Protein 9EH6 (pdb70)

Structure (mmCIF, N/CA/C/O backbone):
data_9EH6
#
_entry.id   9EH6
#
_cell.length_a   56.189
_cell.length_b   46.817
_cell.length_c   76.468
_cell.angle_alpha   90.000
_cell.angle_beta   101.969
_cell.angle_gamma   90.000
#
_symmetry.space_group_name_H-M   'P 1 21 1'
#
loop_
_entity.id
_entity.type
_entity.pdbx_description
1 polymer 'Alpha/beta hydrolase fold-5 domain-containing protein'
2 water water
#
loop_
_atom_site.group_PDB
_atom_site.id
_atom_site.type_symbol
_atom_site.label_atom_id
_atom_site.label_alt_id
_atom_site.label_comp_id
_atom_site.label_asym_id
_atom_site.label_entity_id
_atom_site.label_seq_id
_atom_site.pdbx_PDB_ins_code
_atom_site.Cartn_x
_atom_site.Cartn_y
_atom_site.Cartn_z
_atom_site.occupancy
_atom_site.B_iso_or_equiv
_atom_site.auth_seq_id
_atom_site.auth_comp_id
_atom_site.auth_asym_id
_atom_site.auth_atom_id
_atom_site.pdbx_PDB_model_num
ATOM 1 N N . MET A 1 2 ? 17.037 15.079 15.960 1.000 33.858 2 MET A N 1
ATOM 2 C CA . MET A 1 2 ? 16.090 14.101 16.558 1.000 33.836 2 MET A CA 1
ATOM 3 C C . MET A 1 2 ? 14.661 14.477 16.132 1.000 33.351 2 MET A C 1
ATOM 4 O O . MET A 1 2 ? 14.360 15.654 15.927 1.000 33.285 2 MET A O 1
ATOM 7 N N . LEU A 1 3 ? 13.791 13.464 15.953 1.000 29.694 3 LEU A N 1
ATOM 8 C CA . LEU A 1 3 ? 12.351 13.634 15.775 1.000 27.527 3 LEU A CA 1
ATOM 9 C C . LEU A 1 3 ? 11.741 14.132 17.087 1.000 26.057 3 LEU A C 1
ATOM 10 O O . LEU A 1 3 ? 11.924 13.502 18.132 1.000 22.821 3 LEU A O 1
ATOM 15 N N . GLN A 1 4 ? 10.988 15.241 16.998 1.000 24.894 4 GLN A N 1
ATOM 16 C CA . GLN A 1 4 ? 10.659 16.084 18.138 1.000 23.129 4 GLN A CA 1
ATOM 17 C C . GLN A 1 4 ? 9.385 15.588 18.810 1.000 22.955 4 GLN A C 1
ATOM 18 O O . GLN A 1 4 ? 8.521 15.035 18.129 1.000 25.708 4 GLN A O 1
ATOM 24 N N . PRO A 1 5 ? 9.204 15.811 20.139 1.000 20.226 5 PRO A N 1
ATOM 25 C CA . PRO A 1 5 ? 7.977 15.406 20.823 1.000 20.509 5 PRO A CA 1
ATOM 26 C C . PRO A 1 5 ? 6.800 16.301 20.431 1.000 22.914 5 PRO A C 1
ATOM 27 O O . PRO A 1 5 ? 6.960 17.518 20.305 1.000 23.405 5 PRO A O 1
ATOM 31 N N . MET A 1 6 ? 5.627 15.676 20.239 1.000 22.957 6 MET A N 1
ATOM 32 C CA . MET A 1 6 ? 4.378 16.374 19.973 1.000 24.888 6 MET A CA 1
ATOM 33 C C . MET A 1 6 ? 3.967 17.096 21.254 1.000 29.568 6 MET A C 1
ATOM 34 O O . MET A 1 6 ? 4.458 16.768 22.338 1.000 28.871 6 MET A O 1
ATOM 39 N N . ALA A 1 7 ? 3.056 18.069 21.109 1.000 32.537 7 ALA A N 1
ATOM 40 C CA . ALA A 1 7 ? 2.687 18.996 22.168 1.000 35.226 7 ALA A CA 1
ATOM 41 C C . ALA A 1 7 ? 2.086 18.284 23.382 1.000 36.844 7 ALA A C 1
ATOM 42 O O . ALA A 1 7 ? 2.333 18.718 24.506 1.000 39.053 7 ALA A O 1
ATOM 44 N N . GLN A 1 8 ? 1.299 17.213 23.159 1.000 38.389 8 GLN A N 1
ATOM 45 C CA . GLN A 1 8 ? 0.690 16.431 24.234 1.000 39.021 8 GLN A CA 1
ATOM 46 C C . GLN A 1 8 ? 1.755 15.841 25.148 1.000 40.417 8 GLN A C 1
ATOM 47 O O . GLN A 1 8 ? 1.562 15.741 26.360 1.000 45.723 8 GLN A O 1
ATOM 53 N N . ALA A 1 9 ? 2.850 15.382 24.537 1.000 34.581 9 ALA A N 1
ATOM 54 C CA . ALA A 1 9 ? 3.891 14.697 25.274 1.000 32.596 9 ALA A CA 1
ATOM 55 C C . ALA A 1 9 ? 4.486 15.619 26.335 1.000 30.213 9 ALA A C 1
ATOM 56 O O . ALA A 1 9 ? 5.087 15.151 27.294 1.000 29.627 9 ALA A O 1
ATOM 58 N N . LEU A 1 10 ? 4.319 16.933 26.162 1.000 29.631 10 LEU A N 1
ATOM 59 C CA . LEU A 1 10 ? 4.914 17.861 27.104 1.000 28.456 10 LEU A CA 1
ATOM 60 C C . LEU A 1 10 ? 4.052 17.950 28.368 1.000 28.914 10 LEU A C 1
ATOM 61 O O . LEU A 1 10 ? 4.564 18.132 29.475 1.000 29.827 10 LEU A O 1
ATOM 66 N N . ALA A 1 11 ? 2.748 17.711 28.214 1.000 28.675 11 ALA A N 1
ATOM 67 C CA . ALA A 1 11 ? 1.837 17.702 29.347 1.000 29.217 11 ALA A CA 1
ATOM 68 C C . ALA A 1 11 ? 2.237 16.630 30.363 1.000 28.446 11 ALA A C 1
ATOM 69 O O . ALA A 1 11 ? 2.003 16.799 31.557 1.000 26.943 11 ALA A O 1
ATOM 71 N N . SER A 1 12 ? 2.872 15.547 29.881 1.000 27.990 12 SER A N 1
ATOM 72 C CA . SER A 1 12 ? 3.145 14.342 30.658 1.000 25.542 12 SER A CA 1
ATOM 73 C C . SER A 1 12 ? 4.385 14.468 31.551 1.000 23.289 12 SER A C 1
ATOM 74 O O . SER A 1 12 ? 4.581 13.654 32.447 1.000 23.695 12 SER A O 1
ATOM 77 N N . LEU A 1 13 ? 5.219 15.480 31.299 1.000 22.999 13 LEU A N 1
ATOM 78 C CA . LEU A 1 13 ? 6.436 15.730 32.057 1.000 23.478 13 LEU A CA 1
ATOM 79 C C . LEU A 1 13 ? 6.154 16.550 33.321 1.000 26.497 13 LEU A C 1
ATOM 80 O O . LEU A 1 13 ? 7.038 16.738 34.148 1.000 25.612 13 LEU A O 1
ATOM 85 N N . GLN A 1 14 ? 4.930 17.061 33.463 1.000 32.421 14 GLN A N 1
ATOM 86 C CA . GLN A 1 14 ? 4.586 17.907 34.595 1.000 38.302 14 GLN A CA 1
ATOM 87 C C . GLN A 1 14 ? 4.135 16.994 35.732 1.000 35.940 14 GLN A C 1
ATOM 88 O O . GLN A 1 14 ? 3.164 16.257 35.594 1.000 39.230 14 GLN A O 1
ATOM 94 N N . GLY A 1 15 ? 4.881 17.008 36.838 1.000 38.139 15 GLY A N 1
ATOM 95 C CA . GLY A 1 15 ? 4.609 16.116 37.953 1.000 41.503 15 GLY A CA 1
ATOM 96 C C . GLY A 1 15 ? 3.322 16.502 38.678 1.000 45.440 15 GLY A C 1
ATOM 97 O O . GLY A 1 15 ? 2.954 17.672 38.692 1.000 42.171 15 GLY A O 1
ATOM 98 N N . ASP A 1 16 ? 2.633 15.504 39.244 1.000 47.334 16 ASP A N 1
ATOM 99 C CA . ASP A 1 16 ? 1.516 15.741 40.148 1.000 49.386 16 ASP A CA 1
ATOM 100 C C . ASP A 1 16 ? 1.784 15.008 41.459 1.000 51.170 16 ASP A C 1
ATOM 101 O O . ASP A 1 16 ? 2.946 14.869 41.851 1.000 56.024 16 ASP A O 1
ATOM 106 N N . ASP A 1 17 ? 0.713 14.553 42.123 1.000 51.735 17 ASP A N 1
ATOM 107 C CA . ASP A 1 17 ? 0.811 13.921 43.435 1.000 55.092 17 ASP A CA 1
ATOM 108 C C . ASP A 1 17 ? 0.485 12.426 43.365 1.000 48.092 17 ASP A C 1
ATOM 109 O O . ASP A 1 17 ? 0.368 11.780 44.402 1.000 45.478 17 ASP A O 1
ATOM 114 N N . ARG A 1 18 ? 0.350 11.900 42.137 1.000 43.601 18 ARG A N 1
ATOM 115 C CA . ARG A 1 18 ? 0.369 10.469 41.869 1.000 40.684 18 ARG A CA 1
ATOM 116 C C . ARG A 1 18 ? 1.747 10.043 41.361 1.000 34.436 18 ARG A C 1
ATOM 117 O O . ARG A 1 18 ? 2.280 9.018 41.787 1.000 33.879 18 ARG A O 1
ATOM 125 N N . VAL A 1 19 ? 2.313 10.858 40.461 1.000 29.663 19 VAL A N 1
ATOM 126 C CA . VAL A 1 19 ? 3.594 10.604 39.815 1.000 25.796 19 VAL A CA 1
ATOM 127 C C . VAL A 1 19 ? 4.453 11.873 39.874 1.000 25.423 19 VAL A C 1
ATOM 128 O O . VAL A 1 19 ? 4.096 12.908 39.305 1.000 25.439 19 VAL A O 1
ATOM 132 N N . GLY A 1 20 ? 5.602 11.782 40.555 1.000 23.386 20 GLY A N 1
ATOM 133 C CA . GLY A 1 20 ? 6.621 12.811 40.459 1.000 23.662 20 GLY A CA 1
ATOM 134 C C . GLY A 1 20 ? 7.507 12.581 39.232 1.000 23.184 20 GLY A C 1
ATOM 135 O O . GLY A 1 20 ? 7.861 11.444 38.916 1.000 21.914 20 GLY A O 1
ATOM 136 N N . VAL A 1 21 ? 7.868 13.665 38.538 1.000 21.488 21 VAL A N 1
ATOM 137 C CA . VAL A 1 21 ? 8.703 13.530 37.358 1.000 21.621 21 VAL A CA 1
ATOM 138 C C . VAL A 1 21 ? 9.956 14.371 37.564 1.000 21.936 21 VAL A C 1
ATOM 139 O O . VAL A 1 21 ? 9.837 15.557 37.852 1.000 23.220 21 VAL A O 1
ATOM 143 N N . ILE A 1 22 ? 11.128 13.756 37.353 1.000 21.085 22 ILE A N 1
ATOM 144 C CA . ILE A 1 22 ? 12.421 14.427 37.392 1.000 21.203 22 ILE A CA 1
ATOM 145 C C . ILE A 1 22 ? 13.079 14.321 36.013 1.000 21.719 22 ILE A C 1
ATOM 146 O O . ILE A 1 22 ? 13.228 13.236 35.460 1.000 22.847 22 ILE A O 1
ATOM 151 N N . GLU A 1 23 ? 13.450 15.474 35.447 1.000 22.234 23 GLU A N 1
ATOM 152 C CA . GLU A 1 23 ? 14.187 15.524 34.201 1.000 21.060 23 GLU A CA 1
ATOM 153 C C . GLU A 1 23 ? 15.603 15.934 34.548 1.000 19.604 23 GLU A C 1
ATOM 154 O O . GLU A 1 23 ? 15.823 17.074 34.925 1.000 19.326 23 GLU A O 1
ATOM 160 N N . GLY A 1 24 ? 16.527 14.967 34.517 1.000 17.913 24 GLY A N 1
ATOM 161 C CA . GLY A 1 24 ? 17.930 15.238 34.741 1.000 14.921 24 GLY A CA 1
ATOM 162 C C . GLY A 1 24 ? 18.728 14.537 33.658 1.000 14.643 24 GLY A C 1
ATOM 163 O O . GLY A 1 24 ? 18.492 14.763 32.476 1.000 15.906 24 GLY A O 1
ATOM 164 N N . ARG A 1 25 ? 19.647 13.658 34.064 1.000 13.611 25 ARG A N 1
ATOM 165 C CA . ARG A 1 25 ? 20.343 12.806 33.116 1.000 12.783 25 ARG A CA 1
ATOM 166 C C . ARG A 1 25 ? 19.370 11.738 32.586 1.000 12.926 25 ARG A C 1
ATOM 167 O O . ARG A 1 25 ? 19.590 11.144 31.533 1.000 12.624 25 ARG A O 1
ATOM 175 N N . TRP A 1 26 ? 18.268 11.497 33.309 1.000 12.684 26 TRP A N 1
ATOM 176 C CA . TRP A 1 26 ? 17.219 10.608 32.828 1.000 11.771 26 TRP A CA 1
ATOM 177 C C . TRP A 1 26 ? 15.899 11.331 32.979 1.000 11.927 26 TRP A C 1
ATOM 178 O O . TRP A 1 26 ? 15.826 12.352 33.669 1.000 13.553 26 TRP A O 1
ATOM 189 N N . ILE A 1 27 ? 14.852 10.740 32.419 1.000 11.714 27 ILE A N 1
ATOM 190 C CA . ILE A 1 27 ? 13.517 11.188 32.774 1.000 12.221 27 ILE A CA 1
ATOM 191 C C . ILE A 1 27 ? 12.903 10.137 33.691 1.000 12.295 27 ILE A C 1
ATOM 192 O O . ILE A 1 27 ? 12.631 9.017 33.260 1.000 11.956 27 ILE A O 1
ATOM 197 N N . VAL A 1 28 ? 12.680 10.527 34.951 1.000 12.514 28 VAL A N 1
ATOM 198 C CA . VAL A 1 28 ? 12.263 9.604 35.994 1.000 13.114 28 VAL A CA 1
ATOM 199 C C . VAL A 1 28 ? 10.801 9.880 36.304 1.000 14.636 28 VAL A C 1
ATOM 200 O O . VAL A 1 28 ? 10.464 11.028 36.589 1.000 16.390 28 VAL A O 1
ATOM 204 N N . PHE A 1 29 ? 9.978 8.822 36.283 1.000 14.048 29 PHE A N 1
ATOM 205 C CA . PHE A 1 29 ? 8.575 8.856 36.656 1.000 15.102 29 PHE A CA 1
ATOM 206 C C . PHE A 1 29 ? 8.366 7.991 37.898 1.000 18.059 29 PHE A C 1
ATOM 207 O O . PHE A 1 29 ? 8.284 6.763 37.809 1.000 17.755 29 PHE A O 1
ATOM 215 N N . GLN A 1 30 ? 8.254 8.671 39.053 1.000 20.564 30 GLN A N 1
ATOM 216 C CA . GLN A 1 30 ? 8.236 8.038 40.357 1.000 22.292 30 GLN A CA 1
ATOM 217 C C . GLN A 1 30 ? 6.787 7.975 40.819 1.000 23.013 30 GLN A C 1
ATOM 218 O O . GLN A 1 30 ? 6.172 9.016 41.035 1.000 23.926 30 GLN A O 1
ATOM 224 N N . PRO A 1 31 ? 6.190 6.768 40.956 1.000 24.443 31 PRO A N 1
ATOM 225 C CA . PRO A 1 31 ? 4.875 6.645 41.586 1.000 27.684 31 PRO A CA 1
ATOM 226 C C . PRO A 1 31 ? 5.021 7.073 43.047 1.000 31.518 31 PRO A C 1
ATOM 227 O O . PRO A 1 31 ? 6.010 6.722 43.695 1.000 27.916 31 PRO A O 1
ATOM 231 N N . LEU A 1 32 ? 4.066 7.894 43.522 1.000 36.759 32 LEU A N 1
ATOM 232 C CA . LEU A 1 32 ? 4.069 8.419 44.883 1.000 40.894 32 LEU A CA 1
ATOM 233 C C . LEU A 1 32 ? 2.916 7.801 45.684 1.000 44.891 32 LEU A C 1
ATOM 234 O O . LEU A 1 32 ? 2.928 7.852 46.912 1.000 39.093 32 LEU A O 1
ATOM 239 N N . ALA A 1 33 ? 1.922 7.234 44.975 1.000 51.231 33 ALA A N 1
ATOM 240 C CA . ALA A 1 33 ? 0.797 6.519 45.567 1.000 50.307 33 ALA A CA 1
ATOM 241 C C . ALA A 1 33 ? 1.323 5.341 46.394 1.000 49.368 33 ALA A C 1
ATOM 242 O O . ALA A 1 33 ? 1.946 5.558 47.427 1.000 52.718 33 ALA A O 1
ATOM 244 N N . ALA A 1 34 ? 1.095 4.097 45.951 1.000 45.055 34 ALA A N 1
ATOM 245 C CA . ALA A 1 34 ? 1.748 2.961 46.593 1.000 40.223 34 ALA A CA 1
ATOM 246 C C . ALA A 1 34 ? 2.729 2.316 45.612 1.000 37.542 34 ALA A C 1
ATOM 247 O O . ALA A 1 34 ? 2.316 1.618 44.683 1.000 38.382 34 ALA A O 1
ATOM 249 N N . PRO A 1 35 ? 4.051 2.566 45.747 1.000 30.933 35 PRO A N 1
ATOM 250 C CA . PRO A 1 35 ? 5.014 2.136 44.731 1.000 27.376 35 PRO A CA 1
ATOM 251 C C . PRO A 1 35 ? 5.306 0.638 44.790 1.000 25.622 35 PRO A C 1
ATOM 252 O O . PRO A 1 35 ? 5.516 0.088 45.872 1.000 24.235 35 PRO A O 1
ATOM 256 N N . ARG A 1 36 ? 5.325 -0.014 43.613 1.000 22.701 36 ARG A N 1
ATOM 257 C CA . ARG A 1 36 ? 5.639 -1.433 43.521 1.000 19.489 36 ARG A CA 1
ATOM 258 C C . ARG A 1 36 ? 7.141 -1.621 43.630 1.000 17.471 36 ARG A C 1
ATOM 259 O O . ARG A 1 36 ? 7.866 -0.645 43.580 1.000 16.625 36 ARG A O 1
ATOM 267 N N . SER A 1 37 ? 7.583 -2.868 43.818 1.000 16.230 37 SER A N 1
ATOM 268 C CA . SER A 1 37 ? 8.974 -3.162 44.095 1.000 16.571 37 SER A CA 1
ATOM 269 C C . SER A 1 37 ? 9.744 -3.398 42.798 1.000 15.891 37 SER A C 1
ATOM 270 O O . SER A 1 37 ? 10.920 -3.769 42.835 1.000 15.533 37 SER A O 1
ATOM 273 N N . THR A 1 38 ? 9.049 -3.224 41.662 1.000 16.287 38 THR A N 1
ATOM 274 C CA . THR A 1 38 ? 9.597 -3.477 40.332 1.000 15.428 38 THR A CA 1
ATOM 275 C C . THR A 1 38 ? 9.772 -2.143 39.616 1.000 14.729 38 THR A C 1
ATOM 276 O O . THR A 1 38 ? 8.869 -1.305 39.654 1.000 15.179 38 THR A O 1
ATOM 280 N N . GLY A 1 39 ? 10.938 -1.965 38.977 1.000 13.094 39 GLY A N 1
ATOM 281 C CA . GLY A 1 39 ? 11.200 -0.785 38.169 1.000 11.993 39 GLY A CA 1
ATOM 282 C C . GLY A 1 39 ? 11.354 -1.135 36.692 1.000 11.240 39 GLY A C 1
ATOM 283 O O . GLY A 1 39 ? 11.750 -2.257 36.367 1.000 11.871 39 GLY A O 1
ATOM 284 N N . PHE A 1 40 ? 11.053 -0.164 35.813 1.000 10.228 40 PHE A N 1
ATOM 285 C CA . PHE A 1 40 ? 11.185 -0.335 34.369 1.000 9.484 40 PHE A CA 1
ATOM 286 C C . PHE A 1 40 ? 12.241 0.626 33.804 1.000 9.219 40 PHE A C 1
ATOM 287 O O . PHE A 1 40 ? 12.114 1.849 33.930 1.000 8.788 40 PHE A O 1
ATOM 295 N N . ILE A 1 41 ? 13.276 0.084 33.148 1.000 8.903 41 ILE A N 1
ATOM 296 C CA . ILE A 1 41 ? 14.237 0.962 32.487 1.000 9.110 41 ILE A CA 1
ATOM 297 C C . ILE A 1 41 ? 13.961 0.975 30.984 1.000 9.281 41 ILE A C 1
ATOM 298 O O . ILE A 1 41 ? 13.895 -0.075 30.365 1.000 8.870 41 ILE A O 1
ATOM 303 N N . PHE A 1 42 ? 13.774 2.167 30.400 1.000 10.008 42 PHE A N 1
ATOM 304 C CA . PHE A 1 42 ? 13.317 2.255 29.021 1.000 10.566 42 PHE A CA 1
ATOM 305 C C . PHE A 1 42 ? 14.359 2.922 28.122 1.000 11.483 42 PHE A C 1
ATOM 306 O O . PHE A 1 42 ? 14.798 4.028 28.424 1.000 12.181 42 PHE A O 1
ATOM 314 N N . TYR A 1 43 ? 14.676 2.279 26.985 1.000 11.578 43 TYR A N 1
ATOM 315 C CA . TYR A 1 43 ? 15.572 2.835 25.977 1.000 11.806 43 TYR A CA 1
ATOM 316 C C . TYR A 1 43 ? 14.748 3.398 24.810 1.000 11.589 43 TYR A C 1
ATOM 317 O O . TYR A 1 43 ? 13.974 2.674 24.173 1.000 10.742 43 TYR A O 1
ATOM 326 N N . PRO A 1 44 ? 14.922 4.696 24.464 1.000 11.044 44 PRO A N 1
ATOM 327 C CA . PRO A 1 44 ? 14.200 5.308 23.343 1.000 11.633 44 PRO A CA 1
ATOM 328 C C . PRO A 1 44 ? 14.612 4.771 21.970 1.000 12.167 44 PRO A C 1
ATOM 329 O O . PRO A 1 44 ? 15.685 4.188 21.826 1.000 12.223 44 PRO A O 1
ATOM 333 N N . GLY A 1 45 ? 13.743 4.945 20.966 1.000 12.391 45 GLY A N 1
ATOM 334 C CA . GLY A 1 45 ? 14.103 4.603 19.599 1.000 14.058 45 GLY A CA 1
ATOM 335 C C . GLY A 1 45 ? 15.189 5.533 19.045 1.000 16.839 45 GLY A C 1
ATOM 336 O O . GLY A 1 45 ? 15.376 6.649 19.541 1.000 14.994 45 GLY A O 1
ATOM 337 N N . GLY A 1 46 ? 15.887 5.064 17.989 1.000 18.314 46 GLY A N 1
ATOM 338 C CA . GLY A 1 46 ? 16.959 5.831 17.374 1.000 18.102 46 GLY A CA 1
ATOM 339 C C . GLY A 1 46 ? 16.406 7.141 16.823 1.000 19.829 46 GLY A C 1
ATOM 340 O O . GLY A 1 46 ? 15.348 7.143 16.195 1.000 19.565 46 GLY A O 1
ATOM 341 N N . ARG A 1 47 ? 17.088 8.242 17.158 1.000 20.005 47 ARG A N 1
ATOM 342 C CA . ARG A 1 47 ? 16.804 9.588 16.683 1.000 22.381 47 ARG A CA 1
ATOM 343 C C . ARG A 1 47 ? 15.494 10.162 17.225 1.000 22.902 47 ARG A C 1
ATOM 344 O O . ARG A 1 47 ? 15.035 11.174 16.704 1.000 22.769 47 ARG A O 1
ATOM 352 N N . VAL A 1 48 ? 14.901 9.544 18.256 1.000 20.698 48 VAL A N 1
ATOM 353 C CA . VAL A 1 48 ? 13.662 10.066 18.814 1.000 20.040 48 VAL A CA 1
ATOM 354 C C . VAL A 1 48 ? 13.961 10.839 20.099 1.000 19.204 48 VAL A C 1
ATOM 355 O O . VAL A 1 48 ? 14.643 10.335 20.976 1.000 19.284 48 VAL A O 1
ATOM 359 N N . ASP A 1 49 ? 13.423 12.058 20.219 1.000 18.755 49 ASP A N 1
ATOM 360 C CA . ASP A 1 49 ? 13.556 12.799 21.463 1.000 18.169 49 ASP A CA 1
ATOM 361 C C . ASP A 1 49 ? 12.965 11.935 22.570 1.000 16.891 49 ASP A C 1
ATOM 362 O O . ASP A 1 49 ? 11.827 11.482 22.438 1.000 16.904 49 ASP A O 1
ATOM 367 N N . PRO A 1 50 ? 13.733 11.654 23.657 1.000 15.814 50 PRO A N 1
ATOM 368 C CA . PRO A 1 50 ? 13.271 10.771 24.731 1.000 13.641 50 PRO A CA 1
ATOM 369 C C . PRO A 1 50 ? 11.967 11.209 25.384 1.000 13.392 50 PRO A C 1
ATOM 370 O O . PRO A 1 50 ? 11.210 10.390 25.887 1.000 14.019 50 PRO A O 1
ATOM 374 N N . ARG A 1 51 ? 11.656 12.500 25.303 1.000 13.615 51 ARG A N 1
ATOM 375 C CA . ARG A 1 51 ? 10.462 13.014 25.953 1.000 13.390 51 ARG A CA 1
ATOM 376 C C . ARG A 1 51 ? 9.227 12.539 25.189 1.000 12.820 51 ARG A C 1
ATOM 377 O O . ARG A 1 51 ? 8.109 12.714 25.660 1.000 11.705 51 ARG A O 1
ATOM 385 N N . ALA A 1 52 ? 9.436 11.944 24.000 1.000 12.955 52 ALA A N 1
ATOM 386 C CA . ALA A 1 52 ? 8.331 11.554 23.130 1.000 11.601 52 ALA A CA 1
ATOM 387 C C . ALA A 1 52 ? 7.602 10.351 23.713 1.000 10.943 52 ALA A C 1
ATOM 388 O O . ALA A 1 52 ? 6.461 10.077 23.352 1.000 10.063 52 ALA A O 1
ATOM 390 N N . TYR A 1 53 ? 8.276 9.669 24.650 1.000 11.104 53 TYR A N 1
ATOM 391 C CA . TYR A 1 53 ? 7.728 8.499 25.320 1.000 10.867 53 TYR A CA 1
ATOM 392 C C . TYR A 1 53 ? 7.074 8.883 26.652 1.000 10.855 53 TYR A C 1
ATOM 393 O O . TYR A 1 53 ? 6.554 8.017 27.353 1.000 11.055 53 TYR A O 1
ATOM 402 N N . ALA A 1 54 ? 7.037 10.180 26.988 1.000 10.982 54 ALA A N 1
ATOM 403 C CA . ALA A 1 54 ? 6.601 10.571 28.327 1.000 12.108 54 ALA A CA 1
ATOM 404 C C . ALA A 1 54 ? 5.145 10.175 28.608 1.000 11.995 54 ALA A C 1
ATOM 405 O O . ALA A 1 54 ? 4.849 9.767 29.723 1.000 11.933 54 ALA A O 1
ATOM 407 N N . PRO A 1 55 ? 4.193 10.228 27.638 1.000 12.306 55 PRO A N 1
ATOM 408 C CA . PRO A 1 55 ? 2.839 9.724 27.867 1.000 12.170 55 PRO A CA 1
ATOM 409 C C . PRO A 1 55 ? 2.778 8.248 28.275 1.000 12.852 55 PRO A C 1
ATOM 410 O O . PRO A 1 55 ? 2.082 7.888 29.222 1.000 12.575 55 PRO A O 1
ATOM 414 N N . GLN A 1 56 ? 3.529 7.385 27.589 1.000 12.673 56 GLN A N 1
ATOM 415 C CA . GLN A 1 56 ? 3.461 5.982 27.957 1.000 13.428 56 GLN A CA 1
ATOM 416 C C . GLN A 1 56 ? 4.085 5.764 29.332 1.000 11.879 56 GLN A C 1
ATOM 417 O O . GLN A 1 56 ? 3.560 5.007 30.135 1.000 10.243 56 GLN A O 1
ATOM 423 N N . ALA A 1 57 ? 5.207 6.445 29.594 1.000 12.130 57 ALA A N 1
ATOM 424 C CA . ALA A 1 57 ? 5.923 6.227 30.835 1.000 12.763 57 ALA A CA 1
ATOM 425 C C . ALA A 1 57 ? 5.051 6.670 32.011 1.000 13.931 57 ALA A C 1
ATOM 426 O O . ALA A 1 57 ? 4.973 5.976 33.033 1.000 13.630 57 ALA A O 1
ATOM 428 N N . ARG A 1 58 ? 4.399 7.834 31.853 1.000 14.238 58 ARG A N 1
ATOM 429 C CA . ARG A 1 58 ? 3.506 8.355 32.868 1.000 14.828 58 ARG A CA 1
ATOM 430 C C . ARG A 1 58 ? 2.332 7.405 33.095 1.000 14.253 58 ARG A C 1
ATOM 431 O O . ARG A 1 58 ? 2.001 7.156 34.249 1.000 13.886 58 ARG A O 1
ATOM 439 N N . ALA A 1 59 ? 1.690 6.889 32.029 1.000 13.695 59 ALA A N 1
ATOM 440 C CA . ALA A 1 59 ? 0.582 5.957 32.238 1.000 14.695 59 ALA A CA 1
ATOM 441 C C . ALA A 1 59 ? 1.027 4.705 33.003 1.000 15.099 59 ALA A C 1
ATOM 442 O O . ALA A 1 59 ? 0.239 4.147 33.754 1.000 14.787 59 ALA A O 1
ATOM 444 N N . ILE A 1 60 ? 2.288 4.269 32.830 1.000 15.387 60 ILE A N 1
ATOM 445 C CA . ILE A 1 60 ? 2.770 3.064 33.512 1.000 15.557 60 ILE A CA 1
ATOM 446 C C . ILE A 1 60 ? 3.047 3.367 34.987 1.000 15.054 60 ILE A C 1
ATOM 447 O O . ILE A 1 60 ? 2.756 2.546 35.852 1.000 15.224 60 ILE A O 1
ATOM 452 N N . ALA A 1 61 ? 3.639 4.536 35.263 1.000 15.340 61 ALA A N 1
ATOM 453 C CA . ALA A 1 61 ? 3.935 4.976 36.619 1.000 15.990 61 ALA A CA 1
ATOM 454 C C . ALA A 1 61 ? 2.633 5.207 37.402 1.000 18.712 61 ALA A C 1
ATOM 455 O O . ALA A 1 61 ? 2.602 5.058 38.635 1.000 18.764 61 ALA A O 1
ATOM 457 N N . GLU A 1 62 ? 1.548 5.517 36.673 1.000 18.702 62 GLU A N 1
ATOM 458 C CA . GLU A 1 62 ? 0.248 5.728 37.282 1.000 22.005 62 GLU A CA 1
ATOM 459 C C . GLU A 1 62 ? -0.338 4.423 37.816 1.000 21.550 62 GLU A C 1
ATOM 460 O O . GLU A 1 62 ? -1.129 4.468 38.743 1.000 20.553 62 GLU A O 1
ATOM 466 N N . GLN A 1 63 ? 0.092 3.279 37.263 1.000 20.816 63 GLN A N 1
ATOM 467 C CA . GLN A 1 63 ? -0.329 1.962 37.722 1.000 20.899 63 GLN A CA 1
ATOM 468 C C . GLN A 1 63 ? 0.631 1.408 38.778 1.000 19.857 63 GLN A C 1
ATOM 469 O O . GLN A 1 63 ? 0.531 0.235 39.133 1.000 21.274 63 GLN A O 1
ATOM 475 N N . GLY A 1 64 ? 1.604 2.210 39.230 1.000 17.171 64 GLY A N 1
ATOM 476 C CA . GLY A 1 64 ? 2.380 1.787 40.386 1.000 16.777 64 GLY A CA 1
ATOM 477 C C . GLY A 1 64 ? 3.882 1.591 40.159 1.000 15.824 64 GLY A C 1
ATOM 478 O O . GLY A 1 64 ? 4.634 1.508 41.123 1.000 18.583 64 GLY A O 1
ATOM 479 N N . PHE A 1 65 ? 4.345 1.563 38.909 1.000 13.842 65 PHE A N 1
ATOM 480 C CA . PHE A 1 65 ? 5.711 1.131 38.630 1.000 12.636 65 PHE A CA 1
ATOM 481 C C . PHE A 1 65 ? 6.612 2.315 38.263 1.000 11.662 65 PHE A C 1
ATOM 482 O O . PHE A 1 65 ? 6.258 3.132 37.417 1.000 11.286 65 PHE A O 1
ATOM 490 N N . LEU A 1 66 ? 7.807 2.373 38.854 1.000 10.989 66 LEU A N 1
ATOM 491 C CA . LEU A 1 66 ? 8.794 3.367 38.446 1.000 11.457 66 LEU A CA 1
ATOM 492 C C . LEU A 1 66 ? 9.159 3.155 36.972 1.000 10.996 66 LEU A C 1
ATOM 493 O O . LEU A 1 66 ? 9.370 2.019 36.550 1.000 10.738 66 LEU A O 1
ATOM 498 N N . VAL A 1 67 ? 9.236 4.250 36.198 1.000 10.126 67 VAL A N 1
ATOM 499 C CA . VAL A 1 67 ? 9.788 4.201 34.854 1.000 9.815 67 VAL A CA 1
ATOM 500 C C . VAL A 1 67 ? 10.941 5.206 34.793 1.000 10.766 67 VAL A C 1
ATOM 501 O O . VAL A 1 67 ? 10.818 6.349 35.222 1.000 10.876 67 VAL A O 1
ATOM 505 N N . VAL A 1 68 ? 12.072 4.784 34.226 1.000 11.279 68 VAL A N 1
ATOM 506 C CA . VAL A 1 68 ? 13.152 5.710 33.941 1.000 11.799 68 VAL A CA 1
ATOM 507 C C . VAL A 1 68 ? 13.499 5.647 32.449 1.000 12.379 68 VAL A C 1
ATOM 508 O O . VAL A 1 68 ? 13.992 4.623 31.970 1.000 11.932 68 VAL A O 1
ATOM 512 N N . ILE A 1 69 ? 13.266 6.753 31.717 1.000 13.306 69 ILE A N 1
ATOM 513 C CA . ILE A 1 69 ? 13.735 6.839 30.337 1.000 13.835 69 ILE A CA 1
ATOM 514 C C . ILE A 1 69 ? 15.193 7.314 30.382 1.000 14.945 69 ILE A C 1
ATOM 515 O O . ILE A 1 69 ? 15.487 8.355 30.965 1.000 14.132 69 ILE A O 1
ATOM 520 N N . THR A 1 70 ? 16.105 6.504 29.828 1.000 14.776 70 THR A N 1
ATOM 521 C CA . THR A 1 70 ? 17.519 6.818 29.831 1.000 18.381 70 THR A CA 1
ATOM 522 C C . THR A 1 70 ? 17.961 7.090 28.388 1.000 18.264 70 THR A C 1
ATOM 523 O O . THR A 1 70 ? 18.021 6.163 27.582 1.000 16.492 70 THR A O 1
ATOM 527 N N . PRO A 1 71 ? 18.272 8.355 28.016 1.000 20.394 71 PRO A N 1
ATOM 528 C CA . PRO A 1 71 ? 18.606 8.708 26.628 1.000 23.540 71 PRO A CA 1
ATOM 529 C C . PRO A 1 71 ? 19.907 8.038 26.184 1.000 26.280 71 PRO A C 1
ATOM 530 O O . PRO A 1 71 ? 20.746 7.701 27.019 1.000 26.540 71 PRO A O 1
ATOM 534 N N . MET A 1 72 ? 20.038 7.786 24.879 1.000 31.034 72 MET A N 1
ATOM 535 C CA . MET A 1 72 ? 21.320 7.391 24.323 1.000 39.831 72 MET A CA 1
ATOM 536 C C . MET A 1 72 ? 22.124 8.676 24.115 1.000 42.543 72 MET A C 1
ATOM 537 O O . MET A 1 72 ? 21.531 9.752 24.062 1.000 40.466 72 MET A O 1
ATOM 542 N N . PRO A 1 73 ? 23.480 8.648 24.104 1.000 49.641 73 PRO A N 1
ATOM 543 C CA . PRO A 1 73 ? 24.255 9.893 24.055 1.000 50.254 73 PRO A CA 1
ATOM 544 C C . PRO A 1 73 ? 24.039 10.566 22.703 1.000 51.185 73 PRO A C 1
ATOM 545 O O . PRO A 1 73 ? 23.769 9.866 21.730 1.000 46.062 73 PRO A O 1
ATOM 549 N N . LEU A 1 74 ? 24.147 11.911 22.671 1.000 58.333 74 LEU A N 1
ATOM 550 C CA . LEU A 1 74 ? 23.726 12.772 21.564 1.000 58.482 74 LEU A CA 1
ATOM 551 C C . LEU A 1 74 ? 24.235 12.283 20.205 1.000 57.948 74 LEU A C 1
ATOM 552 O O . LEU A 1 74 ? 23.631 12.579 19.169 1.000 45.046 74 LEU A O 1
ATOM 557 N N . ASN A 1 75 ? 25.346 11.532 20.221 1.000 67.742 75 ASN A N 1
ATOM 558 C CA . ASN A 1 75 ? 25.996 11.096 18.994 1.000 71.254 75 ASN A CA 1
ATOM 559 C C . ASN A 1 75 ? 25.657 9.639 18.680 1.000 65.322 75 ASN A C 1
ATOM 560 O O . ASN A 1 75 ? 26.012 8.735 19.441 1.000 57.893 75 ASN A O 1
ATOM 565 N N . LEU A 1 76 ? 25.018 9.447 17.515 1.000 62.471 76 LEU A N 1
ATOM 566 C CA . LEU A 1 76 ? 24.640 8.152 16.960 1.000 68.815 76 LEU A CA 1
ATOM 567 C C . LEU A 1 76 ? 25.821 7.173 16.876 1.000 68.645 76 LEU A C 1
ATOM 568 O O . LEU A 1 76 ? 25.609 5.967 16.742 1.000 58.268 76 LEU A O 1
ATOM 573 N N . ALA A 1 77 ? 27.061 7.682 16.961 1.000 73.983 77 ALA A N 1
ATOM 574 C CA . ALA A 1 77 ? 28.246 6.861 16.742 1.000 76.968 77 ALA A CA 1
ATOM 575 C C . ALA A 1 77 ? 28.757 6.219 18.036 1.000 78.756 77 ALA A C 1
ATOM 576 O O . ALA A 1 77 ? 29.571 5.299 17.974 1.000 83.226 77 ALA A O 1
ATOM 578 N N . VAL A 1 78 ? 28.288 6.699 19.199 1.000 76.148 78 VAL A N 1
ATOM 579 C CA . VAL A 1 78 ? 28.598 6.058 20.472 1.000 77.430 78 VAL A CA 1
ATOM 580 C C . VAL A 1 78 ? 27.435 5.126 20.821 1.000 78.198 78 VAL A C 1
ATOM 581 O O . VAL A 1 78 ? 26.297 5.413 20.461 1.000 71.081 78 VAL A O 1
ATOM 585 N N . PHE A 1 79 ? 27.715 4.018 21.528 1.000 87.298 79 PHE A N 1
ATOM 586 C CA . PHE A 1 79 ? 26.727 2.960 21.733 1.000 88.472 79 PHE A CA 1
ATOM 587 C C . PHE A 1 79 ? 26.033 3.104 23.094 1.000 74.939 79 PHE A C 1
ATOM 588 O O . PHE A 1 79 ? 24.967 3.714 23.217 1.000 66.084 79 PHE A O 1
ATOM 596 N N . ASP A 1 80 ? 26.654 2.477 24.100 1.000 62.307 80 ASP A N 1
ATOM 597 C CA . ASP A 1 80 ? 26.241 2.429 25.494 1.000 51.036 80 ASP A CA 1
ATOM 598 C C . ASP A 1 80 ? 24.851 1.810 25.675 1.000 44.039 80 ASP A C 1
ATOM 599 O O . ASP A 1 80 ? 23.890 2.505 26.009 1.000 44.491 80 ASP A O 1
ATOM 604 N N . ALA A 1 81 ? 24.777 0.478 25.528 1.000 34.325 81 ALA A N 1
ATOM 605 C CA . ALA A 1 81 ? 23.627 -0.294 25.974 1.000 30.229 81 ALA A CA 1
ATOM 606 C C . ALA A 1 81 ? 23.748 -0.603 27.467 1.000 28.458 81 ALA A C 1
ATOM 607 O O . ALA A 1 81 ? 22.823 -1.174 28.042 1.000 25.106 81 ALA A O 1
ATOM 609 N N . ASP A 1 82 ? 24.879 -0.191 28.076 1.000 30.363 82 ASP A N 1
ATOM 610 C CA . ASP A 1 82 ? 25.254 -0.464 29.464 1.000 32.669 82 ASP A CA 1
ATOM 611 C C . ASP A 1 82 ? 24.642 0.562 30.420 1.000 30.877 82 ASP A C 1
ATOM 612 O O . ASP A 1 82 ? 24.697 0.412 31.642 1.000 31.013 82 ASP A O 1
ATOM 617 N N . ARG A 1 83 ? 24.012 1.566 29.810 1.000 29.333 83 ARG A N 1
ATOM 618 C CA . ARG A 1 83 ? 23.283 2.677 30.397 1.000 30.941 83 ARG A CA 1
ATOM 619 C C . ARG A 1 83 ? 22.456 2.259 31.617 1.000 26.231 83 ARG A C 1
ATOM 620 O O . ARG A 1 83 ? 22.391 3.007 32.590 1.000 25.988 83 ARG A O 1
ATOM 628 N N . ALA A 1 84 ? 21.812 1.084 31.561 1.000 21.611 84 ALA A N 1
ATOM 629 C CA . ALA A 1 84 ? 20.880 0.649 32.598 1.000 20.375 84 ALA A CA 1
ATOM 630 C C . ALA A 1 84 ? 21.576 0.475 33.950 1.000 18.831 84 ALA A C 1
ATOM 631 O O . ALA A 1 84 ? 20.940 0.616 34.984 1.000 17.854 84 ALA A O 1
ATOM 633 N N . SER A 1 85 ? 22.866 0.124 33.928 1.000 20.406 85 SER A N 1
ATOM 634 C CA . SER A 1 85 ? 23.683 -0.080 35.117 1.000 21.510 85 SER A CA 1
ATOM 635 C C . SER A 1 85 ? 23.584 1.123 36.045 1.000 20.447 85 SER A C 1
ATOM 636 O O . SER A 1 85 ? 23.334 0.977 37.236 1.000 19.671 85 SER A O 1
ATOM 639 N N . GLU A 1 86 ? 23.812 2.305 35.477 1.000 20.307 86 GLU A N 1
ATOM 640 C CA . GLU A 1 86 ? 23.840 3.532 36.253 1.000 23.250 86 GLU A CA 1
ATOM 641 C C . GLU A 1 86 ? 22.453 3.821 36.827 1.000 18.842 86 GLU A C 1
ATOM 642 O O . GLU A 1 86 ? 22.370 4.355 37.918 1.000 17.853 86 GLU A O 1
ATOM 648 N N . VAL A 1 87 ? 21.368 3.444 36.126 1.000 16.160 87 VAL A N 1
ATOM 649 C CA . VAL A 1 87 ? 20.041 3.684 36.687 1.000 14.629 87 VAL A CA 1
ATOM 650 C C . VAL A 1 87 ? 19.868 2.825 37.940 1.000 14.044 87 VAL A C 1
ATOM 651 O O . VAL A 1 87 ? 19.375 3.298 38.956 1.000 13.632 87 VAL A O 1
ATOM 655 N N . MET A 1 88 ? 20.282 1.561 37.851 1.000 13.823 88 MET A N 1
ATOM 656 C CA . MET A 1 88 ? 20.147 0.609 38.943 1.000 15.740 88 MET A CA 1
ATOM 657 C C . MET A 1 88 ? 20.891 1.082 40.193 1.000 15.863 88 MET A C 1
ATOM 658 O O . MET A 1 88 ? 20.358 0.965 41.283 1.000 17.137 88 MET A O 1
ATOM 663 N N . ALA A 1 89 ? 22.115 1.599 40.032 1.000 16.886 89 ALA A N 1
ATOM 664 C CA . ALA A 1 89 ? 22.891 2.211 41.111 1.000 18.086 89 ALA A CA 1
ATOM 665 C C . ALA A 1 89 ? 22.094 3.278 41.874 1.000 17.924 89 ALA A C 1
ATOM 666 O O . ALA A 1 89 ? 22.344 3.479 43.060 1.000 19.170 89 ALA A O 1
ATOM 668 N N . ALA A 1 90 ? 21.136 3.956 41.203 1.000 17.408 90 ALA A N 1
ATOM 669 C CA . ALA A 1 90 ? 20.505 5.167 41.728 1.000 16.623 90 ALA A CA 1
ATOM 670 C C . ALA A 1 90 ? 19.259 4.843 42.539 1.000 16.401 90 ALA A C 1
ATOM 671 O O . ALA A 1 90 ? 18.767 5.710 43.261 1.000 17.491 90 ALA A O 1
ATOM 673 N N . PHE A 1 91 ? 18.724 3.629 42.348 1.000 16.975 91 PHE A N 1
ATOM 674 C CA . PHE A 1 91 ? 17.512 3.165 43.009 1.000 17.517 91 PHE A CA 1
ATOM 675 C C . PHE A 1 91 ? 17.786 1.871 43.779 1.000 20.379 91 PHE A C 1
ATOM 676 O O . PHE A 1 91 ? 17.282 0.801 43.425 1.000 20.318 91 PHE A O 1
ATOM 684 N N . PRO A 1 92 ? 18.575 1.928 44.880 1.000 22.756 92 PRO A N 1
ATOM 685 C CA . PRO A 1 92 ? 18.909 0.725 45.652 1.000 23.576 92 PRO A CA 1
ATOM 686 C C . PRO A 1 92 ? 17.736 -0.063 46.241 1.000 24.362 92 PRO A C 1
ATOM 687 O O . PRO A 1 92 ? 17.888 -1.243 46.554 1.000 23.498 92 PRO A O 1
ATOM 691 N N . GLU A 1 93 ? 16.565 0.582 46.361 1.000 24.488 93 GLU A N 1
ATOM 692 C CA . GLU A 1 93 ? 15.421 0.007 47.055 1.000 24.314 93 GLU A CA 1
ATOM 693 C C . GLU A 1 93 ? 14.455 -0.728 46.109 1.000 22.956 93 GLU A C 1
ATOM 694 O O . GLU A 1 93 ? 13.480 -1.316 46.568 1.000 22.641 93 GLU A O 1
ATOM 700 N N . ILE A 1 94 ? 14.679 -0.660 44.790 1.000 20.158 94 ILE A N 1
ATOM 701 C CA . ILE A 1 94 ? 13.915 -1.435 43.819 1.000 18.514 94 ILE A CA 1
ATOM 702 C C . ILE A 1 94 ? 14.435 -2.871 43.860 1.000 18.861 94 ILE A C 1
ATOM 703 O O . ILE A 1 94 ? 15.651 -3.105 43.854 1.000 17.095 94 ILE A O 1
ATOM 708 N N . GLU A 1 95 ? 13.498 -3.820 43.894 1.000 18.488 95 GLU A N 1
ATOM 709 C CA . GLU A 1 95 ? 13.862 -5.199 44.149 1.000 20.321 95 GLU A CA 1
ATOM 710 C C . GLU A 1 95 ? 13.974 -5.972 42.840 1.000 19.250 95 GLU A C 1
ATOM 711 O O . GLU A 1 95 ? 14.730 -6.938 42.774 1.000 21.018 95 GLU A O 1
ATOM 717 N N . HIS A 1 96 ? 13.174 -5.588 41.839 1.000 16.114 96 HIS A N 1
ATOM 718 C CA . HIS A 1 96 ? 13.159 -6.271 40.549 1.000 16.844 96 HIS A CA 1
ATOM 719 C C . HIS A 1 96 ? 13.254 -5.254 39.413 1.000 15.563 96 HIS A C 1
ATOM 720 O O . HIS A 1 96 ? 12.596 -4.205 39.454 1.000 16.609 96 HIS A O 1
ATOM 727 N N . TRP A 1 97 ? 14.085 -5.581 38.415 1.000 13.513 97 TRP A N 1
ATOM 728 C CA . TRP A 1 97 ? 14.279 -4.728 37.255 1.000 12.552 97 TRP A CA 1
ATOM 729 C C . TRP A 1 97 ? 13.764 -5.399 35.982 1.000 11.273 97 TRP A C 1
ATOM 730 O O . TRP A 1 97 ? 14.035 -6.571 35.722 1.000 11.542 97 TRP A O 1
ATOM 741 N N . VAL A 1 98 ? 13.064 -4.603 35.176 1.000 9.955 98 VAL A N 1
ATOM 742 C CA . VAL A 1 98 ? 12.727 -4.957 33.811 1.000 9.527 98 VAL A CA 1
ATOM 743 C C . VAL A 1 98 ? 13.296 -3.890 32.883 1.000 9.473 98 VAL A C 1
ATOM 744 O O . VAL A 1 98 ? 13.213 -2.693 33.176 1.000 9.389 98 VAL A O 1
ATOM 748 N N . ILE A 1 99 ? 13.925 -4.334 31.784 1.000 9.450 99 ILE A N 1
ATOM 749 C CA . ILE A 1 99 ? 14.432 -3.405 30.783 1.000 8.918 99 ILE A CA 1
ATOM 750 C C . ILE A 1 99 ? 13.554 -3.561 29.538 1.000 9.083 99 ILE A C 1
ATOM 751 O O . ILE A 1 99 ? 12.962 -4.611 29.298 1.000 8.872 99 ILE A O 1
ATOM 756 N N . GLY A 1 100 ? 13.439 -2.477 28.767 1.000 8.665 100 GLY A N 1
ATOM 757 C CA . GLY A 1 100 ? 12.735 -2.508 27.505 1.000 8.259 100 GLY A CA 1
ATOM 758 C C . GLY A 1 100 ? 13.158 -1.326 26.649 1.000 8.287 100 GLY A C 1
ATOM 759 O O . GLY A 1 100 ? 13.999 -0.531 27.061 1.000 8.494 100 GLY A O 1
ATOM 760 N N . GLY A 1 101 ? 12.585 -1.234 25.446 1.000 8.294 101 GLY A N 1
ATOM 761 C CA . GLY A 1 101 ? 12.818 -0.081 24.594 1.000 7.988 101 GLY A CA 1
ATOM 762 C C . GLY A 1 101 ? 11.983 -0.151 23.322 1.000 7.914 101 GLY A C 1
ATOM 763 O O . GLY A 1 101 ? 11.369 -1.169 23.025 1.000 7.380 101 GLY A O 1
ATOM 764 N N . HIS A 1 102 ? 12.006 0.946 22.565 1.000 8.586 102 HIS A N 1
ATOM 765 C CA . HIS A 1 102 ? 11.357 1.019 21.264 1.000 8.840 102 HIS A CA 1
ATOM 766 C C . HIS A 1 102 ? 12.408 0.866 20.167 1.000 9.077 102 HIS A C 1
ATOM 767 O O . HIS A 1 102 ? 13.429 1.554 20.170 1.000 8.978 102 HIS A O 1
ATOM 774 N N . SER A 1 103 ? 12.167 -0.082 19.263 1.000 9.388 103 SER A N 1
ATOM 775 C CA . SER A 1 103 ? 12.939 -0.173 18.039 1.000 10.270 103 SER A CA 1
ATOM 776 C C . SER A 1 103 ? 14.399 -0.440 18.403 1.000 10.895 103 SER A C 1
ATOM 777 O O . SER A 1 103 ? 14.663 -1.373 19.152 1.000 11.013 103 SER A O 1
ATOM 780 N N . LEU A 1 104 ? 15.338 0.405 17.942 1.000 11.690 104 LEU A N 1
ATOM 781 C CA . LEU A 1 104 ? 16.752 0.278 18.305 1.000 11.475 104 LEU A CA 1
ATOM 782 C C . LEU A 1 104 ? 16.930 0.203 19.819 1.000 11.223 104 LEU A C 1
ATOM 783 O O . LEU A 1 104 ? 17.823 -0.482 20.303 1.000 11.501 104 LEU A O 1
ATOM 788 N N . GLY A 1 105 ? 16.115 0.959 20.562 1.000 10.946 105 GLY A N 1
ATOM 789 C CA . GLY A 1 105 ? 16.124 0.888 22.017 1.000 10.469 105 GLY A CA 1
ATOM 790 C C . GLY A 1 105 ? 15.839 -0.522 22.545 1.000 10.377 105 GLY A C 1
ATOM 791 O O . GLY A 1 105 ? 16.488 -0.971 23.480 1.000 9.958 105 GLY A O 1
ATOM 792 N N . GLY A 1 106 ? 14.859 -1.215 21.938 1.000 11.184 106 GLY A N 1
ATOM 793 C CA . GLY A 1 106 ? 14.550 -2.599 22.253 1.000 11.512 106 GLY A CA 1
ATOM 794 C C . GLY A 1 106 ? 15.742 -3.528 21.992 1.000 11.137 106 GLY A C 1
ATOM 795 O O . GLY A 1 106 ? 16.021 -4.418 22.787 1.000 11.411 106 GLY A O 1
ATOM 796 N N . ALA A 1 107 ? 16.447 -3.316 20.880 1.000 10.440 107 ALA A N 1
ATOM 797 C CA . ALA A 1 107 ? 17.586 -4.162 20.560 1.000 10.702 107 ALA A CA 1
ATOM 798 C C . ALA A 1 107 ? 18.680 -3.930 21.598 1.000 10.940 107 ALA A C 1
ATOM 799 O O . ALA A 1 107 ? 19.303 -4.862 22.097 1.000 10.475 107 ALA A O 1
ATOM 801 N N . MET A 1 108 ? 18.904 -2.666 21.933 1.000 12.196 108 MET A N 1
ATOM 802 C CA . MET A 1 108 ? 19.946 -2.358 22.903 1.000 14.664 108 MET A CA 1
ATOM 803 C C . MET A 1 108 ? 19.590 -2.958 24.267 1.000 13.200 108 MET A C 1
ATOM 804 O O . MET A 1 108 ? 20.476 -3.352 25.026 1.000 13.131 108 MET A O 1
ATOM 809 N N . ALA A 1 109 ? 18.292 -3.021 24.571 1.000 11.600 109 ALA A N 1
ATOM 810 C CA . ALA A 1 109 ? 17.845 -3.559 25.849 1.000 11.933 109 ALA A CA 1
ATOM 811 C C . ALA A 1 109 ? 18.160 -5.050 25.915 1.000 11.526 109 ALA A C 1
ATOM 812 O O . ALA A 1 109 ? 18.465 -5.561 26.992 1.000 10.456 109 ALA A O 1
ATOM 814 N N . ALA A 1 110 ? 18.030 -5.728 24.763 1.000 11.903 110 ALA A N 1
ATOM 815 C CA . ALA A 1 110 ? 18.290 -7.160 24.651 1.000 12.826 110 ALA A CA 1
ATOM 816 C C . ALA A 1 110 ? 19.789 -7.406 24.833 1.000 14.160 110 ALA A C 1
ATOM 817 O O . ALA A 1 110 ? 20.207 -8.341 25.530 1.000 13.867 110 ALA A O 1
ATOM 819 N N . ASN A 1 111 ? 20.588 -6.523 24.216 1.000 14.344 111 ASN A N 1
ATOM 820 C CA . ASN A 1 111 ? 22.034 -6.531 24.395 1.000 14.855 111 ASN A CA 1
ATOM 821 C C . ASN A 1 111 ? 22.400 -6.477 25.883 1.000 14.718 111 ASN A C 1
ATOM 822 O O . ASN A 1 111 ? 23.229 -7.251 26.364 1.000 13.254 111 ASN A O 1
ATOM 827 N N . PHE A 1 112 ? 21.764 -5.557 26.617 1.000 15.085 112 PHE A N 1
ATOM 828 C CA . PHE A 1 112 ? 22.053 -5.395 28.036 1.000 15.235 112 PHE A CA 1
ATOM 829 C C . PHE A 1 112 ? 21.713 -6.682 28.796 1.000 16.581 112 PHE A C 1
ATOM 830 O O . PHE A 1 112 ? 22.512 -7.122 29.639 1.000 18.387 112 PHE A O 1
ATOM 838 N N . ALA A 1 113 ? 20.529 -7.268 28.499 1.000 14.464 113 ALA A N 1
ATOM 839 C CA . ALA A 1 113 ? 20.057 -8.496 29.125 1.000 14.237 113 ALA A CA 1
ATOM 840 C C . ALA A 1 113 ? 20.944 -9.675 28.732 1.000 15.458 113 ALA A C 1
ATOM 841 O O . ALA A 1 113 ? 21.195 -10.565 29.552 1.000 17.253 113 ALA A O 1
ATOM 843 N N . HIS A 1 114 ? 21.406 -9.686 27.478 1.000 14.459 114 HIS A N 1
ATOM 844 C CA . HIS A 1 114 ? 22.305 -10.741 27.054 1.000 15.950 114 HIS A CA 1
ATOM 845 C C . HIS A 1 114 ? 23.598 -10.743 27.889 1.000 17.057 114 HIS A C 1
ATOM 846 O O . HIS A 1 114 ? 24.105 -11.809 28.217 1.000 15.866 114 HIS A O 1
ATOM 853 N N . ASN A 1 115 ? 24.132 -9.550 28.213 1.000 18.921 115 ASN A N 1
ATOM 854 C CA . ASN A 1 115 ? 25.503 -9.346 28.682 1.000 20.098 115 ASN A CA 1
ATOM 855 C C . ASN A 1 115 ? 25.580 -9.073 30.186 1.000 19.688 115 ASN A C 1
ATOM 856 O O . ASN A 1 115 ? 26.678 -8.876 30.704 1.000 21.386 115 ASN A O 1
ATOM 861 N N . HIS A 1 116 ? 24.424 -9.028 30.866 1.000 18.512 116 HIS A N 1
ATOM 862 C CA . HIS A 1 116 ? 24.325 -8.725 32.293 1.000 17.320 116 HIS A CA 1
ATOM 863 C C . HIS A 1 116 ? 23.340 -9.689 32.951 1.000 15.718 116 HIS A C 1
ATOM 864 O O . HIS A 1 116 ? 22.250 -9.297 33.382 1.000 16.468 116 HIS A O 1
ATOM 871 N N . ILE A 1 117 ? 23.755 -10.952 33.055 1.000 15.705 117 ILE A N 1
ATOM 872 C CA . ILE A 1 117 ? 22.866 -12.029 33.455 1.000 15.899 117 ILE A CA 1
ATOM 873 C C . ILE A 1 117 ? 22.522 -11.845 34.925 1.000 15.401 117 ILE A C 1
ATOM 874 O O . ILE A 1 117 ? 23.410 -11.697 35.762 1.000 15.323 117 ILE A O 1
ATOM 879 N N . GLY A 1 118 ? 21.218 -11.796 35.205 1.000 16.394 118 GLY A N 1
ATOM 880 C CA . GLY A 1 118 ? 20.696 -11.616 36.549 1.000 15.883 118 GLY A CA 1
ATOM 881 C C . GLY A 1 118 ? 20.514 -10.151 36.948 1.000 15.805 118 GLY A C 1
ATOM 882 O O . GLY A 1 118 ? 19.964 -9.888 38.011 1.000 16.537 118 GLY A O 1
ATOM 883 N N . ALA A 1 119 ? 20.959 -9.205 36.107 1.000 15.785 119 ALA A N 1
ATOM 884 C CA . ALA A 1 119 ? 20.724 -7.784 36.366 1.000 15.448 119 ALA A CA 1
ATOM 885 C C . ALA A 1 119 ? 19.267 -7.386 36.097 1.000 15.615 119 ALA A C 1
ATOM 886 O O . ALA A 1 119 ? 18.778 -6.434 36.709 1.000 15.515 119 ALA A O 1
ATOM 888 N N . VAL A 1 120 ? 18.573 -8.083 35.177 1.000 13.845 120 VAL A N 1
ATOM 889 C CA . VAL A 1 120 ? 17.141 -7.879 35.036 1.000 13.315 120 VAL A CA 1
ATOM 890 C C . VAL A 1 120 ? 16.428 -9.222 35.111 1.000 13.842 120 VAL A C 1
ATOM 891 O O . VAL A 1 120 ? 17.038 -10.260 34.896 1.000 13.997 120 VAL A O 1
ATOM 895 N N . GLU A 1 121 ? 15.120 -9.182 35.371 1.000 14.595 121 GLU A N 1
ATOM 896 C CA . GLU A 1 121 ? 14.299 -10.376 35.297 1.000 15.309 121 GLU A CA 1
ATOM 897 C C . GLU A 1 121 ? 13.314 -10.328 34.124 1.000 14.356 121 GLU A C 1
ATOM 898 O O . GLU A 1 121 ? 12.536 -11.271 33.928 1.000 14.013 121 GLU A O 1
ATOM 904 N N . GLY A 1 122 ? 13.323 -9.243 33.346 1.000 12.369 122 GLY A N 1
ATOM 905 C CA . GLY A 1 122 ? 12.379 -9.173 32.247 1.000 11.583 122 GLY A CA 1
ATOM 906 C C . GLY A 1 122 ? 12.845 -8.218 31.153 1.000 11.500 122 GLY A C 1
ATOM 907 O O . GLY A 1 122 ? 13.658 -7.335 31.416 1.000 11.489 122 GLY A O 1
ATOM 908 N N . VAL A 1 123 ? 12.313 -8.411 29.935 1.000 10.436 123 VAL A N 1
ATOM 909 C CA . VAL A 1 123 ? 12.583 -7.524 28.819 1.000 9.827 123 VAL A CA 1
ATOM 910 C C . VAL A 1 123 ? 11.273 -7.304 28.074 1.000 9.403 123 VAL A C 1
ATOM 911 O O . VAL A 1 123 ? 10.577 -8.274 27.779 1.000 8.776 123 VAL A O 1
ATOM 915 N N . VAL A 1 124 ? 10.983 -6.031 27.759 1.000 8.652 124 VAL A N 1
ATOM 916 C CA . VAL A 1 124 ? 9.784 -5.666 27.021 1.000 8.319 124 VAL A CA 1
ATOM 917 C C . VAL A 1 124 ? 10.202 -4.898 25.769 1.000 8.670 124 VAL A C 1
ATOM 918 O O . VAL A 1 124 ? 10.731 -3.772 25.863 1.000 8.406 124 VAL A O 1
ATOM 922 N N . PHE A 1 125 ? 9.881 -5.496 24.604 1.000 8.367 125 PHE A N 1
ATOM 923 C CA . PHE A 1 125 ? 10.109 -4.880 23.307 1.000 7.888 125 PHE A CA 1
ATOM 924 C C . PHE A 1 125 ? 8.856 -4.137 22.878 1.000 7.598 125 PHE A C 1
ATOM 925 O O . PHE A 1 125 ? 7.762 -4.676 22.988 1.000 7.927 125 PHE A O 1
ATOM 933 N N . TRP A 1 126 ? 9.029 -2.902 22.407 1.000 7.435 126 TRP A N 1
ATOM 934 C CA . TRP A 1 126 ? 8.018 -2.213 21.631 1.000 7.364 126 TRP A CA 1
ATOM 935 C C . TRP A 1 126 ? 8.552 -2.118 20.207 1.000 7.964 126 TRP A C 1
ATOM 936 O O . TRP A 1 126 ? 9.535 -1.423 19.961 1.000 8.065 126 TRP A O 1
ATOM 947 N N . ALA A 1 127 ? 7.914 -2.831 19.274 1.000 8.636 127 ALA A N 1
ATOM 948 C CA . ALA A 1 127 ? 8.361 -2.848 17.891 1.000 9.047 127 ALA A CA 1
ATOM 949 C C . ALA A 1 127 ? 9.861 -3.148 17.812 1.000 9.491 127 ALA A C 1
ATOM 950 O O . ALA A 1 127 ? 10.613 -2.428 17.154 1.000 9.459 127 ALA A O 1
ATOM 952 N N . ALA A 1 128 ? 10.307 -4.207 18.497 1.000 9.752 128 ALA A N 1
ATOM 953 C CA . ALA A 1 128 ? 11.736 -4.494 18.484 1.000 10.316 128 ALA A CA 1
ATOM 954 C C . ALA A 1 128 ? 11.995 -5.984 18.654 1.000 10.869 128 ALA A C 1
ATOM 955 O O . ALA A 1 128 ? 11.075 -6.766 18.846 1.000 10.961 128 ALA A O 1
ATOM 957 N N . TYR A 1 129 ? 13.267 -6.367 18.549 1.000 13.020 129 TYR A N 1
ATOM 958 C CA . TYR A 1 129 ? 13.718 -7.748 18.608 1.000 14.307 129 TYR A CA 1
ATOM 959 C C . TYR A 1 129 ? 15.229 -7.692 18.816 1.000 15.846 129 TYR A C 1
ATOM 960 O O . TYR A 1 129 ? 15.839 -6.653 18.581 1.000 17.941 129 TYR A O 1
ATOM 969 N N . PRO A 1 130 ? 15.870 -8.743 19.370 1.000 16.205 130 PRO A N 1
ATOM 970 C CA . PRO A 1 130 ? 17.317 -8.724 19.572 1.000 16.145 130 PRO A CA 1
ATOM 971 C C . PRO A 1 130 ? 18.019 -8.973 18.242 1.000 16.849 130 PRO A C 1
ATOM 972 O O . PRO A 1 130 ? 17.446 -9.572 17.327 1.000 17.978 130 PRO A O 1
ATOM 976 N N . ALA A 1 131 ? 19.259 -8.495 18.161 1.000 17.714 131 ALA A N 1
ATOM 977 C CA . ALA A 1 131 ? 20.213 -8.979 17.176 1.000 20.372 131 ALA A CA 1
ATOM 978 C C . ALA A 1 131 ? 20.497 -10.452 17.469 1.000 21.048 131 ALA A C 1
ATOM 979 O O . ALA A 1 131 ? 20.427 -10.899 18.617 1.000 20.556 131 ALA A O 1
ATOM 981 N N . GLN A 1 132 ? 20.819 -11.178 16.404 1.000 22.366 132 GLN A N 1
ATOM 982 C CA . GLN A 1 132 ? 21.331 -12.535 16.445 1.000 24.796 132 GLN A CA 1
ATOM 983 C C . GLN A 1 132 ? 22.342 -12.732 17.575 1.000 20.950 132 GLN A C 1
ATOM 984 O O . GLN A 1 132 ? 22.230 -13.663 18.370 1.000 20.396 132 GLN A O 1
ATOM 990 N N . SER A 1 133 ? 23.342 -11.854 17.633 1.000 20.546 133 SER A N 1
ATOM 991 C CA . SER A 1 133 ? 24.468 -12.016 18.539 1.000 20.186 133 SER A CA 1
ATOM 992 C C . SER A 1 133 ? 24.037 -11.727 19.972 1.000 21.061 133 SER A C 1
ATOM 993 O O . SER A 1 133 ? 24.851 -11.814 20.881 1.000 22.110 133 SER A O 1
ATOM 996 N N . ASP A 1 134 ? 22.765 -11.340 20.143 1.000 20.158 134 ASP A N 1
ATOM 997 C CA . ASP A 1 134 ? 22.219 -10.987 21.440 1.000 20.241 134 ASP A CA 1
ATOM 998 C C . ASP A 1 134 ? 21.074 -11.942 21.772 1.000 17.993 134 ASP A C 1
ATOM 999 O O . ASP A 1 134 ? 20.151 -11.576 22.497 1.000 18.417 134 ASP A O 1
ATOM 1004 N N . SER A 1 135 ? 21.148 -13.175 21.261 1.000 16.556 135 SER A N 1
ATOM 1005 C CA . SER A 1 135 ? 20.069 -14.134 21.446 1.000 17.233 135 SER A CA 1
ATOM 1006 C C . SER A 1 135 ? 19.678 -14.252 22.926 1.000 16.066 135 SER A C 1
ATOM 1007 O O . SER A 1 135 ? 20.556 -14.330 23.776 1.000 15.391 135 SER A O 1
ATOM 1010 N N . LEU A 1 136 ? 18.366 -14.266 23.227 1.000 14.892 136 LEU A N 1
ATOM 1011 C CA . LEU A 1 136 ? 17.880 -14.637 24.554 1.000 14.600 136 LEU A CA 1
ATOM 1012 C C . LEU A 1 136 ? 17.173 -16.005 24.488 1.000 16.149 136 LEU A C 1
ATOM 1013 O O . LEU A 1 136 ? 16.324 -16.315 25.333 1.000 15.463 136 LEU A O 1
ATOM 1018 N N . ALA A 1 137 ? 17.563 -16.851 23.515 1.000 18.565 137 ALA A N 1
ATOM 1019 C CA . ALA A 1 137 ? 16.890 -18.101 23.181 1.000 22.216 137 ALA A CA 1
ATOM 1020 C C . ALA A 1 137 ? 16.594 -18.994 24.390 1.000 24.944 137 ALA A C 1
ATOM 1021 O O . ALA A 1 137 ? 15.487 -19.500 24.536 1.000 31.593 137 ALA A O 1
ATOM 1023 N N . ASP A 1 138 ? 17.556 -19.264 25.254 1.000 26.511 138 ASP A N 1
ATOM 1024 C CA . ASP A 1 138 ? 17.152 -20.226 26.276 1.000 34.273 138 ASP A CA 1
ATOM 1025 C C . ASP A 1 138 ? 17.163 -19.591 27.663 1.000 32.851 138 ASP A C 1
ATOM 1026 O O . ASP A 1 138 ? 17.376 -20.276 28.665 1.000 33.586 138 ASP A O 1
ATOM 1031 N N . ARG A 1 139 ? 16.877 -18.286 27.691 1.000 28.862 139 ARG A N 1
ATOM 1032 C CA . ARG A 1 139 ? 16.933 -17.505 28.910 1.000 26.244 139 ARG A CA 1
ATOM 1033 C C . ARG A 1 139 ? 15.591 -17.623 29.616 1.000 25.503 139 ARG A C 1
ATOM 1034 O O . ARG A 1 139 ? 14.794 -16.692 29.624 1.000 25.029 139 ARG A O 1
ATOM 1042 N N . ASP A 1 140 ? 15.361 -18.794 30.218 1.000 24.943 140 ASP A N 1
ATOM 1043 C CA . ASP A 1 140 ? 14.085 -19.052 30.857 1.000 22.895 140 ASP A CA 1
ATOM 1044 C C . ASP A 1 140 ? 13.974 -18.309 32.192 1.000 20.213 140 ASP A C 1
ATOM 1045 O O . ASP A 1 140 ? 12.962 -18.445 32.879 1.000 19.759 140 ASP A O 1
ATOM 1050 N N . ASP A 1 141 ? 15.011 -17.529 32.557 1.000 17.374 141 ASP A N 1
ATOM 1051 C CA . ASP A 1 141 ? 14.953 -16.699 33.753 1.000 16.524 141 ASP A CA 1
ATOM 1052 C C . ASP A 1 141 ? 14.195 -15.402 33.463 1.000 16.693 141 ASP A C 1
ATOM 1053 O O . ASP A 1 141 ? 13.861 -14.664 34.401 1.000 17.898 141 ASP A O 1
ATOM 1058 N N . LEU A 1 142 ? 13.978 -15.105 32.172 1.000 14.778 142 LEU A N 1
ATOM 1059 C CA . LEU A 1 142 ? 13.431 -13.817 31.781 1.000 15.153 142 LEU A CA 1
ATOM 1060 C C . LEU A 1 142 ? 11.950 -13.958 31.451 1.000 14.395 142 LEU A C 1
ATOM 1061 O O . LEU A 1 142 ? 11.532 -14.915 30.804 1.000 15.997 142 LEU A O 1
ATOM 1066 N N . THR A 1 143 ? 11.160 -12.985 31.895 1.000 14.302 143 THR A N 1
ATOM 1067 C CA . THR A 1 143 ? 9.833 -12.750 31.355 1.000 13.540 143 THR A CA 1
ATOM 1068 C C . THR A 1 143 ? 9.972 -11.832 30.145 1.000 11.991 143 THR A C 1
ATOM 1069 O O . THR A 1 143 ? 10.415 -10.696 30.283 1.000 11.721 143 THR A O 1
ATOM 1073 N N . VAL A 1 144 ? 9.611 -12.327 28.960 1.000 10.507 144 VAL A N 1
ATOM 1074 C CA . VAL A 1 144 ? 9.773 -11.529 27.763 1.000 9.668 144 VAL A CA 1
ATOM 1075 C C . VAL A 1 144 ? 8.402 -11.270 27.148 1.000 9.783 144 VAL A C 1
ATOM 1076 O O . VAL A 1 144 ? 7.613 -12.196 26.981 1.000 9.428 144 VAL A O 1
ATOM 1080 N N . TYR A 1 145 ? 8.136 -9.985 26.873 1.000 9.665 145 TYR A N 1
ATOM 1081 C CA . TYR A 1 145 ? 6.953 -9.532 26.158 1.000 9.622 145 TYR A CA 1
ATOM 1082 C C . TYR A 1 145 ? 7.422 -8.817 24.898 1.000 9.877 145 TYR A C 1
ATOM 1083 O O . TYR A 1 145 ? 8.391 -8.056 24.950 1.000 10.153 145 TYR A O 1
ATOM 1092 N N . SER A 1 146 ? 6.755 -9.091 23.774 1.000 9.281 146 SER A N 1
ATOM 1093 C CA . SER A 1 146 ? 7.095 -8.413 22.542 1.000 9.492 146 SER A CA 1
ATOM 1094 C C . SER A 1 146 ? 5.822 -7.812 21.943 1.000 9.399 146 SER A C 1
ATOM 1095 O O . SER A 1 146 ? 4.900 -8.519 21.518 1.000 8.777 146 SER A O 1
ATOM 1098 N N . ILE A 1 147 ? 5.758 -6.480 21.979 1.000 9.243 147 ILE A N 1
ATOM 1099 C CA . ILE A 1 147 ? 4.532 -5.769 21.648 1.000 9.155 147 ILE A CA 1
ATOM 1100 C C . ILE A 1 147 ? 4.752 -5.109 20.300 1.000 9.374 147 ILE A C 1
ATOM 1101 O O . ILE A 1 147 ? 5.749 -4.389 20.137 1.000 10.162 147 ILE A O 1
ATOM 1106 N N . TYR A 1 148 ? 3.848 -5.364 19.345 1.000 9.003 148 TYR A N 1
ATOM 1107 C CA . TYR A 1 148 ? 4.180 -4.984 17.980 1.000 9.220 148 TYR A CA 1
ATOM 1108 C C . TYR A 1 148 ? 2.917 -4.521 17.266 1.000 9.879 148 TYR A C 1
ATOM 1109 O O . TYR A 1 148 ? 1.820 -4.989 17.572 1.000 10.028 148 TYR A O 1
ATOM 1118 N N . GLY A 1 149 ? 3.116 -3.643 16.280 1.000 9.700 149 GLY A N 1
ATOM 1119 C CA . GLY A 1 149 ? 2.026 -3.132 15.486 1.000 10.249 149 GLY A CA 1
ATOM 1120 C C . GLY A 1 149 ? 1.958 -3.874 14.159 1.000 10.907 149 GLY A C 1
ATOM 1121 O O . GLY A 1 149 ? 2.966 -4.023 13.489 1.000 10.998 149 GLY A O 1
ATOM 1122 N N . THR A 1 150 ? 0.752 -4.294 13.772 1.000 11.537 150 THR A N 1
ATOM 1123 C CA . THR A 1 150 ? 0.577 -5.192 12.638 1.000 12.499 150 THR A CA 1
ATOM 1124 C C . THR A 1 150 ? 0.814 -4.456 11.317 1.000 13.279 150 THR A C 1
ATOM 1125 O O . THR A 1 150 ? 1.042 -5.088 10.293 1.000 14.528 150 THR A O 1
ATOM 1129 N N . LEU A 1 151 ? 0.799 -3.122 11.347 1.000 13.680 151 LEU A N 1
ATOM 1130 C CA . LEU A 1 151 ? 1.043 -2.334 10.149 1.000 14.469 151 LEU A CA 1
ATOM 1131 C C . LEU A 1 151 ? 2.424 -1.667 10.191 1.000 14.777 151 LEU A C 1
ATOM 1132 O O . LEU A 1 151 ? 2.738 -0.841 9.336 1.000 14.542 151 LEU A O 1
ATOM 1137 N N . ASP A 1 152 ? 3.232 -2.010 11.198 1.000 14.744 152 ASP A N 1
ATOM 1138 C CA . ASP A 1 152 ? 4.558 -1.435 11.357 1.000 15.762 152 ASP A CA 1
ATOM 1139 C C . ASP A 1 152 ? 5.386 -1.657 10.083 1.000 16.836 152 ASP A C 1
ATOM 1140 O O . ASP A 1 152 ? 5.571 -2.788 9.647 1.000 17.184 152 ASP A O 1
ATOM 1145 N N . GLY A 1 153 ? 5.922 -0.570 9.507 1.000 17.963 153 GLY A N 1
ATOM 1146 C CA . GLY A 1 153 ? 6.620 -0.676 8.237 1.000 18.776 153 GLY A CA 1
ATOM 1147 C C . GLY A 1 153 ? 8.116 -0.950 8.394 1.000 21.314 153 GLY A C 1
ATOM 1148 O O . GLY A 1 153 ? 8.767 -1.316 7.417 1.000 20.027 153 GLY A O 1
ATOM 1149 N N . LEU A 1 154 ? 8.669 -0.763 9.606 1.000 22.078 154 LEU A N 1
ATOM 1150 C CA . LEU A 1 154 ? 10.110 -0.933 9.811 1.000 21.790 154 LEU A CA 1
ATOM 1151 C C . LEU A 1 154 ? 10.389 -2.298 10.424 1.000 21.451 154 LEU A C 1
ATOM 1152 O O . LEU A 1 154 ? 11.151 -3.079 9.877 1.000 22.117 154 LEU A O 1
ATOM 1157 N N . ALA A 1 155 ? 9.758 -2.580 11.565 1.000 19.950 155 ALA A N 1
ATOM 1158 C CA . ALA A 1 155 ? 9.837 -3.896 12.160 1.000 18.532 155 ALA A CA 1
ATOM 1159 C C . ALA A 1 155 ? 8.504 -4.590 11.891 1.000 19.723 155 ALA A C 1
ATOM 1160 O O . ALA A 1 155 ? 7.566 -4.420 12.676 1.000 20.325 155 ALA A O 1
ATOM 1162 N N . THR A 1 156 ? 8.408 -5.283 10.745 1.000 18.921 156 THR A N 1
ATOM 1163 C CA . THR A 1 156 ? 7.145 -5.832 10.251 1.000 22.363 156 THR A CA 1
ATOM 1164 C C . THR A 1 156 ? 6.742 -7.064 11.065 1.000 19.953 156 THR A C 1
ATOM 1165 O O . THR A 1 156 ? 7.581 -7.672 11.725 1.000 20.028 156 THR A O 1
ATOM 1169 N N . PRO A 1 157 ? 5.449 -7.470 11.067 1.000 19.412 157 PRO A N 1
ATOM 1170 C CA . PRO A 1 157 ? 5.029 -8.692 11.757 1.000 19.556 157 PRO A CA 1
ATOM 1171 C C . PRO A 1 157 ? 5.862 -9.922 11.403 1.000 20.779 157 PRO A C 1
ATOM 1172 O O . PRO A 1 157 ? 6.195 -10.701 12.301 1.000 19.329 157 PRO A O 1
ATOM 1176 N N . ASP A 1 158 ? 6.213 -10.073 10.106 1.000 21.250 158 ASP A N 1
ATOM 1177 C CA . ASP A 1 158 ? 6.998 -11.223 9.670 1.000 20.685 158 ASP A CA 1
ATOM 1178 C C . ASP A 1 158 ? 8.349 -11.223 10.388 1.000 19.982 158 ASP A C 1
ATOM 1179 O O . ASP A 1 158 ? 8.803 -12.246 10.890 1.000 19.129 158 ASP A O 1
ATOM 1184 N N . LYS A 1 159 ? 8.976 -10.054 10.473 1.000 19.412 159 LYS A N 1
ATOM 1185 C CA . LYS A 1 159 ? 10.262 -9.912 11.135 1.000 21.273 159 LYS A CA 1
ATOM 1186 C C . LYS A 1 159 ? 10.153 -10.200 12.642 1.000 19.079 159 LYS A C 1
ATOM 1187 O O . LYS A 1 159 ? 11.036 -10.830 13.222 1.000 17.328 159 LYS A O 1
ATOM 1193 N N . ILE A 1 160 ? 9.072 -9.738 13.291 1.000 17.374 160 ILE A N 1
ATOM 1194 C CA . ILE A 1 160 ? 8.899 -9.895 14.734 1.000 16.548 160 ILE A CA 1
ATOM 1195 C C . ILE A 1 160 ? 8.731 -11.377 15.077 1.000 16.157 160 ILE A C 1
ATOM 1196 O O . ILE A 1 160 ? 9.350 -11.886 16.016 1.000 14.773 160 ILE A O 1
ATOM 1201 N N . GLU A 1 161 ? 7.887 -12.056 14.287 1.000 15.634 161 GLU A N 1
ATOM 1202 C CA . GLU A 1 161 ? 7.622 -13.478 14.445 1.000 15.399 161 GLU A CA 1
ATOM 1203 C C . GLU A 1 161 ? 8.914 -14.283 14.290 1.000 15.506 161 GLU A C 1
ATOM 1204 O O . GLU A 1 161 ? 9.116 -15.265 15.009 1.000 15.918 161 GLU A O 1
ATOM 1210 N N . ALA A 1 162 ? 9.804 -13.854 13.383 1.000 15.549 162 ALA A N 1
ATOM 1211 C CA . ALA A 1 162 ? 11.062 -14.575 13.208 1.000 15.544 162 ALA A CA 1
ATOM 1212 C C . ALA A 1 162 ? 11.919 -14.462 14.467 1.000 15.463 162 ALA A C 1
ATOM 1213 O O . ALA A 1 162 ? 12.688 -15.368 14.766 1.000 17.556 162 ALA A O 1
ATOM 1215 N N . SER A 1 163 ? 11.713 -13.408 15.261 1.000 14.493 163 SER A N 1
ATOM 1216 C CA . SER A 1 163 ? 12.532 -13.242 16.459 1.000 13.659 163 SER A CA 1
ATOM 1217 C C . SER A 1 163 ? 12.147 -14.228 17.565 1.000 14.314 163 SER A C 1
ATOM 1218 O O . SER A 1 163 ? 12.818 -14.263 18.590 1.000 14.716 163 SER A O 1
ATOM 1221 N N . ARG A 1 164 ? 11.100 -15.051 17.359 1.000 13.975 164 ARG A N 1
ATOM 1222 C CA . ARG A 1 164 ? 10.823 -16.111 18.327 1.000 14.131 164 ARG A CA 1
ATOM 1223 C C . ARG A 1 164 ? 12.061 -16.966 18.582 1.000 14.931 164 ARG A C 1
ATOM 1224 O O . ARG A 1 164 ? 12.327 -17.317 19.718 1.000 16.390 164 ARG A O 1
ATOM 1232 N N . ALA A 1 165 ? 12.847 -17.252 17.546 1.000 15.904 165 ALA A N 1
ATOM 1233 C CA . ALA A 1 165 ? 14.030 -18.082 17.698 1.000 18.269 165 ALA A CA 1
ATOM 1234 C C . ALA A 1 165 ? 15.064 -17.455 18.637 1.000 18.886 165 ALA A C 1
ATOM 1235 O O . ALA A 1 165 ? 15.943 -18.178 19.107 1.000 19.319 165 ALA A O 1
ATOM 1237 N N . LEU A 1 166 ? 14.966 -16.130 18.900 1.000 17.782 166 LEU A N 1
ATOM 1238 C CA . LEU A 1 166 ? 15.957 -15.404 19.697 1.000 16.098 166 LEU A CA 1
ATOM 1239 C C . LEU A 1 166 ? 15.414 -15.071 21.079 1.000 14.737 166 LEU A C 1
ATOM 1240 O O . LEU A 1 166 ? 16.017 -14.283 21.810 1.000 15.340 166 LEU A O 1
ATOM 1245 N N . LEU A 1 167 ? 14.254 -15.643 21.409 1.000 13.518 167 LEU A N 1
ATOM 1246 C CA . LEU A 1 167 ? 13.576 -15.349 22.661 1.000 13.819 167 LEU A CA 1
ATOM 1247 C C . LEU A 1 167 ? 13.151 -16.638 23.371 1.000 13.698 167 LEU A C 1
ATOM 1248 O O . LEU A 1 167 ? 12.935 -17.656 22.727 1.000 13.575 167 LEU A O 1
ATOM 1253 N N . PRO A 1 168 ? 12.979 -16.614 24.715 1.000 14.539 168 PRO A N 1
ATOM 1254 C CA . PRO A 1 168 ? 12.493 -17.776 25.470 1.000 15.497 168 PRO A CA 1
ATOM 1255 C C . PRO A 1 168 ? 11.178 -18.292 24.903 1.000 17.272 168 PRO A C 1
ATOM 1256 O O . PRO A 1 168 ? 10.377 -17.514 24.370 1.000 17.216 168 PRO A O 1
ATOM 1260 N N . ALA A 1 169 ? 10.981 -19.606 25.062 1.000 18.038 169 ALA A N 1
ATOM 1261 C CA . ALA A 1 169 ? 9.797 -20.320 24.598 1.000 19.946 169 ALA A CA 1
ATOM 1262 C C . ALA A 1 169 ? 8.538 -19.673 25.165 1.000 18.940 169 ALA A C 1
ATOM 1263 O O . ALA A 1 169 ? 7.497 -19.687 24.500 1.000 17.911 169 ALA A O 1
ATOM 1265 N N . THR A 1 170 ? 8.642 -19.168 26.408 1.000 17.763 170 THR A N 1
ATOM 1266 C CA . THR A 1 170 ? 7.520 -18.585 27.142 1.000 16.770 170 THR A CA 1
ATOM 1267 C C . THR A 1 170 ? 7.272 -17.105 26.791 1.000 16.564 170 THR A C 1
ATOM 1268 O O . THR A 1 170 ? 6.409 -16.460 27.387 1.000 16.929 170 THR A O 1
ATOM 1272 N N . ALA A 1 171 ? 8.002 -16.535 25.823 1.000 15.639 171 ALA A N 1
ATOM 1273 C CA . ALA A 1 171 ? 7.771 -15.145 25.432 1.000 15.351 171 ALA A CA 1
ATOM 1274 C C . ALA A 1 171 ? 6.318 -14.887 25.003 1.000 15.186 171 ALA A C 1
ATOM 1275 O O . ALA A 1 171 ? 5.683 -15.712 24.361 1.000 14.355 171 ALA A O 1
ATOM 1277 N N . ARG A 1 172 ? 5.788 -13.711 25.368 1.000 15.162 172 ARG A N 1
ATOM 1278 C CA . ARG A 1 172 ? 4.431 -13.356 25.000 1.000 16.397 172 ARG A CA 1
ATOM 1279 C C . ARG A 1 172 ? 4.449 -12.295 23.902 1.000 15.109 172 ARG A C 1
ATOM 1280 O O . ARG A 1 172 ? 4.862 -11.153 24.109 1.000 15.017 172 ARG A O 1
ATOM 1288 N N . PHE A 1 173 ? 3.975 -12.679 22.721 1.000 13.227 173 PHE A N 1
ATOM 1289 C CA . PHE A 1 173 ? 3.863 -11.719 21.636 1.000 12.446 173 PHE A CA 1
ATOM 1290 C C . PHE A 1 173 ? 2.494 -11.064 21.710 1.000 11.591 173 PHE A C 1
ATOM 1291 O O . PHE A 1 173 ? 1.487 -11.767 21.788 1.000 12.100 173 PHE A O 1
ATOM 1299 N N . ILE A 1 174 ? 2.481 -9.733 21.781 1.000 11.723 174 ILE A N 1
ATOM 1300 C CA . ILE A 1 174 ? 1.234 -8.989 21.893 1.000 13.139 174 ILE A CA 1
ATOM 1301 C C . ILE A 1 174 ? 1.055 -8.181 20.612 1.000 13.073 174 ILE A C 1
ATOM 1302 O O . ILE A 1 174 ? 1.762 -7.212 20.390 1.000 13.931 174 ILE A O 1
ATOM 1307 N N . PRO A 1 175 ? 0.132 -8.605 19.720 1.000 14.027 175 PRO A N 1
ATOM 1308 C CA . PRO A 1 175 ? -0.161 -7.868 18.482 1.000 13.872 175 PRO A CA 1
ATOM 1309 C C . PRO A 1 175 ? -1.025 -6.647 18.774 1.000 13.928 175 PRO A C 1
ATOM 1310 O O . PRO A 1 175 ? -2.017 -6.753 19.497 1.000 14.331 175 PRO A O 1
ATOM 1314 N N . ILE A 1 176 ? -0.621 -5.480 18.247 1.000 13.225 176 ILE A N 1
ATOM 1315 C CA . ILE A 1 176 ? -1.488 -4.309 18.263 1.000 12.417 176 ILE A CA 1
ATOM 1316 C C . ILE A 1 176 ? -2.064 -4.129 16.853 1.000 12.299 176 ILE A C 1
ATOM 1317 O O . ILE A 1 176 ? -1.369 -3.618 15.972 1.000 11.346 176 ILE A O 1
ATOM 1322 N N . GLU A 1 177 ? -3.323 -4.576 16.661 1.000 11.704 177 GLU A N 1
ATOM 1323 C CA . GLU A 1 177 ? -3.919 -4.721 15.337 1.000 12.813 177 GLU A CA 1
ATOM 1324 C C . GLU A 1 177 ? -4.210 -3.344 14.748 1.000 11.936 177 GLU A C 1
ATOM 1325 O O . GLU A 1 177 ? -4.971 -2.587 15.332 1.000 11.494 177 GLU A O 1
ATOM 1331 N N . GLY A 1 178 ? -3.575 -3.025 13.607 1.000 11.297 178 GLY A N 1
ATOM 1332 C CA . GLY A 1 178 ? -3.648 -1.706 12.996 1.000 11.018 178 GLY A CA 1
ATOM 1333 C C . GLY A 1 178 ? -2.625 -0.704 13.562 1.000 12.150 178 GLY A C 1
ATOM 1334 O O . GLY A 1 178 ? -2.603 0.460 13.154 1.000 12.269 178 GLY A O 1
ATOM 1335 N N . GLY A 1 179 ? -1.791 -1.134 14.525 1.000 11.852 179 GLY A N 1
ATOM 1336 C CA . GLY A 1 179 ? -0.777 -0.242 15.063 1.000 11.945 179 GLY A CA 1
ATOM 1337 C C . GLY A 1 179 ? 0.424 -0.208 14.119 1.000 12.744 179 GLY A C 1
ATOM 1338 O O . GLY A 1 179 ? 0.633 -1.181 13.388 1.000 12.501 179 GLY A O 1
ATOM 1339 N N . ASN A 1 180 ? 1.188 0.901 14.160 1.000 11.752 180 ASN A N 1
ATOM 1340 C CA . ASN A 1 180 ? 2.417 1.056 13.396 1.000 11.603 180 ASN A CA 1
ATOM 1341 C C . ASN A 1 180 ? 3.600 1.338 14.325 1.000 11.496 180 ASN A C 1
ATOM 1342 O O . ASN A 1 180 ? 3.506 1.186 15.542 1.000 10.660 180 ASN A O 1
ATOM 1347 N N . HIS A 1 181 ? 4.729 1.721 13.716 1.000 10.767 181 HIS A N 1
ATOM 1348 C CA . HIS A 1 181 ? 5.991 1.881 14.410 1.000 11.182 181 HIS A CA 1
ATOM 1349 C C . HIS A 1 181 ? 5.980 3.154 15.247 1.000 11.328 181 HIS A C 1
ATOM 1350 O O . HIS A 1 181 ? 6.459 3.143 16.383 1.000 11.376 181 HIS A O 1
ATOM 1357 N N . ALA A 1 182 ? 5.445 4.229 14.655 1.000 11.240 182 ALA A N 1
ATOM 1358 C CA . ALA A 1 182 ? 5.550 5.583 15.182 1.000 12.013 182 ALA A CA 1
ATOM 1359 C C . ALA A 1 182 ? 4.719 5.782 16.450 1.000 12.488 182 ALA A C 1
ATOM 1360 O O . AL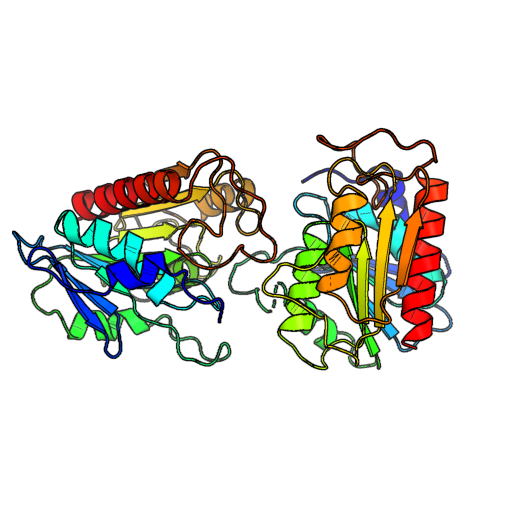A A 1 182 ? 5.067 6.620 17.278 1.000 12.443 182 ALA A O 1
ATOM 1362 N N . GLN A 1 183 ? 3.606 5.037 16.574 1.000 12.237 183 GLN A N 1
ATOM 1363 C CA . GLN A 1 183 ? 2.623 5.291 17.619 1.000 10.880 183 GLN A CA 1
ATOM 1364 C C . GLN A 1 183 ? 3.054 4.602 18.922 1.000 10.975 183 GLN A C 1
ATOM 1365 O O . GLN A 1 183 ? 2.273 4.572 19.875 1.000 10.706 183 GLN A O 1
ATOM 1371 N N . PHE A 1 184 ? 4.307 4.077 18.970 1.000 10.699 184 PHE A N 1
ATOM 1372 C CA . PHE A 1 184 ? 4.924 3.673 20.235 1.000 10.598 184 PHE A CA 1
ATOM 1373 C C . PHE A 1 184 ? 5.407 4.887 21.046 1.000 11.244 184 PHE A C 1
ATOM 1374 O O . PHE A 1 184 ? 5.837 4.749 22.190 1.000 10.389 184 PHE A O 1
ATOM 1382 N N . GLY A 1 185 ? 5.337 6.089 20.452 1.000 11.863 185 GLY A N 1
ATOM 1383 C CA . GLY A 1 185 ? 5.609 7.323 21.164 1.000 13.229 185 GLY A CA 1
ATOM 1384 C C . GLY A 1 185 ? 4.787 8.468 20.567 1.000 15.362 185 GLY A C 1
ATOM 1385 O O . GLY A 1 185 ? 3.915 8.213 19.733 1.000 15.019 185 GLY A O 1
ATOM 1386 N N . TRP A 1 186 ? 5.067 9.710 21.008 1.000 15.706 186 TRP A N 1
ATOM 1387 C CA . TRP A 1 186 ? 4.354 10.891 20.538 1.000 16.341 186 TRP A CA 1
ATOM 1388 C C . TRP A 1 186 ? 5.331 11.820 19.827 1.000 16.018 186 TRP A C 1
ATOM 1389 O O . TRP A 1 186 ? 5.716 12.842 20.376 1.000 15.470 186 TRP A O 1
ATOM 1400 N N . TYR A 1 187 ? 5.729 11.438 18.612 1.000 16.471 187 TYR A N 1
ATOM 1401 C CA . TYR A 1 187 ? 6.692 12.198 17.823 1.000 18.913 187 TYR A CA 1
ATOM 1402 C C . TYR A 1 187 ? 6.093 12.414 16.429 1.000 19.643 187 TYR A C 1
ATOM 1403 O O . TYR A 1 187 ? 4.876 12.386 16.257 1.000 21.500 187 TYR A O 1
ATOM 1412 N N . GLY A 1 188 ? 6.902 12.629 15.400 1.000 20.846 188 GLY A N 1
ATOM 1413 C CA . GLY A 1 188 ? 6.224 12.778 14.108 1.000 28.991 188 GLY A CA 1
ATOM 1414 C C . GLY A 1 188 ? 5.481 11.521 13.602 1.000 26.799 188 GLY A C 1
ATOM 1415 O O . GLY A 1 188 ? 5.231 10.559 14.329 1.000 24.197 188 GLY A O 1
ATOM 1416 N N . GLU A 1 189 ? 5.168 11.525 12.305 1.000 27.484 189 GLU A N 1
ATOM 1417 C CA . GLU A 1 189 ? 5.089 10.302 11.519 1.000 30.069 189 GLU A CA 1
ATOM 1418 C C . GLU A 1 189 ? 6.508 9.732 11.489 1.000 29.012 189 GLU A C 1
ATOM 1419 O O . GLU A 1 189 ? 7.462 10.454 11.769 1.000 29.723 189 GLU A O 1
ATOM 1425 N N . GLN A 1 190 ? 6.653 8.426 11.257 1.000 25.574 190 GLN A N 1
ATOM 1426 C CA . GLN A 1 190 ? 7.970 7.818 11.238 1.000 22.446 190 GLN A CA 1
ATOM 1427 C C . GLN A 1 190 ? 8.374 7.586 9.786 1.000 22.274 190 GLN A C 1
ATOM 1428 O O . GLN A 1 190 ? 7.647 6.911 9.049 1.000 21.087 190 GLN A O 1
ATOM 1434 N N . PRO A 1 191 ? 9.541 8.128 9.348 1.000 22.223 191 PRO A N 1
ATOM 1435 C CA . PRO A 1 191 ? 10.105 7.823 8.032 1.000 20.440 191 PRO A CA 1
ATOM 1436 C C . PRO A 1 191 ? 10.203 6.315 7.827 1.000 19.284 191 PRO A C 1
ATOM 1437 O O . PRO A 1 191 ? 10.763 5.622 8.677 1.000 20.571 191 PRO A O 1
ATOM 1441 N N . GLY A 1 192 ? 9.627 5.829 6.720 1.000 17.904 192 GLY A N 1
ATOM 1442 C CA . GLY A 1 192 ? 9.641 4.421 6.343 1.000 18.531 192 GLY A CA 1
ATOM 1443 C C . GLY A 1 192 ? 8.446 3.597 6.840 1.000 19.778 192 GLY A C 1
ATOM 1444 O O . GLY A 1 192 ? 8.335 2.417 6.503 1.000 19.822 192 GLY A O 1
ATOM 1445 N N . ASP A 1 193 ? 7.548 4.204 7.638 1.000 19.225 193 ASP A N 1
ATOM 1446 C CA . ASP A 1 193 ? 6.484 3.460 8.306 1.000 18.033 193 ASP A CA 1
ATOM 1447 C C . ASP A 1 193 ? 5.227 3.503 7.435 1.000 18.200 193 ASP A C 1
ATOM 1448 O O . ASP A 1 193 ? 5.207 4.191 6.411 1.000 17.197 193 ASP A O 1
ATOM 1453 N N . ASN A 1 194 ? 4.191 2.748 7.827 1.000 17.375 194 ASN A N 1
ATOM 1454 C CA . ASN A 1 194 ? 2.886 2.856 7.192 1.000 17.242 194 ASN A CA 1
ATOM 1455 C C . ASN A 1 194 ? 1.982 3.654 8.117 1.000 17.495 194 ASN A C 1
ATOM 1456 O O . ASN A 1 194 ? 2.284 3.781 9.292 1.000 19.024 194 ASN A O 1
ATOM 1461 N N . PRO A 1 195 ? 0.835 4.178 7.631 1.000 18.414 195 PRO A N 1
ATOM 1462 C CA . PRO A 1 195 ? -0.194 4.729 8.516 1.000 17.017 195 PRO A CA 1
ATOM 1463 C C . PRO A 1 195 ? -0.893 3.671 9.381 1.000 17.722 195 PRO A C 1
ATOM 1464 O O . PRO A 1 195 ? -1.138 2.561 8.937 1.000 17.856 195 PRO A O 1
ATOM 1468 N N . ALA A 1 196 ? -1.215 4.020 10.634 1.000 17.880 196 ALA A N 1
ATOM 1469 C CA . ALA A 1 196 ? -1.985 3.151 11.507 1.000 17.668 196 ALA A CA 1
ATOM 1470 C C . ALA A 1 196 ? -3.455 3.265 11.116 1.000 18.086 196 ALA A C 1
ATOM 1471 O O . ALA A 1 196 ? -3.831 4.206 10.435 1.000 18.169 196 ALA A O 1
ATOM 1473 N N . THR A 1 197 ? -4.262 2.300 11.562 1.000 16.824 197 THR A N 1
ATOM 1474 C CA . THR A 1 197 ? -5.700 2.358 11.390 1.000 17.899 197 THR A CA 1
ATOM 1475 C C . THR A 1 197 ? -6.357 2.483 12.762 1.000 19.772 197 THR A C 1
ATOM 1476 O O . THR A 1 197 ? -7.572 2.404 12.846 1.000 24.253 197 THR A O 1
ATOM 1480 N N . ILE A 1 198 ? -5.556 2.670 13.828 1.000 18.966 19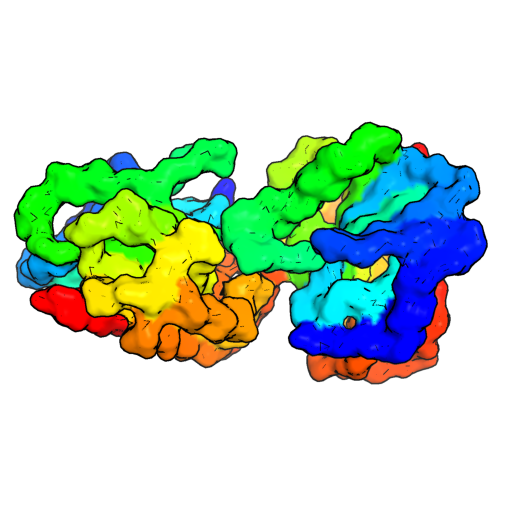8 ILE A N 1
ATOM 1481 C CA . ILE A 1 198 ? -6.051 2.961 15.169 1.000 18.090 198 ILE A CA 1
ATOM 1482 C C . ILE A 1 198 ? -5.400 4.258 15.640 1.000 18.318 198 ILE A C 1
ATOM 1483 O O . ILE A 1 198 ? -4.354 4.639 15.115 1.000 17.152 198 ILE A O 1
ATOM 1488 N N . SER A 1 199 ? -6.048 4.932 16.603 1.000 18.742 199 SER A N 1
ATOM 1489 C CA . SER A 1 199 ? -5.586 6.200 17.135 1.000 20.099 199 SER A CA 1
ATOM 1490 C C . SER A 1 199 ? -4.326 5.961 17.974 1.000 20.161 199 SER A C 1
ATOM 1491 O O . SER A 1 199 ? -4.071 4.839 18.410 1.000 20.266 199 SER A O 1
ATOM 1494 N N . ARG A 1 200 ? -3.553 7.025 18.221 1.000 18.971 200 ARG A N 1
ATOM 1495 C CA . ARG A 1 200 ? -2.400 6.938 19.111 1.000 19.716 200 ARG A CA 1
ATOM 1496 C C . ARG A 1 200 ? -2.871 6.540 20.518 1.000 20.727 200 ARG A C 1
ATOM 1497 O O . ARG A 1 200 ? -2.197 5.757 21.189 1.000 20.551 200 ARG A O 1
ATOM 1505 N N . ALA A 1 201 ? -4.063 7.022 20.938 1.000 19.968 201 ALA A N 1
ATOM 1506 C CA . ALA A 1 201 ? -4.635 6.700 22.244 1.000 19.394 201 ALA A CA 1
ATOM 1507 C C . ALA A 1 201 ? -4.853 5.198 22.406 1.000 18.828 201 ALA A C 1
ATOM 1508 O O . ALA A 1 201 ? -4.421 4.641 23.407 1.000 18.907 201 ALA A O 1
ATOM 1510 N N . GLN A 1 202 ? -5.489 4.535 21.428 1.000 18.857 202 GLN A N 1
ATOM 1511 C CA . GLN A 1 202 ? -5.761 3.111 21.573 1.000 18.732 202 GLN A CA 1
ATOM 1512 C C . GLN A 1 202 ? -4.473 2.293 21.553 1.000 15.538 202 GLN A C 1
ATOM 1513 O O . GLN A 1 202 ? -4.330 1.329 22.299 1.000 13.328 202 GLN A O 1
ATOM 1519 N N . GLN A 1 203 ? -3.559 2.650 20.645 1.000 14.187 203 GLN A N 1
ATOM 1520 C CA . GLN A 1 203 ? -2.237 2.035 20.624 1.000 12.790 203 GLN A CA 1
ATOM 1521 C C . GLN A 1 203 ? -1.512 2.250 21.957 1.000 12.179 203 GLN A C 1
ATOM 1522 O O . GLN A 1 203 ? -0.902 1.319 22.477 1.000 12.092 203 GLN A O 1
ATOM 1528 N N . GLN A 1 204 ? -1.577 3.464 22.515 1.000 12.892 204 GLN A N 1
ATOM 1529 C CA . GLN A 1 204 ? -0.869 3.736 23.764 1.000 15.090 204 GLN A CA 1
ATOM 1530 C C . GLN A 1 204 ? -1.445 2.881 24.904 1.000 16.100 204 GLN A C 1
ATOM 1531 O O . GLN A 1 204 ? -0.701 2.250 25.656 1.000 14.418 204 GLN A O 1
ATOM 1537 N N . GLN A 1 205 ? -2.787 2.869 25.011 1.000 17.875 205 GLN A N 1
ATOM 1538 C CA . GLN A 1 205 ? -3.543 2.077 25.974 1.000 18.695 205 GLN A CA 1
ATOM 1539 C C . GLN A 1 205 ? -3.130 0.605 25.904 1.000 16.079 205 GLN A C 1
ATOM 1540 O O . GLN A 1 205 ? -2.906 -0.030 26.934 1.000 14.802 205 GLN A O 1
ATOM 1546 N N . MET A 1 206 ? -3.051 0.067 24.691 1.000 13.395 206 MET A N 1
ATOM 1547 C CA . MET A 1 206 ? -2.683 -1.323 24.528 1.000 13.676 206 MET A CA 1
ATOM 1548 C C . MET A 1 206 ? -1.204 -1.542 24.869 1.000 13.127 206 MET A C 1
ATOM 1549 O O . MET A 1 206 ? -0.864 -2.596 25.374 1.000 12.594 206 MET A O 1
ATOM 1554 N N . THR A 1 207 ? -0.326 -0.561 24.600 1.000 12.445 207 THR A N 1
ATOM 1555 C CA . THR A 1 207 ? 1.088 -0.713 24.910 1.000 12.141 207 THR A CA 1
ATOM 1556 C C . THR A 1 207 ? 1.313 -0.629 26.418 1.000 12.902 207 THR A C 1
ATOM 1557 O O . THR A 1 207 ? 2.144 -1.370 26.950 1.000 11.768 207 THR A O 1
ATOM 1561 N N . VAL A 1 208 ? 0.571 0.277 27.092 1.000 12.575 208 VAL A N 1
ATOM 1562 C CA . VAL A 1 208 ? 0.664 0.439 28.537 1.000 12.287 208 VAL A CA 1
ATOM 1563 C C . VAL A 1 208 ? 0.179 -0.827 29.246 1.000 12.621 208 VAL A C 1
ATOM 1564 O O . VAL A 1 208 ? 0.868 -1.326 30.130 1.000 12.097 208 VAL A O 1
ATOM 1568 N N . ASP A 1 209 ? -0.977 -1.359 28.827 1.000 12.663 209 ASP A N 1
ATOM 1569 C CA . ASP A 1 209 ? -1.596 -2.485 29.509 1.000 13.446 209 ASP A CA 1
ATOM 1570 C C . ASP A 1 209 ? -0.679 -3.704 29.463 1.000 12.159 209 ASP A C 1
ATOM 1571 O O . ASP A 1 209 ? -0.485 -4.372 30.468 1.000 10.759 209 ASP A O 1
ATOM 1576 N N . ALA A 1 210 ? -0.148 -4.004 28.275 1.000 12.095 210 ALA A N 1
ATOM 1577 C CA . ALA A 1 210 ? 0.729 -5.152 28.098 1.000 12.227 210 ALA A CA 1
ATOM 1578 C C . ALA A 1 210 ? 2.017 -4.967 28.901 1.000 11.492 210 ALA A C 1
ATOM 1579 O O . ALA A 1 210 ? 2.470 -5.909 29.533 1.000 11.705 210 ALA A O 1
ATOM 1581 N N . THR A 1 211 ? 2.598 -3.757 28.898 1.000 11.538 211 THR A N 1
ATOM 1582 C CA . THR A 1 211 ? 3.837 -3.510 29.631 1.000 11.964 211 THR A CA 1
ATOM 1583 C C . THR A 1 211 ? 3.561 -3.658 31.132 1.000 12.449 211 THR A C 1
ATOM 1584 O O . THR A 1 211 ? 4.319 -4.298 31.859 1.000 12.405 211 THR A O 1
ATOM 1588 N N . VAL A 1 212 ? 2.443 -3.092 31.588 1.000 12.667 212 VAL A N 1
ATOM 1589 C CA . VAL A 1 212 ? 2.071 -3.204 32.989 1.000 14.246 212 VAL A CA 1
ATOM 1590 C C . VAL A 1 212 ? 1.927 -4.684 33.345 1.000 15.166 212 VAL A C 1
ATOM 1591 O O . VAL A 1 212 ? 2.456 -5.127 34.357 1.000 15.588 212 VAL A O 1
ATOM 1595 N N . GLU A 1 213 ? 1.234 -5.446 32.483 1.000 15.971 213 GLU A N 1
ATOM 1596 C CA . GLU A 1 213 ? 1.006 -6.858 32.738 1.000 16.782 213 GLU A CA 1
ATOM 1597 C C . GLU A 1 213 ? 2.350 -7.555 32.983 1.000 16.131 213 GLU A C 1
ATOM 1598 O O . GLU A 1 213 ? 2.476 -8.354 33.911 1.000 16.536 213 GLU A O 1
ATOM 1604 N N . ALA A 1 214 ? 3.357 -7.202 32.176 1.000 14.402 214 ALA A N 1
ATOM 1605 C CA . ALA A 1 214 ? 4.689 -7.776 32.273 1.000 14.203 214 ALA A CA 1
ATOM 1606 C C . ALA A 1 214 ? 5.399 -7.367 33.571 1.000 14.098 214 ALA A C 1
ATOM 1607 O O . ALA A 1 214 ? 6.089 -8.193 34.180 1.000 12.758 214 ALA A O 1
ATOM 1609 N N . LEU A 1 215 ? 5.281 -6.091 33.970 1.000 12.716 215 LEU A N 1
ATOM 1610 C CA . LEU A 1 215 ? 5.914 -5.686 35.219 1.000 13.250 215 LEU A CA 1
ATOM 1611 C C . LEU A 1 215 ? 5.269 -6.420 36.406 1.000 14.009 215 LEU A C 1
ATOM 1612 O O . LEU A 1 215 ? 5.965 -6.870 37.310 1.000 14.417 215 LEU A O 1
ATOM 1617 N N . ALA A 1 216 ? 3.942 -6.584 36.377 1.000 14.915 216 ALA A N 1
ATOM 1618 C CA . ALA A 1 216 ? 3.215 -7.260 37.442 1.000 16.961 216 ALA A CA 1
ATOM 1619 C C . ALA A 1 216 ? 3.659 -8.718 37.525 1.000 17.758 216 ALA A C 1
ATOM 1620 O O . ALA A 1 216 ? 3.804 -9.264 38.620 1.000 20.473 216 ALA A O 1
ATOM 1622 N N . VAL A 1 217 ? 3.881 -9.348 36.366 1.000 18.273 217 VAL A N 1
ATOM 1623 C CA . VAL A 1 217 ? 4.310 -10.742 36.380 1.000 18.256 217 VAL A CA 1
ATOM 1624 C C . VAL A 1 217 ? 5.602 -10.864 37.203 1.000 18.355 217 VAL A C 1
ATOM 1625 O O . VAL A 1 217 ? 5.630 -11.595 38.190 1.000 18.910 217 VAL A O 1
ATOM 1629 N N . VAL A 1 218 ? 6.651 -10.110 36.826 1.000 18.360 218 VAL A N 1
ATOM 1630 C CA . VAL A 1 218 ? 7.970 -10.129 37.457 1.000 16.097 218 VAL A CA 1
ATOM 1631 C C . VAL A 1 218 ? 7.840 -9.751 38.932 1.000 15.926 218 VAL A C 1
ATOM 1632 O O . VAL A 1 218 ? 8.530 -10.277 39.809 1.000 15.411 218 VAL A O 1
ATOM 1636 N N . ASP A 1 219 ? 6.947 -8.796 39.186 1.000 17.695 219 ASP A N 1
ATOM 1637 C CA . ASP A 1 219 ? 6.704 -8.305 40.525 1.000 19.805 219 ASP A CA 1
ATOM 1638 C C . ASP A 1 219 ? 6.071 -9.422 41.361 1.000 19.737 219 ASP A C 1
ATOM 1639 O O . ASP A 1 219 ? 6.301 -9.331 42.584 1.000 20.377 219 ASP A O 1
ATOM 1644 N N . MET B 1 2 ? 7.282 -11.633 1.654 1.000 37.313 2 MET B N 1
ATOM 1645 C CA . MET B 1 2 ? 7.464 -10.557 0.638 1.000 35.855 2 MET B CA 1
ATOM 1646 C C . MET B 1 2 ? 6.814 -11.009 -0.674 1.000 34.017 2 MET B C 1
ATOM 1647 O O . MET B 1 2 ? 6.673 -12.207 -0.911 1.000 35.269 2 MET B O 1
ATOM 1650 N N . LEU B 1 3 ? 6.374 -10.053 -1.503 1.000 32.972 3 LEU B N 1
ATOM 1651 C CA . LEU B 1 3 ? 5.864 -10.347 -2.838 1.000 31.052 3 LEU B CA 1
ATOM 1652 C C . LEU B 1 3 ? 6.994 -10.869 -3.731 1.000 30.995 3 LEU B C 1
ATOM 1653 O O . LEU B 1 3 ? 8.053 -10.247 -3.818 1.000 28.968 3 LEU B O 1
ATOM 1658 N N . GLN B 1 4 ? 6.707 -11.965 -4.456 1.000 30.944 4 GLN B N 1
ATOM 1659 C CA . GLN B 1 4 ? 7.687 -12.827 -5.111 1.000 31.082 4 GLN B CA 1
ATOM 1660 C C . GLN B 1 4 ? 8.062 -12.346 -6.518 1.000 27.405 4 GLN B C 1
ATOM 1661 O O . GLN B 1 4 ? 7.229 -11.898 -7.304 1.000 26.761 4 GLN B O 1
ATOM 1667 N N . PRO B 1 5 ? 9.342 -12.483 -6.915 1.000 26.987 5 PRO B N 1
ATOM 1668 C CA . PRO B 1 5 ? 9.764 -12.115 -8.275 1.000 26.826 5 PRO B CA 1
ATOM 1669 C C . PRO B 1 5 ? 9.110 -12.985 -9.358 1.000 26.530 5 PRO B C 1
ATOM 1670 O O . PRO B 1 5 ? 8.938 -14.185 -9.177 1.000 26.701 5 PRO B O 1
ATOM 1674 N N . MET B 1 6 ? 8.710 -12.358 -10.472 1.000 25.281 6 MET B N 1
ATOM 1675 C CA . MET B 1 6 ? 8.188 -13.042 -11.643 1.000 25.405 6 MET B CA 1
ATOM 1676 C C . MET B 1 6 ? 9.365 -13.630 -12.435 1.000 28.922 6 MET B C 1
ATOM 1677 O O . MET B 1 6 ? 10.491 -13.134 -12.339 1.000 26.278 6 MET B O 1
ATOM 1682 N N . ALA B 1 7 ? 9.084 -14.648 -13.268 1.000 30.457 7 ALA B N 1
ATOM 1683 C CA . ALA B 1 7 ? 10.085 -15.373 -14.038 1.000 32.262 7 ALA B CA 1
ATOM 1684 C C . ALA B 1 7 ? 11.070 -14.440 -14.741 1.000 31.352 7 ALA B C 1
ATOM 1685 O O . ALA B 1 7 ? 12.260 -14.729 -14.789 1.000 36.368 7 ALA B O 1
ATOM 1687 N N . GLN B 1 8 ? 10.585 -13.315 -15.271 1.000 29.104 8 GLN B N 1
ATOM 1688 C CA . GLN B 1 8 ? 11.420 -12.420 -16.060 1.000 27.856 8 GLN B CA 1
ATOM 1689 C C . GLN B 1 8 ? 12.436 -11.712 -15.157 1.000 28.017 8 GLN B C 1
ATOM 1690 O O . GLN B 1 8 ? 13.535 -11.360 -15.601 1.000 26.892 8 GLN B O 1
ATOM 1696 N N . ALA B 1 9 ? 12.059 -11.498 -13.885 1.000 23.965 9 ALA B N 1
ATOM 1697 C CA . ALA B 1 9 ? 12.993 -10.986 -12.895 1.000 22.400 9 ALA B CA 1
ATOM 1698 C C . ALA B 1 9 ? 14.174 -11.943 -12.81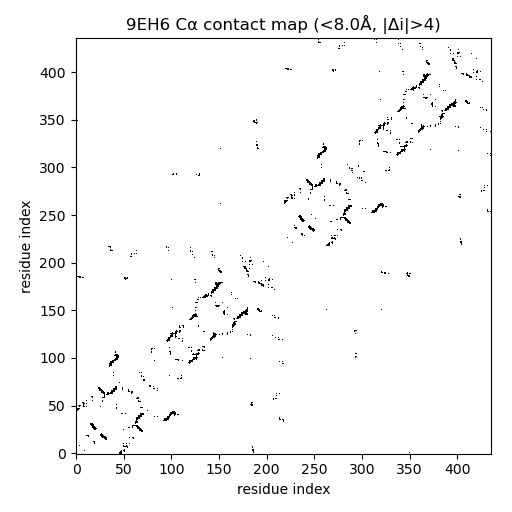1 1.000 20.511 9 ALA B C 1
ATOM 1699 O O . ALA B 1 9 ? 15.319 -11.524 -12.939 1.000 19.975 9 ALA B O 1
ATOM 1701 N N . LEU B 1 10 ? 13.863 -13.235 -12.648 1.000 21.751 10 LEU B N 1
ATOM 1702 C CA . LEU B 1 10 ? 14.870 -14.256 -12.411 1.000 22.303 10 LEU B CA 1
ATOM 1703 C C . LEU B 1 10 ? 15.869 -14.337 -13.566 1.000 22.841 10 LEU B C 1
ATOM 1704 O O . LEU B 1 10 ? 17.067 -14.434 -13.315 1.000 23.295 10 LEU B O 1
ATOM 1709 N N . ALA B 1 11 ? 15.399 -14.199 -14.814 1.000 23.852 11 ALA B N 1
ATOM 1710 C CA . ALA B 1 11 ? 16.298 -14.219 -15.965 1.000 23.651 11 ALA B CA 1
ATOM 1711 C C . ALA B 1 11 ? 17.250 -13.026 -15.946 1.000 24.034 11 ALA B C 1
ATOM 1712 O O . ALA B 1 11 ? 18.344 -13.106 -16.495 1.000 25.432 11 ALA B O 1
ATOM 1714 N N . SER B 1 12 ? 16.840 -11.918 -15.312 1.000 23.259 12 SER B N 1
ATOM 1715 C CA . SER B 1 12 ? 17.617 -10.688 -15.343 1.000 21.893 12 SER B CA 1
ATOM 1716 C C . SER B 1 12 ? 18.846 -10.784 -14.440 1.000 21.563 12 SER B C 1
ATOM 1717 O O . SER B 1 12 ? 19.794 -10.013 -14.587 1.000 22.780 12 SER B O 1
ATOM 1720 N N . LEU B 1 13 ? 18.822 -11.755 -13.531 1.000 20.515 13 LEU B N 1
ATOM 1721 C CA . LEU B 1 13 ? 19.867 -11.947 -12.541 1.000 23.694 13 LEU B CA 1
ATOM 1722 C C . LEU B 1 13 ? 21.078 -12.611 -13.193 1.000 25.444 13 LEU B C 1
ATOM 1723 O O . LEU B 1 13 ? 22.135 -12.744 -12.579 1.000 26.566 13 LEU B O 1
ATOM 1728 N N . GLN B 1 14 ? 20.913 -12.980 -14.463 1.000 28.063 14 GLN B N 1
ATOM 1729 C CA . GLN B 1 14 ? 21.960 -13.612 -15.242 1.000 33.183 14 GLN B CA 1
ATOM 1730 C C . GLN B 1 14 ? 22.744 -12.515 -15.953 1.000 36.134 14 GLN B C 1
ATOM 1731 O O . GLN B 1 14 ? 22.251 -11.404 -16.145 1.000 35.603 14 GLN B O 1
ATOM 1737 N N . GLY B 1 15 ? 23.984 -12.818 -16.326 1.000 44.477 15 GLY B N 1
ATOM 1738 C CA . GLY B 1 15 ? 24.817 -11.783 -16.915 1.000 66.649 15 GLY B CA 1
ATOM 1739 C C . GLY B 1 15 ? 24.747 -11.737 -18.444 1.000 85.945 15 GLY B C 1
ATOM 1740 O O . GLY B 1 15 ? 25.299 -12.614 -19.112 1.000 97.055 15 GLY B O 1
ATOM 1741 N N . ASP B 1 16 ? 24.087 -10.697 -18.992 1.000 84.424 16 ASP B N 1
ATOM 1742 C CA . ASP B 1 16 ? 24.183 -10.391 -20.417 1.000 70.749 16 ASP B CA 1
ATOM 1743 C C . ASP B 1 16 ? 25.588 -9.866 -20.712 1.000 62.223 16 ASP B C 1
ATOM 1744 O O . ASP B 1 16 ? 26.457 -9.896 -19.843 1.000 62.999 16 ASP B O 1
ATOM 1749 N N . ASP B 1 17 ? 25.824 -9.407 -21.944 1.000 59.515 17 ASP B N 1
ATOM 1750 C CA . ASP B 1 17 ? 27.197 -9.163 -22.363 1.000 58.105 17 ASP B CA 1
ATOM 1751 C C . ASP B 1 17 ? 27.699 -7.824 -21.822 1.000 50.992 17 ASP B C 1
ATOM 1752 O O . ASP B 1 17 ? 28.900 -7.670 -21.595 1.000 55.141 17 ASP B O 1
ATOM 1757 N N . ARG B 1 18 ? 26.770 -6.891 -21.565 1.000 42.118 18 ARG B N 1
ATOM 1758 C CA . ARG B 1 18 ? 27.145 -5.559 -21.111 1.000 37.242 18 ARG B CA 1
ATOM 1759 C C . ARG B 1 18 ? 27.094 -5.434 -19.585 1.000 30.374 18 ARG B C 1
ATOM 1760 O O . ARG B 1 18 ? 27.578 -4.437 -19.062 1.000 27.920 18 ARG B O 1
ATOM 1768 N N . VAL B 1 19 ? 26.488 -6.401 -18.873 1.000 26.808 19 VAL B N 1
ATOM 1769 C CA . VAL B 1 19 ? 26.230 -6.233 -17.444 1.000 23.562 19 VAL B CA 1
ATOM 1770 C C . VAL B 1 19 ? 26.561 -7.516 -16.678 1.000 22.693 19 VAL B C 1
ATOM 1771 O O . VAL B 1 19 ? 25.952 -8.547 -16.943 1.000 23.132 19 VAL B O 1
ATOM 1775 N N . GLY B 1 20 ? 27.435 -7.427 -15.658 1.000 21.975 20 GLY B N 1
ATOM 1776 C CA . GLY B 1 20 ? 27.652 -8.534 -14.724 1.000 20.350 20 GLY B CA 1
ATOM 1777 C C . GLY B 1 20 ? 26.856 -8.421 -13.415 1.000 19.837 20 GLY B C 1
ATOM 1778 O O . GLY B 1 20 ? 26.654 -7.342 -12.866 1.000 19.281 20 GLY B O 1
ATOM 1779 N N . VAL B 1 21 ? 26.397 -9.558 -12.897 1.000 18.429 21 VAL B N 1
ATOM 1780 C CA . VAL B 1 21 ? 25.510 -9.546 -11.755 1.000 18.339 21 VAL B CA 1
ATOM 1781 C C . VAL B 1 21 ? 26.133 -10.394 -10.647 1.000 21.577 21 VAL B C 1
ATOM 1782 O O . VAL B 1 21 ? 26.644 -11.483 -10.913 1.000 23.169 21 VAL B O 1
ATOM 1786 N N . ILE B 1 22 ? 26.100 -9.862 -9.416 1.000 20.376 22 ILE B N 1
ATOM 1787 C CA . ILE B 1 22 ? 26.525 -10.561 -8.213 1.000 23.023 22 ILE B CA 1
ATOM 1788 C C . ILE B 1 22 ? 25.387 -10.523 -7.185 1.000 24.5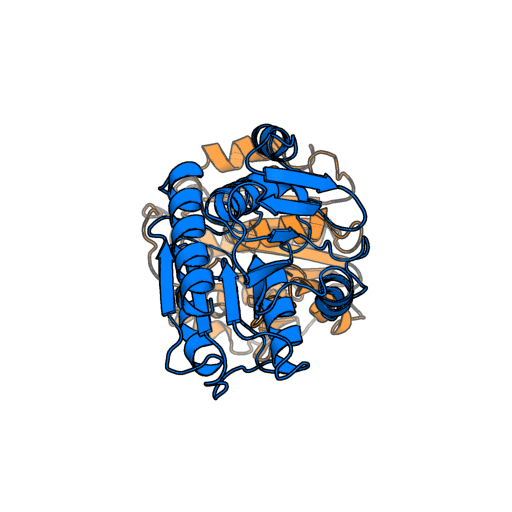40 22 ILE B C 1
ATOM 1789 O O . ILE B 1 22 ? 24.920 -9.451 -6.775 1.000 23.611 22 ILE B O 1
ATOM 1794 N N . GLU B 1 23 ? 24.946 -11.710 -6.762 1.000 23.058 23 GLU B N 1
ATOM 1795 C CA . GLU B 1 23 ? 23.957 -11.824 -5.704 1.000 22.281 23 GLU B CA 1
ATOM 1796 C C . GLU B 1 23 ? 24.679 -12.207 -4.418 1.000 20.746 23 GLU B C 1
ATOM 1797 O O . GLU B 1 23 ? 25.142 -13.336 -4.306 1.000 21.436 23 GLU B O 1
ATOM 1803 N N . GLY B 1 24 ? 24.749 -11.278 -3.456 1.000 18.983 24 GLY B N 1
ATOM 1804 C CA . GLY B 1 24 ? 25.375 -11.511 -2.162 1.000 16.467 24 GLY B CA 1
ATOM 1805 C C . GLY B 1 24 ? 24.583 -10.856 -1.034 1.000 15.555 24 GLY B C 1
ATOM 1806 O O . GLY B 1 24 ? 23.387 -11.037 -0.938 1.000 16.031 24 GLY B O 1
ATOM 1807 N N . ARG B 1 25 ? 25.236 -10.067 -0.186 1.000 15.092 25 ARG B N 1
ATOM 1808 C CA . ARG B 1 25 ? 24.460 -9.269 0.751 1.000 15.461 25 ARG B CA 1
ATOM 1809 C C . ARG B 1 25 ? 23.654 -8.239 -0.057 1.000 14.857 25 ARG B C 1
ATOM 1810 O O . ARG B 1 25 ? 22.590 -7.791 0.357 1.000 14.995 25 ARG B O 1
ATOM 1818 N N . TRP B 1 26 ? 24.174 -7.832 -1.222 1.000 13.333 26 TRP B N 1
ATOM 1819 C CA . TRP B 1 26 ? 23.400 -6.964 -2.098 1.000 12.137 26 TRP B CA 1
ATOM 1820 C C . TRP B 1 26 ? 23.244 -7.645 -3.452 1.000 12.249 26 TRP B C 1
ATOM 1821 O O . TRP B 1 26 ? 23.947 -8.619 -3.732 1.000 11.645 26 TRP B O 1
ATOM 1832 N N . ILE B 1 27 ? 22.378 -7.070 -4.301 1.000 11.644 27 ILE B N 1
ATOM 1833 C CA . ILE B 1 27 ? 22.373 -7.451 -5.698 1.000 11.741 27 ILE B CA 1
ATOM 1834 C C . ILE B 1 27 ? 23.036 -6.360 -6.541 1.000 11.762 27 ILE B C 1
ATOM 1835 O O . ILE B 1 27 ? 22.478 -5.265 -6.690 1.000 11.434 27 ILE B O 1
ATOM 1840 N N . VAL B 1 28 ? 24.186 -6.714 -7.151 1.000 11.546 28 VAL B N 1
ATOM 1841 C CA . VAL B 1 28 ? 25.079 -5.759 -7.804 1.000 12.342 28 VAL B CA 1
ATOM 1842 C C . VAL B 1 28 ? 25.020 -5.957 -9.319 1.000 13.508 28 VAL B C 1
ATOM 1843 O O . VAL B 1 28 ? 25.203 -7.073 -9.808 1.000 14.393 28 VAL B O 1
ATOM 1847 N N . PHE B 1 29 ? 24.836 -4.847 -10.046 1.000 13.858 29 PHE B N 1
ATOM 1848 C CA . PHE B 1 29 ? 24.753 -4.839 -11.501 1.000 13.712 29 PHE B CA 1
ATOM 1849 C C . PHE B 1 29 ? 25.847 -3.928 -12.013 1.000 14.812 29 PHE B C 1
ATOM 1850 O O . PHE B 1 29 ? 25.699 -2.715 -11.940 1.000 14.925 29 PHE B O 1
ATOM 1858 N N . GLN B 1 30 ? 26.900 -4.547 -12.565 1.000 17.991 30 GLN B N 1
ATOM 1859 C CA . GLN B 1 30 ? 28.148 -3.883 -12.914 1.000 20.482 30 GLN B CA 1
ATOM 1860 C C . GLN B 1 30 ? 28.219 -3.735 -14.430 1.000 20.795 30 GLN B C 1
ATOM 1861 O O . GLN B 1 30 ? 28.209 -4.729 -15.157 1.000 20.434 30 GLN B O 1
ATOM 1867 N N . PRO B 1 31 ? 28.265 -2.491 -14.958 1.000 22.401 31 PRO B N 1
ATOM 1868 C CA . PRO B 1 31 ? 28.419 -2.302 -16.394 1.000 24.157 31 PRO B CA 1
ATOM 1869 C C . PRO B 1 31 ? 29.815 -2.825 -16.730 1.000 26.203 31 PRO B C 1
ATOM 1870 O O . PRO B 1 31 ? 30.805 -2.454 -16.101 1.000 24.772 31 PRO B O 1
ATOM 1874 N N . LEU B 1 32 ? 29.866 -3.726 -17.707 1.000 26.494 32 LEU B N 1
ATOM 1875 C CA . LEU B 1 32 ? 31.097 -4.420 -18.028 1.000 31.700 32 LEU B CA 1
ATOM 1876 C C . LEU B 1 32 ? 31.964 -3.619 -19.004 1.000 33.921 32 LEU B C 1
ATOM 1877 O O . LEU B 1 32 ? 33.134 -3.945 -19.166 1.000 34.654 32 LEU B O 1
ATOM 1882 N N . ALA B 1 33 ? 31.410 -2.563 -19.621 1.000 37.344 33 ALA B N 1
ATOM 1883 C CA . ALA B 1 33 ? 32.031 -1.922 -20.773 1.000 40.871 33 ALA B CA 1
ATOM 1884 C C . ALA B 1 33 ? 32.672 -0.583 -20.399 1.000 47.244 33 ALA B C 1
ATOM 1885 O O . ALA B 1 33 ? 33.840 -0.542 -20.008 1.000 58.239 33 ALA B O 1
ATOM 1887 N N . ALA B 1 34 ? 31.934 0.522 -20.573 1.000 40.754 34 ALA B N 1
ATOM 1888 C CA . ALA B 1 34 ? 32.449 1.835 -20.210 1.000 34.786 34 ALA B CA 1
ATOM 1889 C C . ALA B 1 34 ? 31.756 2.286 -18.925 1.000 31.294 34 ALA B C 1
ATOM 1890 O O . ALA B 1 34 ? 30.725 2.959 -18.977 1.000 30.975 34 ALA B O 1
ATOM 1892 N N . PRO B 1 35 ? 32.264 1.870 -17.744 1.000 28.134 35 PRO B N 1
ATOM 1893 C CA . PRO B 1 35 ? 31.613 2.175 -16.468 1.000 28.197 35 PRO B CA 1
ATOM 1894 C C . PRO B 1 35 ? 31.687 3.661 -16.132 1.000 27.693 35 PRO B C 1
ATOM 1895 O O . PRO B 1 35 ? 32.777 4.237 -16.094 1.000 30.031 35 PRO B O 1
ATOM 1899 N N . ARG B 1 36 ? 30.515 4.274 -15.920 1.000 23.649 36 ARG B N 1
ATOM 1900 C CA . ARG B 1 36 ? 30.458 5.655 -15.465 1.000 20.867 36 ARG B CA 1
ATOM 1901 C C . ARG B 1 36 ? 30.870 5.734 -13.994 1.000 18.304 36 ARG B C 1
ATOM 1902 O O . ARG B 1 36 ? 31.022 4.709 -13.315 1.000 15.212 36 ARG B O 1
ATOM 1910 N N . SER B 1 37 ? 31.028 6.978 -13.525 1.000 16.414 37 SER B N 1
ATOM 1911 C CA . SER B 1 37 ? 31.610 7.282 -12.231 1.000 15.923 37 SER B CA 1
ATOM 1912 C C . SER B 1 37 ? 30.525 7.609 -11.194 1.000 14.555 37 SER B C 1
ATOM 1913 O O . SER B 1 37 ? 30.845 7.974 -10.060 1.000 13.674 37 SER B O 1
ATOM 1916 N N . THR B 1 38 ? 29.255 7.487 -11.612 1.000 13.370 38 THR B N 1
ATOM 1917 C CA . THR B 1 38 ? 28.074 7.674 -10.779 1.000 13.016 38 THR B CA 1
ATOM 1918 C C . THR B 1 38 ? 27.449 6.313 -10.487 1.000 12.210 38 THR B C 1
ATOM 1919 O O . THR B 1 38 ? 27.280 5.497 -11.384 1.000 13.317 38 THR B O 1
ATOM 1923 N N . GLY B 1 39 ? 27.184 6.027 -9.211 1.000 11.754 39 GLY B N 1
ATOM 1924 C CA . GLY B 1 39 ? 26.474 4.802 -8.863 1.000 10.573 39 GLY B CA 1
ATOM 1925 C C . GLY B 1 39 ? 25.081 5.112 -8.310 1.000 9.713 39 GLY B C 1
ATOM 1926 O O . GLY B 1 39 ? 24.844 6.212 -7.818 1.000 9.028 39 GLY B O 1
ATOM 1927 N N . PHE B 1 40 ? 24.180 4.119 -8.409 1.000 9.314 40 PHE B N 1
ATOM 1928 C CA . PHE B 1 40 ? 22.809 4.206 -7.939 1.000 8.781 40 PHE B CA 1
ATOM 1929 C C . PHE B 1 40 ? 22.581 3.159 -6.850 1.000 8.857 40 PHE B C 1
ATOM 1930 O O . PHE B 1 40 ? 22.643 1.963 -7.127 1.000 8.750 40 PHE B O 1
ATOM 1938 N N . ILE B 1 41 ? 22.283 3.615 -5.625 1.000 8.814 41 ILE B N 1
ATOM 1939 C CA . ILE B 1 41 ? 21.886 2.720 -4.543 1.000 8.663 41 ILE B CA 1
ATOM 1940 C C . ILE B 1 41 ? 20.355 2.665 -4.485 1.000 9.172 41 ILE B C 1
ATOM 1941 O O . ILE B 1 41 ? 19.696 3.683 -4.258 1.000 8.803 41 ILE B O 1
ATOM 1946 N N . PHE B 1 42 ? 19.792 1.451 -4.633 1.000 9.409 42 PHE B N 1
ATOM 1947 C CA . PHE B 1 42 ? 18.356 1.305 -4.780 1.000 9.495 42 PHE B CA 1
ATOM 1948 C C . PHE B 1 42 ? 17.766 0.510 -3.620 1.000 10.382 42 PHE B C 1
ATOM 1949 O O . PHE B 1 42 ? 18.192 -0.625 -3.404 1.000 10.542 42 PHE B O 1
ATOM 1957 N N . TYR B 1 43 ? 16.751 1.104 -2.949 1.000 10.027 43 TYR B N 1
ATOM 1958 C CA . TYR B 1 43 ? 16.027 0.501 -1.842 1.000 10.410 43 TYR B CA 1
ATOM 1959 C C . TYR B 1 43 ? 14.705 -0.096 -2.330 1.000 10.843 43 TYR B C 1
ATOM 1960 O O . TYR B 1 43 ? 13.864 0.606 -2.890 1.000 10.172 43 TYR B O 1
ATOM 1969 N N . PRO B 1 44 ? 14.461 -1.406 -2.129 1.000 11.459 44 PRO B N 1
ATOM 1970 C CA . PRO B 1 44 ? 13.194 -2.026 -2.546 1.000 12.480 44 PRO B CA 1
ATOM 1971 C C . PRO B 1 44 ? 11.971 -1.521 -1.790 1.000 13.948 44 PRO B C 1
ATOM 1972 O O . PRO B 1 44 ? 12.108 -1.023 -0.677 1.000 15.098 44 PRO B O 1
ATOM 1976 N N . GLY B 1 45 ? 10.782 -1.652 -2.407 1.000 14.213 45 GLY B N 1
ATOM 1977 C CA . GLY B 1 45 ? 9.533 -1.537 -1.674 1.000 16.323 45 GLY B CA 1
ATOM 1978 C C . GLY B 1 45 ? 9.505 -2.454 -0.444 1.000 19.084 45 GLY B C 1
ATOM 1979 O O . GLY B 1 45 ? 10.122 -3.525 -0.429 1.000 17.725 45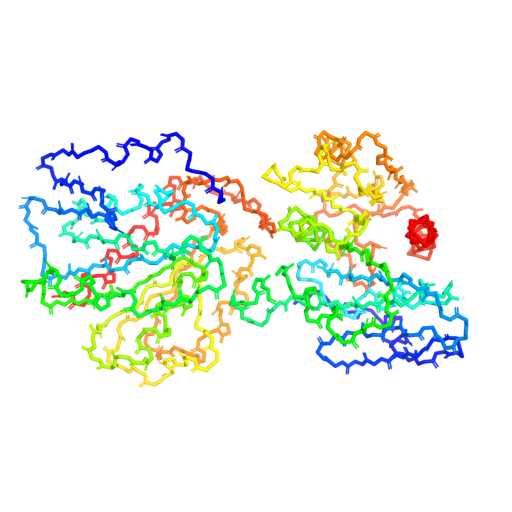 GLY B O 1
ATOM 1980 N N . GLY B 1 46 ? 8.807 -2.002 0.608 1.000 22.984 46 GLY B N 1
ATOM 1981 C CA . GLY B 1 46 ? 8.595 -2.816 1.797 1.000 25.819 46 GLY B CA 1
ATOM 1982 C C . GLY B 1 46 ? 7.797 -4.058 1.411 1.000 30.162 46 GLY B C 1
ATOM 1983 O O . GLY B 1 46 ? 6.767 -3.949 0.746 1.000 32.110 46 GLY B O 1
ATOM 1984 N N . ARG B 1 47 ? 8.315 -5.241 1.747 1.000 30.497 47 ARG B N 1
ATOM 1985 C CA . ARG B 1 47 ? 7.639 -6.470 1.351 1.000 35.982 47 ARG B CA 1
ATOM 1986 C C . ARG B 1 47 ? 7.586 -6.673 -0.177 1.000 32.059 47 ARG B C 1
ATOM 1987 O O . ARG B 1 47 ? 6.703 -7.357 -0.684 1.000 29.937 47 ARG B O 1
ATOM 1995 N N . VAL B 1 48 ? 8.523 -6.092 -0.934 1.000 27.721 48 VAL B N 1
ATOM 1996 C CA . VAL B 1 48 ? 8.827 -6.658 -2.244 1.000 23.401 48 VAL B CA 1
ATOM 1997 C C . VAL B 1 48 ? 10.195 -7.342 -2.193 1.000 20.675 48 VAL B C 1
ATOM 1998 O O . VAL B 1 48 ? 11.182 -6.761 -1.732 1.000 18.781 48 VAL B O 1
ATOM 2002 N N . ASP B 1 49 ? 10.227 -8.591 -2.677 1.000 20.738 49 ASP B N 1
ATOM 2003 C CA . ASP B 1 49 ? 11.464 -9.328 -2.840 1.000 17.873 49 ASP B CA 1
ATOM 2004 C C . ASP B 1 49 ? 12.411 -8.494 -3.704 1.000 17.016 49 ASP B C 1
ATOM 2005 O O . ASP B 1 49 ? 12.033 -8.044 -4.796 1.000 18.326 49 ASP B O 1
ATOM 2010 N N . PRO B 1 50 ? 13.647 -8.212 -3.218 1.000 15.463 50 PRO B N 1
ATOM 2011 C CA . PRO B 1 50 ? 14.605 -7.370 -3.953 1.000 13.535 50 PRO B CA 1
ATOM 2012 C C . PRO B 1 50 ? 14.826 -7.798 -5.396 1.000 12.477 50 PRO B C 1
ATOM 2013 O O . PRO B 1 50 ? 15.058 -6.969 -6.269 1.000 11.819 50 PRO B O 1
ATOM 2017 N N . ARG B 1 51 ? 14.695 -9.099 -5.656 1.000 12.829 51 ARG B N 1
ATOM 2018 C CA . ARG B 1 51 ? 14.922 -9.622 -6.997 1.000 12.484 51 ARG B CA 1
ATOM 2019 C C . ARG B 1 51 ? 13.851 -9.120 -7.977 1.000 12.149 51 ARG B C 1
ATOM 2020 O O . ARG B 1 51 ? 14.059 -9.165 -9.189 1.000 11.081 51 ARG B O 1
ATOM 2028 N N . ALA B 1 52 ? 12.733 -8.576 -7.469 1.000 11.830 52 ALA B N 1
ATOM 2029 C CA . ALA B 1 52 ? 11.660 -8.225 -8.383 1.000 11.552 52 ALA B CA 1
ATOM 2030 C C . ALA B 1 52 ? 12.068 -7.045 -9.266 1.000 11.853 52 ALA B C 1
ATOM 2031 O O . ALA B 1 52 ? 11.462 -6.821 -10.304 1.000 12.507 52 ALA B O 1
ATOM 2033 N N . TYR B 1 53 ? 13.123 -6.323 -8.864 1.000 11.479 53 TYR B N 1
ATOM 2034 C CA . TYR B 1 53 ? 13.557 -5.117 -9.553 1.000 11.189 53 TYR B CA 1
ATOM 2035 C C . TYR B 1 53 ? 14.798 -5.373 -10.409 1.000 11.239 53 TYR B C 1
ATOM 2036 O O . TYR B 1 53 ? 15.298 -4.449 -11.048 1.000 10.944 53 TYR B O 1
ATOM 2045 N N . ALA B 1 54 ? 15.276 -6.630 -10.465 1.000 11.749 54 ALA B N 1
ATOM 2046 C CA . ALA B 1 54 ? 16.407 -6.978 -11.328 1.000 11.317 54 ALA B CA 1
ATOM 2047 C C . ALA B 1 54 ? 16.260 -6.450 -12.763 1.000 11.252 54 ALA B C 1
ATOM 2048 O O . ALA B 1 54 ? 17.219 -5.877 -13.279 1.000 11.548 54 ALA B O 1
ATOM 2050 N N . PRO B 1 55 ? 15.109 -6.578 -13.483 1.000 11.682 55 PRO B N 1
ATOM 2051 C CA . PRO B 1 55 ? 15.019 -6.073 -14.855 1.000 11.910 55 PRO B CA 1
ATOM 2052 C C . PRO B 1 55 ? 15.260 -4.569 -14.975 1.000 12.757 55 PRO B C 1
ATOM 2053 O O . PRO B 1 55 ? 15.973 -4.132 -15.872 1.000 13.657 55 PRO B O 1
ATOM 2057 N N . GLN B 1 56 ? 14.699 -3.780 -14.050 1.000 12.806 56 GLN B N 1
ATOM 2058 C CA . GLN B 1 56 ? 14.975 -2.352 -14.041 1.000 12.025 56 GLN B CA 1
ATOM 2059 C C . GLN B 1 56 ? 16.461 -2.097 -13.788 1.000 11.964 56 GLN B C 1
ATOM 2060 O O . GLN B 1 56 ? 17.070 -1.261 -14.454 1.000 11.517 56 GLN B O 1
ATOM 2066 N N . ALA B 1 57 ? 17.050 -2.782 -12.800 1.000 11.904 57 ALA B N 1
ATOM 2067 C CA . ALA B 1 57 ? 18.444 -2.494 -12.470 1.000 12.901 57 ALA B CA 1
ATOM 2068 C C . ALA B 1 57 ? 19.391 -2.892 -13.616 1.000 13.499 57 ALA B C 1
ATOM 2069 O O . ALA B 1 57 ? 20.347 -2.170 -13.913 1.000 12.743 57 ALA B O 1
ATOM 2071 N N . ARG B 1 58 ? 19.133 -4.047 -14.242 1.000 14.560 58 ARG B N 1
ATOM 2072 C CA . ARG B 1 58 ? 19.917 -4.481 -15.388 1.000 15.484 58 ARG B CA 1
ATOM 2073 C C . ARG B 1 58 ? 19.839 -3.462 -16.523 1.000 15.280 58 ARG B C 1
ATOM 2074 O O . ARG B 1 58 ? 20.875 -3.118 -17.085 1.000 14.299 58 ARG B O 1
ATOM 2082 N N . ALA B 1 59 ? 18.631 -2.954 -16.828 1.000 14.702 59 ALA B N 1
ATOM 2083 C CA . ALA B 1 59 ? 18.459 -1.995 -17.913 1.000 13.905 59 ALA B CA 1
ATOM 2084 C C . ALA B 1 59 ? 19.195 -0.691 -17.589 1.000 14.300 59 ALA B C 1
ATOM 2085 O O . ALA B 1 59 ? 19.749 -0.047 -18.477 1.000 14.197 59 ALA B O 1
ATOM 2087 N N . ILE B 1 60 ? 19.255 -0.310 -16.307 1.000 14.516 60 ILE B N 1
ATOM 2088 C CA . ILE B 1 60 ? 19.953 0.920 -15.953 1.000 14.275 60 ILE B CA 1
ATOM 2089 C C . ILE B 1 60 ? 21.458 0.731 -16.155 1.000 14.876 60 ILE B C 1
ATOM 2090 O O . ILE B 1 60 ? 22.126 1.641 -16.633 1.000 14.820 60 ILE B O 1
ATOM 2095 N N . ALA B 1 61 ? 21.969 -0.459 -15.810 1.000 15.633 61 ALA B N 1
ATOM 2096 C CA . ALA B 1 61 ? 23.393 -0.781 -15.896 1.000 16.583 61 ALA B CA 1
ATOM 2097 C C . ALA B 1 61 ? 23.865 -0.892 -17.351 1.000 17.756 61 ALA B C 1
ATOM 2098 O O . ALA B 1 61 ? 25.000 -0.523 -17.657 1.000 17.297 61 ALA B O 1
ATOM 2100 N N . GLU B 1 62 ? 22.973 -1.319 -18.254 1.000 19.194 62 GLU B N 1
ATOM 2101 C CA . GLU B 1 62 ? 23.296 -1.419 -19.673 1.000 23.115 62 GLU B CA 1
ATOM 2102 C C . GLU B 1 62 ? 23.635 -0.058 -20.261 1.000 23.236 62 GLU B C 1
ATOM 2103 O O . GLU B 1 62 ? 24.198 0.012 -21.340 1.000 28.578 62 GLU B O 1
ATOM 2109 N N . GLN B 1 63 ? 23.298 1.011 -19.542 1.000 22.589 63 GLN B N 1
ATOM 2110 C CA . GLN B 1 63 ? 23.551 2.365 -19.988 1.000 19.022 63 GLN B CA 1
ATOM 2111 C C . GLN B 1 63 ? 24.798 2.890 -19.285 1.000 17.220 63 GLN B C 1
ATOM 2112 O O . GLN B 1 63 ? 25.131 4.052 -19.451 1.000 17.357 63 GLN B O 1
ATOM 2118 N N . GLY B 1 64 ? 25.441 2.065 -18.446 1.000 16.385 64 GLY B N 1
ATOM 2119 C CA . GLY B 1 64 ? 26.782 2.378 -17.962 1.000 16.759 64 GLY B CA 1
ATOM 2120 C C . GLY B 1 64 ? 26.858 2.733 -16.475 1.000 16.978 64 GLY B C 1
ATOM 2121 O O . GLY B 1 64 ? 27.912 3.157 -15.978 1.000 18.766 64 GLY B O 1
ATOM 2122 N N . PHE B 1 65 ? 25.740 2.556 -15.762 1.000 15.352 65 PHE B N 1
ATOM 2123 C CA . PHE B 1 65 ? 25.693 2.945 -14.361 1.000 14.423 65 PHE B CA 1
ATOM 2124 C C . PHE B 1 65 ? 25.593 1.703 -13.483 1.000 13.131 65 PHE B C 1
ATOM 2125 O O . PHE B 1 65 ? 24.701 0.865 -13.631 1.000 13.936 65 PHE B O 1
ATOM 2133 N N . LEU B 1 66 ? 26.515 1.622 -12.533 1.000 12.320 66 LEU B N 1
ATOM 2134 C CA . LEU B 1 66 ? 26.430 0.679 -11.432 1.000 11.519 66 LEU B CA 1
ATOM 2135 C C . LEU B 1 66 ? 25.107 0.903 -10.698 1.000 10.620 66 LEU B C 1
ATOM 2136 O O . LEU B 1 66 ? 24.720 2.041 -10.461 1.000 9.540 66 LEU B O 1
ATOM 2141 N N . VAL B 1 67 ? 24.404 -0.203 -10.408 1.000 9.891 67 VAL B N 1
ATOM 2142 C CA . VAL B 1 67 ? 23.197 -0.225 -9.604 1.000 9.150 67 VAL B CA 1
ATOM 2143 C C . VAL B 1 67 ? 23.398 -1.248 -8.492 1.000 8.734 67 VAL B C 1
ATOM 2144 O O . VAL B 1 67 ? 23.748 -2.390 -8.758 1.000 8.484 67 VAL B O 1
ATOM 2148 N N . VAL B 1 68 ? 23.225 -0.816 -7.245 1.000 8.610 68 VAL B N 1
ATOM 2149 C CA . VAL B 1 68 ? 23.254 -1.748 -6.128 1.000 8.566 68 VAL B CA 1
ATOM 2150 C C . VAL B 1 68 ? 21.869 -1.803 -5.493 1.000 9.002 68 VAL B C 1
ATOM 2151 O O . VAL B 1 68 ? 21.473 -0.835 -4.852 1.000 8.938 68 VAL B O 1
ATOM 2155 N N . ILE B 1 69 ? 21.152 -2.921 -5.690 1.000 9.338 69 ILE B N 1
ATOM 2156 C CA . ILE B 1 69 ? 19.900 -3.155 -4.980 1.000 9.847 69 ILE B CA 1
ATOM 2157 C C . ILE B 1 69 ? 20.276 -3.595 -3.573 1.000 11.140 69 ILE B C 1
ATOM 2158 O O . ILE B 1 69 ? 20.972 -4.595 -3.409 1.000 10.872 69 ILE B O 1
ATOM 2163 N N . THR B 1 70 ? 19.810 -2.833 -2.570 1.000 12.709 70 THR B N 1
ATOM 2164 C CA . THR B 1 70 ? 20.276 -3.025 -1.209 1.000 14.954 70 THR B CA 1
ATOM 2165 C C . THR B 1 70 ? 19.109 -3.394 -0.289 1.000 16.159 70 THR B C 1
ATOM 2166 O O . THR B 1 70 ? 18.253 -2.578 0.034 1.000 17.833 70 THR B O 1
ATOM 2170 N N . PRO B 1 71 ? 18.986 -4.689 0.070 1.000 16.844 71 PRO B N 1
ATOM 2171 C CA . PRO B 1 71 ? 17.867 -5.174 0.883 1.000 18.479 71 PRO B CA 1
ATOM 2172 C C . PRO B 1 71 ? 17.770 -4.501 2.243 1.000 21.141 71 PRO B C 1
ATOM 2173 O O . PRO B 1 71 ? 18.739 -3.906 2.711 1.000 18.912 71 PRO B O 1
ATOM 2177 N N . MET B 1 72 ? 16.570 -4.589 2.835 1.000 26.411 72 MET B N 1
ATOM 2178 C CA . MET B 1 72 ? 16.316 -4.048 4.154 1.000 34.538 72 MET B CA 1
ATOM 2179 C C . MET B 1 72 ? 17.237 -4.738 5.145 1.000 36.767 72 MET B C 1
ATOM 2180 O O . MET B 1 72 ? 17.532 -5.919 5.000 1.000 34.691 72 MET B O 1
ATOM 2185 N N . PRO B 1 73 ? 17.736 -4.000 6.158 1.000 45.098 73 PRO B N 1
ATOM 2186 C CA . PRO B 1 73 ? 18.569 -4.592 7.207 1.000 50.649 73 PRO B CA 1
ATOM 2187 C C . PRO B 1 73 ? 17.962 -5.842 7.855 1.000 46.516 73 PRO B C 1
ATOM 2188 O O . PRO B 1 73 ? 16.742 -5.978 7.984 1.000 40.400 73 PRO B O 1
ATOM 2192 N N . LEU B 1 74 ? 18.844 -6.754 8.266 1.000 48.049 74 LEU B N 1
ATOM 2193 C CA . LEU B 1 74 ? 18.462 -7.927 9.036 1.000 55.108 74 LEU B CA 1
ATOM 2194 C C . LEU B 1 74 ? 18.133 -7.502 10.470 1.000 57.726 74 LEU B C 1
ATOM 2195 O O . LEU B 1 74 ? 17.215 -8.050 11.079 1.000 55.091 74 LEU B O 1
ATOM 2200 N N . ASN B 1 75 ? 18.891 -6.514 10.981 1.000 59.372 75 ASN B N 1
ATOM 2201 C CA . ASN B 1 75 ? 18.852 -6.058 12.366 1.000 56.931 75 ASN B CA 1
ATOM 2202 C C . ASN B 1 75 ? 18.615 -4.549 12.435 1.000 55.056 75 ASN B C 1
ATOM 2203 O O . ASN B 1 75 ? 18.849 -3.834 11.461 1.000 56.122 75 ASN B O 1
ATOM 2208 N N . LEU B 1 76 ? 18.171 -4.077 13.609 1.000 51.243 76 LEU B N 1
ATOM 2209 C CA . LEU B 1 76 ? 17.756 -2.695 13.798 1.000 48.101 76 LEU B CA 1
ATOM 2210 C C . LEU B 1 76 ? 18.945 -1.766 14.041 1.000 48.386 76 LEU B C 1
ATOM 2211 O O . LEU B 1 76 ? 18.800 -0.563 13.847 1.000 50.949 76 LEU B O 1
ATOM 2216 N N . ALA B 1 77 ? 20.112 -2.314 14.423 1.000 49.693 77 ALA B N 1
ATOM 2217 C CA . ALA B 1 77 ? 21.340 -1.527 14.530 1.000 50.597 77 ALA B CA 1
ATOM 2218 C C . ALA B 1 77 ? 21.780 -1.028 13.147 1.000 57.464 77 ALA B C 1
ATOM 2219 O O . ALA B 1 77 ? 22.572 -0.090 13.027 1.000 50.212 77 ALA B O 1
ATOM 2221 N N . VAL B 1 78 ? 21.246 -1.666 12.099 1.000 62.939 78 VAL B N 1
ATOM 2222 C CA . VAL B 1 78 ? 21.542 -1.291 10.727 1.000 76.361 78 VAL B CA 1
ATOM 2223 C C . VAL B 1 78 ? 20.488 -0.279 10.266 1.000 90.715 78 VAL B C 1
ATOM 2224 O O . VAL B 1 78 ? 19.830 -0.445 9.236 1.000 92.796 78 VAL B O 1
ATOM 2228 N N . PHE B 1 79 ? 20.324 0.779 11.070 1.000 109.552 79 PHE B N 1
ATOM 2229 C CA . PHE B 1 79 ? 19.895 2.051 10.517 1.000 123.601 79 PHE B CA 1
ATOM 2230 C C . PHE B 1 79 ? 21.031 2.581 9.646 1.000 135.131 79 PHE B C 1
ATOM 2231 O O . PHE B 1 79 ? 20.760 3.275 8.673 1.000 138.877 79 PHE B O 1
ATOM 2239 N N . ASP B 1 80 ? 22.284 2.243 10.016 1.000 133.738 80 ASP B N 1
ATOM 2240 C CA . ASP B 1 80 ? 23.490 2.516 9.238 1.000 116.651 80 ASP B CA 1
ATOM 2241 C C . ASP B 1 80 ? 24.373 1.262 9.210 1.000 101.281 80 ASP B C 1
ATOM 2242 O O . ASP B 1 80 ? 24.344 0.595 8.147 1.000 87.831 80 ASP B O 1
ATOM 2247 N N . ALA B 1 81 ? 18.243 1.791 7.081 1.000 57.088 81 ALA B N 1
ATOM 2248 C CA . ALA B 1 81 ? 18.007 2.973 6.214 1.000 55.303 81 ALA B CA 1
ATOM 2249 C C . ALA B 1 81 ? 19.324 3.599 5.736 1.000 51.914 81 ALA B C 1
ATOM 2250 O O . ALA B 1 81 ? 19.318 4.344 4.753 1.000 38.584 81 ALA B O 1
ATOM 2252 N N . ASP B 1 82 ? 20.436 3.297 6.440 1.000 54.495 82 ASP B N 1
ATOM 2253 C CA . ASP B 1 82 ? 21.781 3.783 6.130 1.000 52.467 82 ASP B CA 1
ATOM 2254 C C . ASP B 1 82 ? 22.698 2.614 5.746 1.000 45.166 82 ASP B C 1
ATOM 2255 O O . ASP B 1 82 ? 23.931 2.717 5.794 1.000 45.077 82 ASP B O 1
ATOM 2260 N N . ARG B 1 83 ? 22.059 1.504 5.362 1.000 32.965 83 ARG B N 1
ATOM 2261 C CA . ARG B 1 83 ? 22.678 0.357 4.731 1.000 24.633 83 ARG B CA 1
ATOM 2262 C C . ARG B 1 83 ? 23.416 0.825 3.473 1.000 20.706 83 ARG B C 1
ATOM 2263 O O . ARG B 1 83 ? 24.181 0.085 2.872 1.000 20.600 83 ARG B O 1
ATOM 2271 N N . ALA B 1 84 ? 23.210 2.089 3.108 1.000 20.530 84 ALA B N 1
ATOM 2272 C CA . ALA B 1 84 ? 23.878 2.755 2.000 1.000 20.171 84 ALA B CA 1
ATOM 2273 C C . ALA B 1 84 ? 25.377 2.951 2.263 1.000 19.418 84 ALA B C 1
ATOM 2274 O O . ALA B 1 84 ? 26.170 2.948 1.324 1.000 18.277 84 ALA B O 1
ATOM 2276 N N . SER B 1 85 ? 25.777 3.127 3.532 1.000 20.897 85 SER B N 1
ATOM 2277 C CA . SER B 1 85 ? 27.158 3.509 3.817 1.000 22.317 85 SER B CA 1
ATOM 2278 C C . SER B 1 85 ? 28.120 2.347 3.559 1.000 22.219 85 SER B C 1
ATOM 2279 O O . SER B 1 85 ? 29.213 2.544 3.027 1.000 21.576 85 SER B O 1
ATOM 2282 N N . GLU B 1 86 ? 27.693 1.127 3.912 1.000 22.740 86 GLU B N 1
ATOM 2283 C CA . GLU B 1 86 ? 28.500 -0.050 3.634 1.000 22.290 86 GLU B CA 1
ATOM 2284 C C . GLU B 1 86 ? 28.650 -0.234 2.122 1.000 17.306 86 GLU B C 1
ATOM 2285 O O . GLU B 1 86 ? 29.680 -0.716 1.670 1.000 17.602 86 GLU B O 1
ATOM 2291 N N . VAL B 1 87 ? 27.646 0.169 1.334 1.000 15.305 87 VAL B N 1
ATOM 2292 C CA . VAL B 1 87 ? 27.690 -0.006 -0.113 1.000 13.405 87 VAL B CA 1
ATOM 2293 C C . VAL B 1 87 ? 28.766 0.937 -0.620 1.000 13.494 87 VAL B C 1
ATOM 2294 O O . VAL B 1 87 ? 29.544 0.581 -1.499 1.000 12.853 87 VAL B O 1
ATOM 2298 N N . MET B 1 88 ? 28.776 2.150 -0.058 1.000 12.997 88 MET B N 1
ATOM 2299 C CA . MET B 1 88 ? 29.744 3.151 -0.480 1.000 14.539 88 MET B CA 1
ATOM 2300 C C . MET B 1 88 ? 31.180 2.745 -0.129 1.000 14.392 88 MET B C 1
ATOM 2301 O O . MET B 1 88 ? 32.089 3.086 -0.872 1.000 14.874 88 MET B O 1
ATOM 2306 N N . ALA B 1 89 ? 31.397 2.025 0.984 1.000 14.705 89 ALA B N 1
ATOM 2307 C CA . ALA B 1 89 ? 32.714 1.485 1.340 1.000 14.857 89 ALA B CA 1
ATOM 2308 C C . ALA B 1 89 ? 33.232 0.474 0.315 1.000 14.307 89 ALA B C 1
ATOM 2309 O O . ALA B 1 89 ? 34.433 0.372 0.096 1.000 13.653 89 ALA B O 1
ATOM 2311 N N . ALA B 1 90 ? 32.321 -0.270 -0.332 1.000 14.969 90 ALA B N 1
ATOM 2312 C CA . ALA B 1 90 ? 32.675 -1.414 -1.166 1.000 13.455 90 ALA B CA 1
ATOM 2313 C C . ALA B 1 90 ? 33.008 -0.979 -2.586 1.000 14.163 90 ALA B C 1
ATOM 2314 O O . ALA B 1 90 ? 33.624 -1.740 -3.329 1.000 14.293 90 ALA B O 1
ATOM 2316 N N . PHE B 1 91 ? 32.590 0.231 -2.975 1.000 14.933 91 PHE B N 1
ATOM 2317 C CA . PHE B 1 91 ? 32.895 0.705 -4.321 1.000 16.266 91 PHE B CA 1
ATOM 2318 C C . PHE B 1 91 ? 33.584 2.063 -4.235 1.000 18.710 91 PHE B C 1
ATOM 2319 O O . PHE B 1 91 ? 32.995 3.080 -4.614 1.000 16.279 91 PHE B O 1
ATOM 2327 N N . PRO B 1 92 ? 34.839 2.116 -3.720 1.000 21.685 92 PRO B N 1
ATOM 2328 C CA . PRO B 1 92 ? 35.530 3.391 -3.487 1.000 21.671 92 PRO B CA 1
ATOM 2329 C C . PRO B 1 92 ? 35.814 4.158 -4.785 1.000 22.908 92 PRO B C 1
ATOM 2330 O O . PRO B 1 92 ? 35.970 5.380 -4.758 1.000 24.545 92 PRO B O 1
ATOM 2334 N N . GLU B 1 93 ? 35.808 3.460 -5.933 1.000 22.605 93 GLU B N 1
ATOM 2335 C CA . GLU B 1 93 ? 36.109 4.110 -7.202 1.000 24.492 93 GLU B CA 1
ATOM 2336 C C . GLU B 1 93 ? 34.954 4.997 -7.701 1.000 23.350 93 GLU B C 1
ATOM 2337 O O . GLU B 1 93 ? 35.158 5.836 -8.576 1.000 23.023 93 GLU B O 1
ATOM 2343 N N . ILE B 1 94 ? 33.742 4.837 -7.147 1.000 20.953 94 ILE B N 1
ATOM 2344 C CA . ILE B 1 94 ? 32.592 5.633 -7.567 1.000 17.994 94 ILE B CA 1
ATOM 2345 C C . ILE B 1 94 ? 32.759 7.060 -7.043 1.000 18.316 94 ILE B C 1
ATOM 2346 O O . ILE B 1 94 ? 33.049 7.272 -5.870 1.000 18.489 94 ILE B O 1
ATOM 2351 N N . GLU B 1 95 ? 32.538 8.032 -7.929 1.000 18.968 95 GLU B N 1
ATOM 2352 C CA . GLU B 1 95 ? 32.819 9.421 -7.618 1.000 22.106 95 GLU B CA 1
ATOM 2353 C C . GLU B 1 95 ? 31.565 10.160 -7.166 1.000 21.469 95 GLU B C 1
ATOM 2354 O O . GLU B 1 95 ? 31.694 11.177 -6.495 1.000 22.622 95 GLU B O 1
ATOM 2360 N N . HIS B 1 96 ? 30.376 9.674 -7.572 1.000 19.585 96 HIS B N 1
ATOM 2361 C CA . HIS B 1 96 ? 29.104 10.328 -7.284 1.000 16.389 96 HIS B CA 1
ATOM 2362 C C . HIS B 1 96 ? 28.055 9.260 -6.946 1.000 15.006 96 HIS B C 1
ATOM 2363 O O . HIS B 1 96 ? 27.902 8.273 -7.676 1.000 13.493 96 HIS B O 1
ATOM 2370 N N . TRP B 1 97 ? 27.333 9.469 -5.835 1.000 12.908 97 TRP B N 1
ATOM 2371 C CA . TRP B 1 97 ? 26.325 8.518 -5.409 1.000 12.517 97 TRP B CA 1
ATOM 2372 C C . TRP B 1 97 ? 24.946 9.139 -5.562 1.000 12.221 97 TRP B C 1
ATOM 2373 O O . TRP B 1 97 ? 24.743 10.286 -5.168 1.000 12.285 97 TRP B O 1
ATOM 2384 N N . VAL B 1 98 ? 24.037 8.382 -6.184 1.000 12.369 98 VAL B N 1
ATOM 2385 C CA . VAL B 1 98 ? 22.613 8.712 -6.157 1.000 12.751 98 VAL B CA 1
ATOM 2386 C C . VAL B 1 98 ? 21.902 7.609 -5.387 1.000 11.953 98 VAL B C 1
ATOM 2387 O O . VAL B 1 98 ? 22.222 6.446 -5.574 1.000 12.498 98 VAL B O 1
ATOM 2391 N N . ILE B 1 99 ? 20.934 7.980 -4.551 1.000 11.412 99 ILE B N 1
ATOM 2392 C CA . ILE B 1 99 ? 20.134 7.005 -3.834 1.000 10.689 99 ILE B CA 1
ATOM 2393 C C . ILE B 1 99 ? 18.694 7.136 -4.326 1.000 11.350 99 ILE B C 1
ATOM 2394 O O . ILE B 1 99 ? 18.314 8.144 -4.922 1.000 11.004 99 ILE B O 1
ATOM 2399 N N . GLY B 1 100 ? 17.902 6.078 -4.117 1.000 10.804 100 GLY B N 1
ATOM 2400 C CA . GLY B 1 100 ? 16.506 6.098 -4.498 1.000 9.020 100 GLY B CA 1
ATOM 2401 C C . GLY B 1 100 ? 15.857 4.776 -4.129 1.000 8.322 100 GLY B C 1
ATOM 2402 O O . GLY B 1 100 ? 16.520 3.869 -3.637 1.000 8.595 100 GLY B O 1
ATOM 2403 N N . GLY B 1 101 ? 14.556 4.685 -4.357 1.000 7.239 101 GLY B N 1
ATOM 2404 C CA . GLY B 1 101 ? 13.842 3.483 -3.992 1.000 6.911 101 GLY B CA 1
ATOM 2405 C C . GLY B 1 101 ? 12.402 3.570 -4.478 1.000 6.870 101 GLY B C 1
ATOM 2406 O O . GLY B 1 101 ? 11.933 4.621 -4.923 1.000 6.332 101 GLY B O 1
ATOM 2407 N N . HIS B 1 102 ? 11.732 2.430 -4.389 1.000 7.130 102 HIS B N 1
ATOM 2408 C CA . HIS B 1 102 ? 10.334 2.339 -4.737 1.000 7.713 102 HIS B CA 1
ATOM 2409 C C . HIS B 1 102 ? 9.520 2.341 -3.447 1.000 8.480 102 HIS B C 1
ATOM 2410 O O . HIS B 1 102 ? 9.867 1.641 -2.487 1.000 8.271 102 HIS B O 1
ATOM 2417 N N . SER B 1 103 ? 8.470 3.179 -3.433 1.000 9.135 103 SER B N 1
ATOM 2418 C CA . SER B 1 103 ? 7.465 3.156 -2.382 1.000 9.312 103 SER B CA 1
ATOM 2419 C C . SER B 1 103 ? 8.108 3.502 -1.028 1.000 9.755 103 SER B C 1
ATOM 2420 O O . SER B 1 103 ? 8.830 4.492 -0.936 1.000 9.368 103 SER B O 1
ATOM 2423 N N . LEU B 1 104 ? 7.863 2.693 0.017 1.000 10.545 104 LEU B N 1
ATOM 2424 C CA . LEU B 1 104 ? 8.525 2.826 1.321 1.000 11.801 104 LEU B CA 1
ATOM 2425 C C . LEU B 1 104 ? 10.055 2.894 1.218 1.000 11.279 104 LEU B C 1
ATOM 2426 O O . LEU B 1 104 ? 10.711 3.540 2.030 1.000 12.286 104 LEU B O 1
ATOM 2431 N N . GLY B 1 105 ? 10.638 2.197 0.238 1.000 10.963 105 GLY B N 1
ATOM 2432 C CA . GLY B 1 105 ? 12.071 2.244 -0.010 1.000 10.234 105 GLY B CA 1
ATOM 2433 C C . GLY B 1 105 ? 12.538 3.653 -0.379 1.000 9.599 105 GLY B C 1
ATOM 2434 O O . GLY B 1 105 ? 13.591 4.101 0.072 1.000 8.504 105 GLY B O 1
ATOM 2435 N N . GLY B 1 106 ? 11.740 4.339 -1.212 1.000 9.698 106 GLY B N 1
ATOM 2436 C CA . GLY B 1 106 ? 12.038 5.712 -1.572 1.000 9.419 106 GLY B CA 1
ATOM 2437 C C . GLY B 1 106 ? 12.002 6.647 -0.364 1.000 10.486 106 GLY B C 1
ATOM 2438 O O . GLY B 1 106 ? 12.806 7.573 -0.287 1.000 11.138 106 GLY B O 1
ATOM 2439 N N . ALA B 1 107 ? 11.059 6.421 0.559 1.000 10.618 107 ALA B N 1
ATOM 2440 C CA . ALA B 1 107 ? 10.960 7.215 1.773 1.000 11.641 107 ALA B CA 1
ATOM 2441 C C . ALA B 1 107 ? 12.252 7.074 2.564 1.000 13.146 107 ALA B C 1
ATOM 2442 O O . ALA B 1 107 ? 12.827 8.083 3.005 1.000 12.912 107 ALA B O 1
ATOM 2444 N N . MET B 1 108 ? 12.688 5.814 2.710 1.000 15.027 108 MET B N 1
ATOM 2445 C CA . MET B 1 108 ? 13.900 5.445 3.432 1.000 17.721 108 MET B CA 1
ATOM 2446 C C . MET B 1 108 ? 15.126 6.090 2.762 1.000 15.499 108 MET B C 1
ATOM 2447 O O . MET B 1 108 ? 16.058 6.554 3.430 1.000 14.463 108 MET B O 1
ATOM 2452 N N . ALA B 1 109 ? 15.124 6.134 1.420 1.000 12.506 109 ALA B N 1
ATOM 2453 C CA . ALA B 1 109 ? 16.233 6.739 0.697 1.000 11.068 109 ALA B CA 1
ATOM 2454 C C . ALA B 1 109 ? 16.281 8.250 0.967 1.000 10.462 109 ALA B C 1
ATOM 2455 O O . ALA B 1 109 ? 17.351 8.798 1.262 1.000 9.496 109 ALA B O 1
ATOM 2457 N N . ALA B 1 110 ? 15.103 8.897 0.902 1.000 9.844 110 ALA B N 1
ATOM 2458 C CA . ALA B 1 110 ? 14.963 10.303 1.242 1.0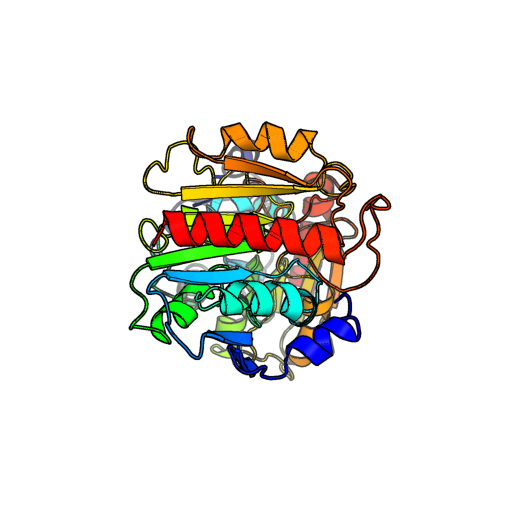00 10.365 110 ALA B CA 1
ATOM 2459 C C . ALA B 1 110 ? 15.501 10.544 2.652 1.000 10.736 110 ALA B C 1
ATOM 2460 O O . ALA B 1 110 ? 16.156 11.546 2.910 1.000 11.118 110 ALA B O 1
ATOM 2462 N N . ASN B 1 111 ? 15.261 9.580 3.536 1.000 11.465 111 ASN B N 1
ATOM 2463 C CA . ASN B 1 111 ? 15.613 9.710 4.936 1.000 13.626 111 ASN B CA 1
ATOM 2464 C C . ASN B 1 111 ? 17.132 9.731 5.084 1.000 13.776 111 ASN B C 1
ATOM 2465 O O . ASN B 1 111 ? 17.657 10.631 5.738 1.000 13.597 111 ASN B O 1
ATOM 2470 N N . PHE B 1 112 ? 17.804 8.747 4.461 1.000 14.267 112 PHE B N 1
ATOM 2471 C CA . PHE B 1 112 ? 19.263 8.696 4.410 1.000 15.399 112 PHE B CA 1
ATOM 2472 C C . PHE B 1 112 ? 19.826 10.029 3.900 1.000 16.048 112 PHE B C 1
ATOM 2473 O O . PHE B 1 112 ? 20.734 10.577 4.514 1.000 16.176 112 PHE B O 1
ATOM 2481 N N . ALA B 1 113 ? 19.266 10.542 2.788 1.000 15.044 113 ALA B N 1
ATOM 2482 C CA . ALA B 1 113 ? 19.737 11.758 2.132 1.000 14.256 113 ALA B CA 1
ATOM 2483 C C . ALA B 1 113 ? 19.605 12.972 3.045 1.000 15.205 113 ALA B C 1
ATOM 2484 O O . ALA B 1 113 ? 20.470 13.853 3.051 1.000 17.029 113 ALA B O 1
ATOM 2486 N N . HIS B 1 114 ? 18.482 13.028 3.764 1.000 14.690 114 HIS B N 1
ATOM 2487 C CA . HIS B 1 114 ? 18.231 14.070 4.734 1.000 14.260 114 HIS B CA 1
ATOM 2488 C C . HIS B 1 114 ? 19.278 14.022 5.846 1.000 14.351 114 HIS B C 1
ATOM 2489 O O . HIS B 1 114 ? 19.758 15.072 6.257 1.000 14.130 114 HIS B O 1
ATOM 2496 N N . ASN B 1 115 ? 19.603 12.822 6.349 1.000 14.669 115 ASN B N 1
ATOM 2497 C CA . ASN B 1 115 ? 20.350 12.739 7.601 1.000 15.737 115 ASN B CA 1
ATOM 2498 C C . ASN B 1 115 ? 21.862 12.686 7.362 1.000 16.013 115 ASN B C 1
ATOM 2499 O O . ASN B 1 115 ? 22.635 12.756 8.313 1.000 16.967 115 ASN B O 1
ATOM 2504 N N . HIS B 1 116 ? 22.293 12.544 6.105 1.000 15.865 116 HIS B N 1
ATOM 2505 C CA . HIS B 1 116 ? 23.719 12.429 5.803 1.000 16.621 116 HIS B CA 1
ATOM 2506 C C . HIS B 1 116 ? 24.103 13.426 4.722 1.000 14.748 116 HIS B C 1
ATOM 2507 O O . HIS B 1 116 ? 24.247 13.046 3.569 1.000 15.483 116 HIS B O 1
ATOM 2514 N N . ILE B 1 117 ? 24.300 14.690 5.111 1.000 14.015 117 ILE B N 1
ATOM 2515 C CA . ILE B 1 117 ? 24.463 15.743 4.123 1.000 13.805 117 ILE B CA 1
ATOM 2516 C C . ILE B 1 117 ? 25.768 15.509 3.373 1.000 12.961 117 ILE B C 1
ATOM 2517 O O . ILE B 1 117 ? 26.813 15.344 3.998 1.000 11.906 117 ILE B O 1
ATOM 2522 N N . GLY B 1 118 ? 25.670 15.457 2.039 1.000 13.006 118 GLY B N 1
ATOM 2523 C CA . GLY B 1 118 ? 26.833 15.347 1.173 1.000 13.104 118 GLY B CA 1
ATOM 2524 C C . GLY B 1 118 ? 27.214 13.907 0.831 1.000 12.671 118 GLY B C 1
ATOM 2525 O O . GLY B 1 118 ? 28.109 13.670 0.024 1.000 13.655 118 GLY B O 1
ATOM 2526 N N . ALA B 1 119 ? 26.528 12.920 1.398 1.000 12.830 119 ALA B N 1
ATOM 2527 C CA . ALA B 1 119 ? 26.923 11.546 1.088 1.000 12.425 119 ALA B CA 1
ATOM 2528 C C . ALA B 1 119 ? 26.292 11.070 -0.211 1.000 12.205 119 ALA B C 1
ATOM 2529 O O . ALA B 1 119 ? 26.731 10.046 -0.758 1.000 12.269 119 ALA B O 1
ATOM 2531 N N . VAL B 1 120 ? 25.215 11.755 -0.644 1.000 11.517 120 VAL B N 1
ATOM 2532 C CA . VAL B 1 120 ? 24.661 11.542 -1.976 1.000 12.036 120 VAL B CA 1
ATOM 2533 C C . VAL B 1 120 ? 24.522 12.884 -2.683 1.000 11.830 120 VAL B C 1
ATOM 2534 O O . VAL B 1 120 ? 24.439 13.914 -2.023 1.000 10.549 120 VAL B O 1
ATOM 2538 N N . GLU B 1 121 ? 24.512 12.851 -4.023 1.000 13.584 121 GLU B N 1
ATOM 2539 C CA . GLU B 1 121 ? 24.299 14.056 -4.819 1.000 15.211 121 GLU B CA 1
ATOM 2540 C C . GLU B 1 121 ? 22.889 14.101 -5.412 1.000 14.899 121 GLU B C 1
ATOM 2541 O O . GLU B 1 121 ? 22.463 15.141 -5.945 1.000 13.600 121 GLU B O 1
ATOM 2547 N N . GLY B 1 122 ? 22.164 12.974 -5.316 1.000 13.645 122 GLY B N 1
ATOM 2548 C CA . GLY B 1 122 ? 20.799 12.985 -5.820 1.000 12.017 122 GLY B CA 1
ATOM 2549 C C . GLY B 1 122 ? 19.928 11.915 -5.174 1.000 11.444 122 GLY B C 1
ATOM 2550 O O . GLY B 1 122 ? 20.457 11.011 -4.534 1.000 10.784 122 GLY B O 1
ATOM 2551 N N . VAL B 1 123 ? 18.601 12.060 -5.372 1.000 10.968 123 VAL B N 1
ATOM 2552 C CA . VAL B 1 123 ? 17.553 11.151 -4.932 1.000 11.207 123 VAL B CA 1
ATOM 2553 C C . VAL B 1 123 ? 16.585 10.932 -6.096 1.000 11.085 123 VAL B C 1
ATOM 2554 O O . VAL B 1 123 ? 16.127 11.892 -6.744 1.000 10.946 123 VAL B O 1
ATOM 2558 N N . VAL B 1 124 ? 16.289 9.647 -6.340 1.000 10.105 124 VAL B N 1
ATOM 2559 C CA . VAL B 1 124 ? 15.318 9.222 -7.333 1.000 9.632 124 VAL B CA 1
ATOM 2560 C C . VAL B 1 124 ? 14.201 8.440 -6.632 1.000 9.511 124 VAL B C 1
ATOM 2561 O O . VAL B 1 124 ? 14.430 7.364 -6.083 1.000 9.040 124 VAL B O 1
ATOM 2565 N N . PHE B 1 125 ? 12.973 8.937 -6.759 1.000 9.241 125 PHE B N 1
ATOM 2566 C CA . PHE B 1 125 ? 11.808 8.254 -6.226 1.000 9.658 125 PHE B CA 1
ATOM 2567 C C . PHE B 1 125 ? 11.037 7.544 -7.340 1.000 9.778 125 PHE B C 1
ATOM 2568 O O . PHE B 1 125 ? 10.797 8.121 -8.403 1.000 10.272 125 PHE B O 1
ATOM 2576 N N . TRP B 1 126 ? 10.661 6.283 -7.083 1.000 9.295 126 TRP B N 1
ATOM 2577 C CA . TRP B 1 126 ? 9.669 5.574 -7.880 1.000 9.082 126 TRP B CA 1
ATOM 2578 C C . TRP B 1 126 ? 8.416 5.402 -7.011 1.000 8.965 126 TRP B C 1
ATOM 2579 O O . TRP B 1 126 ? 8.449 4.662 -6.031 1.000 8.828 126 TRP B O 1
ATOM 2590 N N . ALA B 1 127 ? 7.320 6.091 -7.358 1.000 9.169 127 ALA B N 1
ATOM 2591 C CA . ALA B 1 127 ? 6.089 6.003 -6.566 1.000 10.229 127 ALA B CA 1
ATOM 2592 C C . ALA B 1 127 ? 6.364 6.210 -5.062 1.000 9.713 127 ALA B C 1
ATOM 2593 O O . ALA B 1 127 ? 5.976 5.374 -4.253 1.000 9.324 127 ALA B O 1
ATOM 2595 N N . ALA B 1 128 ? 7.058 7.304 -4.708 1.000 9.200 128 ALA B N 1
ATOM 2596 C CA . ALA B 1 128 ? 7.516 7.534 -3.349 1.000 9.604 128 ALA B CA 1
ATOM 2597 C C . ALA B 1 128 ? 7.675 9.024 -3.096 1.000 9.723 128 ALA B C 1
ATOM 2598 O O . ALA B 1 128 ? 7.707 9.810 -4.033 1.000 9.945 128 ALA B O 1
ATOM 2600 N N . TYR B 1 129 ? 7.820 9.392 -1.820 1.000 10.961 129 TYR B N 1
ATOM 2601 C CA . TYR B 1 129 ? 7.891 10.788 -1.395 1.000 12.449 129 TYR B CA 1
ATOM 2602 C C . TYR B 1 129 ? 8.534 10.814 -0.015 1.000 13.069 129 TYR B C 1
ATOM 2603 O O . TYR B 1 129 ? 8.442 9.826 0.715 1.000 14.009 129 TYR B O 1
ATOM 2612 N N . PRO B 1 130 ? 9.184 11.923 0.400 1.000 13.119 130 PRO B N 1
ATOM 2613 C CA . PRO B 1 130 ? 9.821 11.963 1.709 1.000 14.103 130 PRO B CA 1
ATOM 2614 C C . PRO B 1 130 ? 8.752 12.154 2.784 1.000 15.505 130 PRO B C 1
ATOM 2615 O O . PRO B 1 130 ? 7.672 12.677 2.524 1.000 13.920 130 PRO B O 1
ATOM 2619 N N . ALA B 1 131 ? 9.081 11.701 3.998 1.000 16.029 131 ALA B N 1
ATOM 2620 C CA . ALA B 1 131 ? 8.306 12.020 5.184 1.000 17.300 131 ALA B CA 1
ATOM 2621 C C . ALA B 1 131 ? 8.403 13.519 5.463 1.000 18.152 131 ALA B C 1
ATOM 2622 O O . ALA B 1 131 ? 9.361 14.190 5.045 1.000 15.956 131 ALA B O 1
ATOM 2624 N N . GLN B 1 132 ? 7.396 13.999 6.206 1.000 19.039 132 GLN B N 1
ATOM 2625 C CA . GLN B 1 132 ? 7.329 15.348 6.743 1.000 21.473 132 GLN B CA 1
ATOM 2626 C C . GLN B 1 132 ? 8.666 15.758 7.353 1.000 20.287 132 GLN B C 1
ATOM 2627 O O . GLN B 1 132 ? 9.212 16.809 7.022 1.000 22.114 132 GLN B O 1
ATOM 2633 N N . SER B 1 133 ? 9.205 14.904 8.224 1.000 16.657 133 SER B N 1
ATOM 2634 C CA . SER B 1 133 ? 10.421 15.250 8.937 1.000 15.886 133 SER B CA 1
ATOM 2635 C C . SER B 1 133 ? 11.656 15.217 8.036 1.000 15.434 133 SER B C 1
ATOM 2636 O O . SER B 1 133 ? 12.699 15.694 8.468 1.000 13.883 133 SER B O 1
ATOM 2639 N N . ASP B 1 134 ? 11.541 14.678 6.801 1.000 14.566 134 ASP B N 1
ATOM 2640 C CA . ASP B 1 134 ? 12.700 14.545 5.930 1.000 14.872 134 ASP B CA 1
ATOM 2641 C C . ASP B 1 134 ? 12.719 15.565 4.788 1.000 15.425 134 ASP B C 1
ATOM 2642 O O . ASP B 1 134 ? 13.282 15.281 3.731 1.000 15.969 134 ASP B O 1
ATOM 2647 N N . SER B 1 135 ? 12.139 16.754 4.985 1.000 14.634 135 SER B N 1
ATOM 2648 C CA . SER B 1 135 ? 12.030 17.712 3.889 1.000 14.832 135 SER B CA 1
ATOM 2649 C C . SER B 1 135 ? 13.390 17.960 3.227 1.000 14.512 135 SER B C 1
ATOM 2650 O O . SER B 1 135 ? 14.392 18.188 3.910 1.000 13.841 135 SER B O 1
ATOM 2653 N N . LEU B 1 136 ? 13.420 17.911 1.888 1.000 13.242 136 LEU B N 1
ATOM 2654 C CA . LEU B 1 136 ? 14.621 18.280 1.159 1.000 13.616 136 LEU B CA 1
ATOM 2655 C C . LEU B 1 136 ? 14.366 19.600 0.426 1.000 14.501 136 LEU B C 1
ATOM 2656 O O . LEU B 1 136 ? 15.087 19.936 -0.526 1.000 16.350 136 LEU B O 1
ATOM 2661 N N . ALA B 1 137 ? 13.323 20.324 0.854 1.000 14.495 137 ALA B N 1
ATOM 2662 C CA . ALA B 1 137 ? 12.856 21.529 0.171 1.000 16.584 137 ALA B CA 1
ATOM 2663 C C . ALA B 1 137 ? 13.988 22.553 -0.026 1.000 17.907 137 ALA B C 1
ATOM 2664 O O . ALA B 1 137 ? 14.043 23.222 -1.058 1.000 18.925 137 ALA B O 1
ATOM 2666 N N . ASP B 1 138 ? 14.937 22.639 0.913 1.000 18.838 138 ASP B N 1
ATOM 2667 C CA . ASP B 1 138 ? 16.005 23.611 0.734 1.000 22.563 138 ASP B CA 1
ATOM 2668 C C . ASP B 1 138 ? 17.341 22.918 0.447 1.000 22.358 138 ASP B C 1
ATOM 2669 O O . ASP B 1 138 ? 18.390 23.558 0.555 1.000 22.041 138 ASP B O 1
ATOM 2674 N N . ARG B 1 139 ? 17.312 21.631 0.055 1.000 18.515 139 ARG B N 1
ATOM 2675 C CA . ARG B 1 139 ? 18.569 20.924 -0.173 1.000 17.829 139 ARG B CA 1
ATOM 2676 C C . ARG B 1 139 ? 19.003 21.065 -1.635 1.000 18.052 139 ARG B C 1
ATOM 2677 O O . ARG B 1 139 ? 18.905 20.116 -2.417 1.000 18.351 139 ARG B O 1
ATOM 2685 N N . ASP B 1 140 ? 19.533 22.244 -1.993 1.000 18.527 140 ASP B N 1
ATOM 2686 C CA . ASP B 1 140 ? 19.689 22.626 -3.392 1.000 19.131 140 ASP B CA 1
ATOM 2687 C C . ASP B 1 140 ? 20.894 21.957 -4.044 1.000 17.260 140 ASP B C 1
ATOM 2688 O O . ASP B 1 140 ? 21.050 21.998 -5.268 1.000 14.992 140 ASP B O 1
ATOM 2693 N N . ASP B 1 141 ? 21.722 21.307 -3.217 1.000 16.880 141 ASP B N 1
ATOM 2694 C CA . ASP B 1 141 ? 22.836 20.520 -3.721 1.000 15.811 141 ASP B CA 1
ATOM 2695 C C . ASP B 1 141 ? 22.332 19.282 -4.451 1.000 15.438 141 ASP B C 1
ATOM 2696 O O . ASP B 1 141 ? 23.091 18.689 -5.205 1.000 18.619 141 ASP B O 1
ATOM 2701 N N . LEU B 1 142 ? 21.079 18.882 -4.213 1.000 13.347 142 LEU B N 1
ATOM 2702 C CA . LEU B 1 142 ? 20.623 17.568 -4.636 1.000 13.328 142 LEU B CA 1
ATOM 2703 C C . LEU B 1 142 ? 19.894 17.665 -5.977 1.000 13.330 142 LEU B C 1
ATOM 2704 O O . LEU B 1 142 ? 19.040 18.541 -6.173 1.000 13.422 142 LEU B O 1
ATOM 2709 N N . THR B 1 143 ? 20.205 16.714 -6.867 1.000 12.042 143 THR B N 1
ATOM 2710 C CA . THR B 1 143 ? 19.392 16.476 -8.047 1.000 12.005 143 THR B CA 1
ATOM 2711 C C . THR B 1 143 ? 18.291 15.488 -7.658 1.000 11.585 143 THR B C 1
ATOM 2712 O O . THR B 1 143 ? 18.588 14.402 -7.149 1.000 11.572 143 THR B 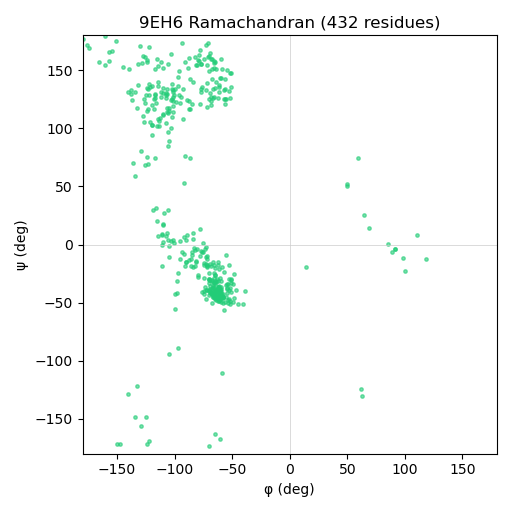O 1
ATOM 2716 N N . VAL B 1 144 ? 17.024 15.875 -7.868 1.000 10.092 144 VAL B N 1
ATOM 2717 C CA . VAL B 1 144 ? 15.926 15.062 -7.378 1.000 9.340 144 VAL B CA 1
ATOM 2718 C C . VAL B 1 144 ? 15.027 14.744 -8.552 1.000 9.907 144 VAL B C 1
ATOM 2719 O O . VAL B 1 144 ? 14.585 15.667 -9.238 1.000 10.242 144 VAL B O 1
ATOM 2723 N N . TYR B 1 145 ? 14.735 13.447 -8.722 1.000 9.649 145 TYR B N 1
ATOM 2724 C CA . TYR B 1 145 ? 13.743 13.035 -9.697 1.000 10.050 145 TYR B CA 1
ATOM 2725 C C . TYR B 1 145 ? 12.659 12.244 -8.981 1.000 9.475 145 TYR B C 1
ATOM 2726 O O . TYR B 1 145 ? 12.986 11.454 -8.122 1.000 9.255 145 TYR B O 1
ATOM 2735 N N . SER B 1 146 ? 11.391 12.493 -9.328 1.000 9.138 146 SER B N 1
ATOM 2736 C CA . SER B 1 146 ? 10.258 11.762 -8.776 1.000 9.204 146 SER B CA 1
ATOM 2737 C C . SER B 1 146 ? 9.419 11.208 -9.926 1.000 8.940 146 SER B C 1
ATOM 2738 O O . SER B 1 146 ? 8.728 11.950 -10.620 1.000 9.235 146 SER B O 1
ATOM 2741 N N . ILE B 1 147 ? 9.524 9.900 -10.144 1.000 8.059 147 ILE B N 1
ATOM 2742 C CA . ILE B 1 147 ? 8.899 9.238 -11.277 1.000 7.673 147 ILE B CA 1
ATOM 2743 C C . ILE B 1 147 ? 7.632 8.581 -10.752 1.000 7.658 147 ILE B C 1
ATOM 2744 O O . ILE B 1 147 ? 7.710 7.840 -9.780 1.000 7.977 147 ILE B O 1
ATOM 2749 N N . TYR B 1 148 ? 6.479 8.818 -11.383 1.000 7.537 148 TYR B N 1
ATOM 2750 C CA . TYR B 1 148 ? 5.256 8.314 -10.775 1.000 8.058 148 TYR B CA 1
ATOM 2751 C C . TYR B 1 148 ? 4.329 7.764 -11.854 1.000 7.997 148 TYR B C 1
ATOM 2752 O O . TYR B 1 148 ? 4.322 8.270 -12.970 1.000 7.780 148 TYR B O 1
ATOM 2761 N N . GLY B 1 149 ? 3.502 6.777 -11.485 1.000 8.298 149 GLY B N 1
ATOM 2762 C CA . GLY B 1 149 ? 2.491 6.229 -12.385 1.000 8.704 149 GLY B CA 1
ATOM 2763 C C . GLY B 1 149 ? 1.144 6.919 -12.165 1.000 9.231 149 GLY B C 1
ATOM 2764 O O . GLY B 1 149 ? 0.674 7.005 -11.038 1.000 9.402 149 GLY B O 1
ATOM 2765 N N . THR B 1 150 ? 0.536 7.442 -13.230 1.000 9.411 150 THR B N 1
ATOM 2766 C CA . THR B 1 150 ? -0.613 8.317 -13.045 1.000 9.898 150 THR B CA 1
ATOM 2767 C C . THR B 1 150 ? -1.832 7.525 -12.590 1.000 11.171 150 THR B C 1
ATOM 2768 O O . THR B 1 150 ? -2.816 8.148 -12.182 1.000 12.053 150 THR B O 1
ATOM 2772 N N . LEU B 1 151 ? -1.769 6.181 -12.671 1.000 10.969 151 LEU B N 1
ATOM 2773 C CA . LEU B 1 151 ? -2.877 5.322 -12.274 1.000 11.506 151 LEU B CA 1
ATOM 2774 C C . LEU B 1 151 ? -2.544 4.527 -10.999 1.000 12.155 151 LEU B C 1
ATOM 2775 O O . LEU B 1 151 ? -3.317 3.665 -10.561 1.000 12.283 151 LEU B O 1
ATOM 2780 N N . ASP B 1 152 ? -1.406 4.853 -10.372 1.000 11.390 152 ASP B N 1
ATOM 2781 C CA . ASP B 1 152 ? -0.992 4.235 -9.130 1.000 11.454 152 ASP B CA 1
ATOM 2782 C C . ASP B 1 152 ? -2.098 4.424 -8.095 1.000 12.215 152 ASP B C 1
ATOM 2783 O O . ASP B 1 152 ? -2.440 5.550 -7.750 1.000 12.617 152 ASP B O 1
ATOM 2788 N N . GLY B 1 153 ? -2.627 3.320 -7.567 1.000 12.438 153 GLY B N 1
ATOM 2789 C CA . GLY B 1 153 ? -3.716 3.428 -6.609 1.000 12.880 153 GLY B CA 1
ATOM 2790 C C . GLY B 1 153 ? -3.244 3.580 -5.168 1.000 14.021 153 GLY B C 1
ATOM 2791 O O . GLY B 1 153 ? -4.033 3.934 -4.305 1.000 13.932 153 GLY B O 1
ATOM 2792 N N . LEU B 1 154 ? -1.958 3.318 -4.909 1.000 15.826 154 LEU B N 1
ATOM 2793 C CA . LEU B 1 154 ? -1.410 3.318 -3.560 1.000 16.635 154 LEU B CA 1
ATOM 2794 C C . LEU B 1 154 ? -0.727 4.649 -3.252 1.000 17.634 154 LEU B C 1
ATOM 2795 O O . LEU B 1 154 ? -0.833 5.141 -2.135 1.000 18.239 154 LEU B O 1
ATOM 2800 N N . ALA B 1 155 ? 0.030 5.198 -4.215 1.000 17.684 155 ALA B N 1
ATOM 2801 C CA . ALA B 1 155 ? 0.540 6.560 -4.099 1.000 14.631 155 ALA B CA 1
ATOM 2802 C C . ALA B 1 155 ? -0.022 7.353 -5.267 1.000 13.230 155 ALA B C 1
ATOM 2803 O O . ALA B 1 155 ? 0.557 7.327 -6.347 1.000 12.426 155 ALA B O 1
ATOM 2805 N N . THR B 1 156 ? -1.154 8.030 -5.030 1.000 13.399 156 THR B N 1
ATOM 2806 C CA . THR B 1 156 ? -1.910 8.702 -6.069 1.000 15.444 156 THR B CA 1
ATOM 2807 C C . THR B 1 156 ? -1.158 9.944 -6.541 1.000 14.662 156 THR B C 1
ATOM 2808 O O . THR B 1 156 ? -0.330 10.487 -5.819 1.000 14.971 156 THR B O 1
ATOM 2812 N N . PRO B 1 157 ? -1.381 10.397 -7.792 1.000 15.050 157 PRO B N 1
ATOM 2813 C CA . PRO B 1 157 ? -0.684 11.570 -8.321 1.000 16.233 157 PRO B CA 1
ATOM 2814 C C . PRO B 1 157 ? -0.851 12.806 -7.434 1.000 17.716 157 PRO B C 1
ATOM 2815 O O . PRO B 1 157 ? 0.082 13.607 -7.328 1.000 17.171 157 PRO B O 1
ATOM 2819 N N . ASP B 1 158 ? -2.026 12.928 -6.792 1.000 18.323 158 ASP B N 1
ATOM 2820 C CA . ASP B 1 158 ? -2.299 13.995 -5.836 1.000 20.673 158 ASP B CA 1
ATOM 2821 C C . ASP B 1 158 ? -1.289 13.995 -4.687 1.000 19.106 158 ASP B C 1
ATOM 2822 O O . ASP B 1 158 ? -0.774 15.051 -4.339 1.000 19.311 158 ASP B O 1
ATOM 2827 N N . LYS B 1 159 ? -0.980 12.830 -4.114 1.000 19.030 159 LYS B N 1
ATOM 2828 C CA . LYS B 1 159 ? 0.003 12.772 -3.042 1.000 19.872 159 LYS B CA 1
ATOM 2829 C C . LYS B 1 159 ? 1.421 13.052 -3.546 1.000 18.139 159 LYS B C 1
ATOM 2830 O O . LYS B 1 159 ? 2.212 13.671 -2.837 1.000 17.872 159 LYS B O 1
ATOM 2836 N N . ILE B 1 160 ? 1.759 12.552 -4.744 1.000 16.157 160 ILE B N 1
ATOM 2837 C CA . ILE B 1 160 ? 3.083 12.762 -5.313 1.000 13.822 160 ILE B CA 1
ATOM 2838 C C . ILE B 1 160 ? 3.275 14.269 -5.500 1.000 14.009 160 ILE B C 1
ATOM 2839 O O . ILE B 1 160 ? 4.305 14.829 -5.099 1.000 12.523 160 ILE B O 1
ATOM 2844 N N . GLU B 1 161 ? 2.264 14.922 -6.111 1.000 14.111 161 GLU B N 1
ATOM 2845 C CA . GLU B 1 161 ? 2.350 16.338 -6.471 1.000 13.687 161 GLU B CA 1
ATOM 2846 C C . GLU B 1 161 ? 2.507 17.201 -5.218 1.000 13.525 161 GLU B C 1
ATOM 2847 O O . GLU B 1 161 ? 3.250 18.173 -5.216 1.000 14.147 161 GLU B O 1
ATOM 2853 N N . ALA B 1 162 ? 1.845 16.809 -4.130 1.000 13.260 162 ALA B N 1
ATOM 2854 C CA . ALA B 1 162 ? 1.895 17.592 -2.913 1.000 13.813 162 ALA B CA 1
ATOM 2855 C C . ALA B 1 162 ? 3.271 17.455 -2.266 1.000 13.557 162 ALA B C 1
ATOM 2856 O O . ALA B 1 162 ? 3.649 18.303 -1.462 1.000 13.190 162 ALA B O 1
ATOM 2858 N N . SER B 1 163 ? 4.026 16.408 -2.643 1.000 12.574 163 SER B N 1
ATOM 2859 C CA . SER B 1 163 ? 5.347 16.201 -2.067 1.000 12.474 163 SER B CA 1
ATOM 2860 C C . SER B 1 163 ? 6.374 17.185 -2.644 1.000 12.875 163 SER B C 1
ATOM 2861 O O . SER B 1 163 ? 7.501 17.237 -2.161 1.000 12.848 163 SER B O 1
ATOM 2864 N N . ARG B 1 164 ? 5.970 17.972 -3.659 1.000 11.150 164 ARG B N 1
ATOM 2865 C CA . ARG B 1 164 ? 6.754 19.079 -4.161 1.000 10.698 164 ARG B CA 1
ATOM 2866 C C . ARG B 1 164 ? 7.231 19.973 -3.019 1.000 11.036 164 ARG B C 1
ATOM 2867 O O . ARG B 1 164 ? 8.309 20.555 -3.075 1.000 10.747 164 ARG B O 1
ATOM 2875 N N . ALA B 1 165 ? 6.425 20.104 -1.972 1.000 11.244 165 ALA B N 1
ATOM 2876 C CA . ALA B 1 165 ? 6.781 21.069 -0.958 1.000 11.371 165 ALA B CA 1
ATOM 2877 C C . ALA B 1 165 ? 7.834 20.479 -0.017 1.000 12.099 165 ALA B C 1
ATOM 2878 O O . ALA B 1 165 ? 8.317 21.181 0.857 1.000 12.499 165 ALA B O 1
ATOM 2880 N N . LEU B 1 166 ? 8.198 19.197 -0.207 1.000 11.891 166 LEU B N 1
ATOM 2881 C CA . LEU B 1 166 ? 9.281 18.588 0.544 1.000 11.857 166 LEU B CA 1
ATOM 2882 C C . LEU B 1 166 ? 10.545 18.398 -0.311 1.000 11.675 166 LEU B C 1
ATOM 2883 O O . LEU B 1 166 ? 11.510 17.808 0.162 1.000 11.875 166 LEU B O 1
ATOM 2888 N N . LEU B 1 167 ? 10.541 18.871 -1.567 1.000 11.067 167 LEU B N 1
ATOM 2889 C CA . LEU B 1 167 ? 11.631 18.614 -2.501 1.000 10.816 167 LEU B CA 1
ATOM 2890 C C . LEU B 1 167 ? 12.188 19.934 -3.033 1.000 11.545 167 LEU B C 1
ATOM 2891 O O . LEU B 1 167 ? 11.529 20.960 -2.923 1.000 12.036 167 LEU B O 1
ATOM 2896 N N . PRO B 1 168 ? 13.436 19.995 -3.553 1.000 12.068 168 PRO B N 1
ATOM 2897 C CA . PRO B 1 168 ? 13.976 21.260 -4.070 1.000 12.606 168 PRO B CA 1
ATOM 2898 C C . PRO B 1 168 ? 13.118 21.827 -5.193 1.000 13.045 168 PRO B C 1
ATOM 2899 O O . PRO B 1 168 ? 12.485 21.062 -5.935 1.000 13.262 168 PRO B O 1
ATOM 2903 N N . ALA B 1 169 ? 13.122 23.159 -5.321 1.000 12.646 169 ALA B N 1
ATOM 2904 C CA . ALA B 1 169 ? 12.393 23.807 -6.408 1.000 13.175 169 ALA B CA 1
ATOM 2905 C C . ALA B 1 169 ? 12.779 23.229 -7.773 1.000 12.825 169 ALA B C 1
ATOM 2906 O O . ALA B 1 169 ? 11.956 23.223 -8.677 1.000 13.596 169 ALA B O 1
ATOM 2908 N N . THR B 1 170 ? 14.012 22.738 -7.947 1.000 13.374 170 THR B N 1
ATOM 2909 C CA . THR B 1 170 ? 14.444 22.233 -9.256 1.000 14.792 170 THR B CA 1
ATOM 2910 C C . THR B 1 170 ? 14.141 20.735 -9.478 1.000 14.616 170 THR B C 1
ATOM 2911 O O . THR B 1 170 ? 14.609 20.159 -10.472 1.000 15.389 170 THR B O 1
ATOM 2915 N N . ALA B 1 171 ? 13.379 20.087 -8.572 1.000 13.359 171 ALA B N 1
ATOM 2916 C CA . ALA B 1 171 ? 13.064 18.666 -8.692 1.000 12.826 171 ALA B CA 1
ATOM 2917 C C . ALA B 1 171 ? 12.329 18.400 -10.002 1.000 12.639 171 ALA B C 1
ATOM 2918 O O . ALA B 1 171 ? 11.506 19.197 -10.407 1.000 13.596 171 ALA B O 1
ATOM 2920 N N . ARG B 1 172 ? 12.611 17.258 -10.631 1.000 12.926 172 ARG B N 1
ATOM 2921 C CA . ARG B 1 172 ? 11.974 16.874 -11.878 1.000 14.946 172 ARG B CA 1
ATOM 2922 C C . ARG B 1 172 ? 10.937 15.781 -11.593 1.000 13.949 172 ARG B C 1
ATOM 2923 O O . ARG B 1 172 ? 11.311 14.694 -11.125 1.000 13.992 172 ARG B O 1
ATOM 2931 N N . PHE B 1 173 ? 9.653 16.070 -11.875 1.000 11.323 173 PHE B N 1
ATOM 2932 C CA . PHE B 1 173 ? 8.587 15.090 -11.719 1.000 10.368 173 PHE B CA 1
ATOM 2933 C C . PHE B 1 173 ? 8.323 14.435 -13.069 1.000 10.187 173 PHE B C 1
ATOM 2934 O O . PHE B 1 173 ? 8.200 15.137 -14.060 1.000 10.708 173 PHE B O 1
ATOM 2942 N N . ILE B 1 174 ? 8.320 13.098 -13.126 1.000 10.236 174 ILE B N 1
ATOM 2943 C CA . ILE B 1 174 ? 8.165 12.400 -14.398 1.000 10.827 174 ILE B CA 1
ATOM 2944 C C . ILE B 1 174 ? 6.906 11.539 -14.345 1.000 10.817 174 ILE B C 1
ATOM 2945 O O . ILE B 1 174 ? 6.891 10.489 -13.707 1.000 10.937 174 ILE B O 1
ATOM 2950 N N . PRO B 1 175 ? 5.809 11.993 -14.991 1.000 10.738 175 PRO B N 1
ATOM 2951 C CA . PRO B 1 175 ? 4.607 11.179 -15.125 1.000 11.215 175 PRO B CA 1
ATOM 2952 C C . PRO B 1 175 ? 4.802 9.993 -16.062 1.000 11.897 175 PRO B C 1
ATOM 2953 O O . PRO B 1 175 ? 5.277 10.164 -17.190 1.000 13.277 175 PRO B O 1
ATOM 2957 N N . ILE B 1 176 ? 4.417 8.797 -15.604 1.000 11.168 176 ILE B N 1
ATOM 2958 C CA . ILE B 1 176 ? 4.278 7.670 -16.517 1.000 10.178 176 ILE B CA 1
ATOM 2959 C C . ILE B 1 176 ? 2.784 7.458 -16.691 1.000 10.382 176 ILE B C 1
ATOM 2960 O O . ILE B 1 176 ? 2.113 6.884 -15.831 1.000 10.320 176 ILE B O 1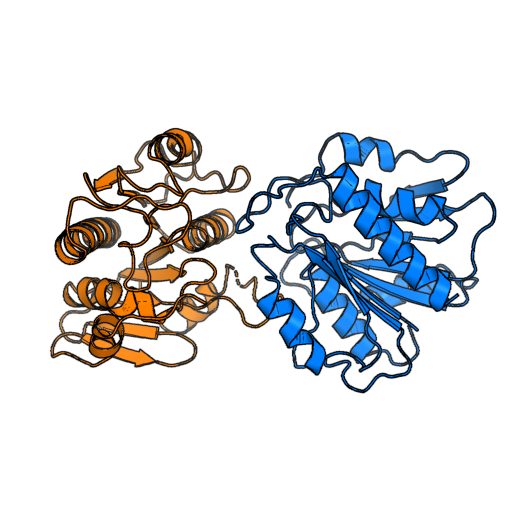
ATOM 2965 N N . GLU B 1 177 ? 2.260 8.034 -17.775 1.000 10.855 177 GLU B N 1
ATOM 2966 C CA . GLU B 1 177 ? 0.830 8.099 -18.005 1.000 11.035 177 GLU B CA 1
ATOM 2967 C C . GLU B 1 177 ? 0.356 6.680 -18.270 1.000 11.218 177 GLU B C 1
ATOM 2968 O O . GLU B 1 177 ? 0.823 6.040 -19.201 1.000 11.743 177 GLU B O 1
ATOM 2974 N N . GLY B 1 178 ? -0.559 6.187 -17.436 1.000 11.644 178 GLY B N 1
ATOM 2975 C CA . GLY B 1 178 ? -1.103 4.847 -17.588 1.000 10.584 178 GLY B CA 1
ATOM 2976 C C . GLY B 1 178 ? -0.418 3.835 -16.669 1.000 10.181 178 GLY B C 1
ATOM 2977 O O . GLY B 1 178 ? -0.881 2.711 -16.541 1.000 10.093 178 GLY B O 1
ATOM 2978 N N . GLY B 1 179 ? 0.697 4.232 -16.053 1.000 9.674 179 GLY B N 1
ATOM 2979 C CA . GLY B 1 179 ? 1.451 3.309 -15.220 1.000 9.620 179 GLY B CA 1
ATOM 2980 C C . GLY B 1 179 ? 0.836 3.222 -13.832 1.000 9.841 179 GLY B C 1
ATOM 2981 O O . GLY B 1 179 ? 0.079 4.118 -13.452 1.000 9.630 179 GLY B O 1
ATOM 2982 N N . ASN B 1 180 ? 1.163 2.148 -13.082 1.000 10.108 180 ASN B N 1
ATOM 2983 C CA . ASN B 1 180 ? 0.628 1.934 -11.737 1.000 9.774 180 ASN B CA 1
ATOM 2984 C C . ASN B 1 180 ? 1.766 1.766 -10.713 1.000 9.608 180 ASN B C 1
ATOM 2985 O O . ASN B 1 180 ? 2.936 1.974 -11.026 1.000 9.478 180 ASN B O 1
ATOM 2990 N N . HIS B 1 181 ? 1.417 1.399 -9.477 1.000 9.151 181 HIS B N 1
ATOM 2991 C CA . HIS B 1 181 ? 2.401 1.234 -8.426 1.000 10.313 181 HIS B CA 1
ATOM 2992 C C . HIS B 1 181 ? 3.223 -0.027 -8.662 1.000 11.278 181 HIS B C 1
ATOM 2993 O O . HIS B 1 181 ? 4.454 -0.019 -8.541 1.000 12.693 181 HIS B O 1
ATOM 3000 N N . ALA B 1 182 ? 2.522 -1.122 -8.975 1.000 11.184 182 ALA B N 1
ATOM 3001 C CA . ALA B 1 182 ? 3.151 -2.437 -8.988 1.000 11.479 182 ALA B CA 1
ATOM 3002 C C . ALA B 1 182 ? 4.157 -2.604 -10.133 1.000 11.776 182 ALA B C 1
ATOM 3003 O O . ALA B 1 182 ? 5.140 -3.334 -9.964 1.000 11.973 182 ALA B O 1
ATOM 3005 N N . GLN B 1 183 ? 3.943 -1.930 -11.281 1.000 11.142 183 GLN B N 1
ATOM 3006 C CA . GLN B 1 183 ? 4.810 -2.132 -12.450 1.000 11.175 183 GLN B CA 1
ATOM 3007 C C . GLN B 1 183 ? 6.155 -1.395 -12.340 1.000 11.744 183 GLN B C 1
ATOM 3008 O O . GLN B 1 183 ? 6.879 -1.242 -13.328 1.000 12.554 183 GLN B O 1
ATOM 3014 N N . PHE B 1 184 ? 6.495 -0.917 -11.134 1.000 11.669 184 PHE B N 1
ATOM 3015 C CA . PHE B 1 184 ? 7.831 -0.393 -10.868 1.000 10.662 184 PHE B CA 1
ATOM 3016 C C . PHE B 1 184 ? 8.793 -1.534 -10.560 1.000 10.956 184 PHE B C 1
ATOM 3017 O O . PHE B 1 184 ? 9.980 -1.287 -10.370 1.000 11.072 184 PHE B O 1
ATOM 3025 N N . GLY B 1 185 ? 8.253 -2.761 -10.490 1.000 11.962 185 GLY B N 1
ATOM 3026 C CA . GLY B 1 185 ? 8.994 -4.002 -10.349 1.000 12.265 185 GLY B CA 1
ATOM 3027 C C . GLY B 1 185 ? 8.267 -5.130 -11.078 1.000 13.597 185 GLY B C 1
ATOM 3028 O O . GLY B 1 185 ? 7.311 -4.867 -11.800 1.000 14.354 185 GLY B O 1
ATOM 3029 N N . TRP B 1 186 ? 8.725 -6.373 -10.893 1.000 13.250 186 TRP B N 1
ATOM 3030 C CA . TRP B 1 186 ? 8.116 -7.509 -11.564 1.000 14.393 186 TRP B CA 1
ATOM 3031 C C . TRP B 1 186 ? 7.676 -8.542 -10.531 1.000 14.675 186 TRP B C 1
ATOM 3032 O O . TRP B 1 186 ? 8.336 -9.546 -10.359 1.000 15.782 186 TRP B O 1
ATOM 3043 N N . TYR B 1 187 ? 6.572 -8.272 -9.832 1.000 14.273 187 TYR B N 1
ATOM 3044 C CA . TYR B 1 187 ? 6.051 -9.135 -8.791 1.000 14.983 187 TYR B CA 1
ATOM 3045 C C . TYR B 1 187 ? 4.537 -9.264 -9.005 1.000 15.836 187 TYR B C 1
ATOM 3046 O O . TYR B 1 187 ? 4.031 -9.193 -10.116 1.000 16.481 187 TYR B O 1
ATOM 3055 N N . GLY B 1 188 ? 3.749 -9.424 -7.968 1.000 17.125 188 GLY B N 1
ATOM 3056 C CA . GLY B 1 188 ? 2.331 -9.572 -8.312 1.000 26.600 188 GLY B CA 1
ATOM 3057 C C . GLY B 1 188 ? 1.669 -8.385 -9.051 1.000 27.348 188 GLY B C 1
ATOM 3058 O O . GLY B 1 188 ? 2.311 -7.461 -9.554 1.000 25.571 188 GLY B O 1
ATOM 3059 N N . GLU B 1 189 ? 0.334 -8.430 -9.115 1.000 24.838 189 GLU B N 1
ATOM 3060 C CA . GLU B 1 189 ? -0.458 -7.230 -8.936 1.000 26.125 189 GLU B CA 1
ATOM 3061 C C . GLU B 1 189 ? -0.324 -6.917 -7.448 1.000 23.083 189 GLU B C 1
ATOM 3062 O O . GLU B 1 189 ? 0.218 -7.729 -6.707 1.000 23.842 189 GLU B O 1
ATOM 3068 N N . GLN B 1 190 ? -0.841 -5.771 -7.005 1.000 18.767 190 GLN B N 1
ATOM 3069 C CA . GLN B 1 190 ? -0.673 -5.350 -5.628 1.000 16.548 190 GLN B CA 1
ATOM 3070 C C . GLN B 1 190 ? -1.988 -4.776 -5.109 1.000 16.439 190 GLN B C 1
ATOM 3071 O O . GLN B 1 190 ? -2.625 -3.926 -5.751 1.000 15.221 190 GLN B O 1
ATOM 3077 N N . PRO B 1 191 ? -2.440 -5.265 -3.932 1.000 15.701 191 PRO B N 1
ATOM 3078 C CA . PRO B 1 191 ? -3.644 -4.750 -3.276 1.000 14.476 191 PRO B CA 1
ATOM 3079 C C . PRO B 1 191 ? -3.587 -3.248 -2.999 1.000 13.529 191 PRO B C 1
ATOM 3080 O O . PRO B 1 191 ? -2.582 -2.719 -2.522 1.000 12.838 191 PRO B O 1
ATOM 3084 N N . GLY B 1 192 ? -4.675 -2.552 -3.347 1.000 13.517 192 GLY B N 1
ATOM 3085 C CA . GLY B 1 192 ? -4.693 -1.103 -3.223 1.000 12.969 192 GLY B CA 1
ATOM 3086 C C . GLY B 1 192 ? -4.437 -0.408 -4.557 1.000 13.131 192 GLY B C 1
ATOM 3087 O O . GLY B 1 192 ? -4.842 0.745 -4.730 1.000 13.917 192 GLY B O 1
ATOM 3088 N N . ASP B 1 193 ? -3.794 -1.135 -5.490 1.000 12.630 193 ASP B N 1
ATOM 3089 C CA . ASP B 1 193 ? -3.291 -0.590 -6.747 1.000 13.015 193 ASP B CA 1
ATOM 3090 C C . ASP B 1 193 ? -4.378 -0.636 -7.827 1.000 13.055 193 ASP B C 1
ATOM 3091 O O . ASP B 1 193 ? -5.365 -1.348 -7.671 1.000 12.564 193 ASP B O 1
ATOM 3096 N N . ASN B 1 194 ? -4.221 0.164 -8.894 1.000 12.615 194 ASN B N 1
ATOM 3097 C CA . ASN B 1 194 ? -5.152 0.120 -10.019 1.000 12.837 194 ASN B CA 1
ATOM 3098 C C . ASN B 1 194 ? -4.490 -0.593 -11.200 1.000 12.925 194 ASN B C 1
ATOM 3099 O O . ASN B 1 194 ? -3.266 -0.680 -11.251 1.000 11.972 194 ASN B O 1
ATOM 3104 N N . PRO B 1 195 ? -5.281 -1.193 -12.130 1.000 13.584 195 PRO B N 1
ATOM 3105 C CA . PRO B 1 195 ? -4.748 -1.775 -13.367 1.000 13.426 195 PRO B CA 1
ATOM 3106 C C . PRO B 1 195 ? -4.079 -0.683 -14.202 1.000 14.360 195 PRO B C 1
ATOM 3107 O O . PRO B 1 195 ? -4.619 0.415 -14.312 1.000 15.323 195 PRO B O 1
ATOM 3111 N N . ALA B 1 196 ? -2.907 -0.989 -14.783 1.000 13.926 196 ALA B N 1
ATOM 3112 C CA . ALA B 1 196 ? -2.222 -0.100 -15.710 1.000 13.588 196 ALA B CA 1
ATOM 3113 C C . ALA B 1 196 ? -2.892 -0.238 -17.070 1.000 14.587 196 ALA B C 1
ATOM 3114 O O . ALA B 1 196 ? -3.496 -1.273 -17.337 1.000 15.178 196 ALA B O 1
ATOM 3116 N N . THR B 1 197 ? -2.729 0.779 -17.931 1.000 14.840 197 THR B N 1
ATOM 3117 C CA . THR B 1 197 ? -3.175 0.734 -19.315 1.000 14.274 197 THR B CA 1
ATOM 3118 C C . THR B 1 197 ? -1.976 0.671 -20.252 1.000 14.975 197 THR B C 1
ATOM 3119 O O . THR B 1 197 ? -2.136 0.747 -21.461 1.000 15.702 197 THR B O 1
ATOM 3123 N N . ILE B 1 198 ? -0.768 0.623 -19.683 1.000 15.354 198 ILE B N 1
ATOM 3124 C CA . ILE B 1 198 ? 0.446 0.322 -20.430 1.000 14.831 198 ILE B CA 1
ATOM 3125 C C . ILE B 1 198 ? 1.012 -0.972 -19.851 1.000 14.862 198 ILE B C 1
ATOM 3126 O O . ILE B 1 198 ? 0.808 -1.264 -18.664 1.000 15.860 198 ILE B O 1
ATOM 3131 N N . SER B 1 199 ? 1.711 -1.738 -20.689 1.000 14.230 199 SER B N 1
ATOM 3132 C CA . SER B 1 199 ? 2.355 -2.966 -20.250 1.000 15.053 199 SER B CA 1
ATOM 3133 C C . SER B 1 199 ? 3.520 -2.644 -19.315 1.000 14.488 199 SER B C 1
ATOM 3134 O O . SER B 1 199 ? 4.003 -1.505 -19.256 1.000 13.465 199 SER B O 1
ATOM 3137 N N . ARG B 1 200 ? 3.977 -3.682 -18.605 1.000 14.783 200 ARG B N 1
ATOM 3138 C CA . ARG B 1 200 ? 5.162 -3.608 -17.761 1.000 15.831 200 ARG B CA 1
ATOM 3139 C C . ARG B 1 200 ? 6.348 -3.104 -18.575 1.000 16.558 200 ARG B C 1
ATOM 3140 O O . ARG B 1 200 ? 7.174 -2.324 -18.082 1.000 16.362 200 ARG B O 1
ATOM 3148 N N . ALA B 1 201 ? 6.411 -3.562 -19.834 1.000 18.051 201 ALA B N 1
ATOM 3149 C CA . ALA B 1 201 ? 7.539 -3.276 -20.706 1.000 18.580 201 ALA B CA 1
ATOM 3150 C C . ALA B 1 201 ? 7.634 -1.767 -20.940 1.000 17.629 201 ALA B C 1
ATOM 3151 O O . ALA B 1 201 ? 8.699 -1.166 -20.775 1.000 17.364 201 ALA B O 1
ATOM 3153 N N . GLN B 1 202 ? 6.502 -1.142 -21.284 1.000 18.400 202 GLN B N 1
ATOM 3154 C CA . GLN B 1 202 ? 6.518 0.294 -21.538 1.000 19.023 202 GLN B CA 1
ATOM 3155 C C . GLN B 1 202 ? 6.863 1.052 -20.248 1.000 16.832 202 GLN B C 1
ATOM 3156 O O . GLN B 1 202 ? 7.708 1.944 -20.290 1.000 17.074 202 GLN B O 1
ATOM 3162 N N . GLN B 1 203 ? 6.219 0.681 -19.121 1.000 14.480 203 GLN B N 1
ATOM 3163 C CA . GLN B 1 203 ? 6.456 1.279 -17.806 1.000 13.966 203 GLN B CA 1
ATOM 3164 C C . GLN B 1 203 ? 7.925 1.161 -17.363 1.000 13.900 203 GLN B C 1
ATOM 3165 O O . GLN B 1 203 ? 8.541 2.134 -16.898 1.000 12.304 203 GLN B O 1
ATOM 3171 N N . GLN B 1 204 ? 8.498 -0.040 -17.525 1.000 15.078 204 GLN B N 1
ATOM 3172 C CA . GLN B 1 204 ? 9.917 -0.217 -17.276 1.000 16.152 204 GLN B CA 1
ATOM 3173 C C . GLN B 1 204 ? 10.749 0.785 -18.085 1.000 16.920 204 GLN B C 1
ATOM 3174 O O . GLN B 1 204 ? 11.630 1.456 -17.537 1.000 14.772 204 GLN B O 1
ATOM 3180 N N . GLN B 1 205 ? 10.472 0.867 -19.395 1.000 18.054 205 GLN B N 1
ATOM 3181 C CA . GLN B 1 205 ? 11.308 1.655 -20.286 1.000 19.958 205 GLN B CA 1
ATOM 3182 C C . GLN B 1 205 ? 11.364 3.081 -19.756 1.000 18.677 205 GLN B C 1
ATOM 3183 O O . GLN B 1 205 ? 12.445 3.660 -19.581 1.000 19.864 205 GLN B O 1
ATOM 3189 N N . MET B 1 206 ? 10.180 3.623 -19.468 1.000 16.199 206 MET B N 1
ATOM 3190 C CA . MET B 1 206 ? 10.116 5.019 -19.085 1.000 15.198 206 MET B CA 1
ATOM 3191 C C . MET B 1 206 ? 10.756 5.190 -17.710 1.000 14.352 206 MET B C 1
ATOM 3192 O O . MET B 1 206 ? 11.398 6.202 -17.465 1.000 14.134 206 MET B O 1
ATOM 3197 N N . THR B 1 207 ? 10.579 4.199 -16.821 1.000 13.762 207 THR B N 1
ATOM 3198 C CA . THR B 1 207 ? 11.247 4.243 -15.531 1.000 12.601 207 THR B CA 1
ATOM 3199 C C . THR B 1 207 ? 12.764 4.270 -15.727 1.000 13.487 207 THR B C 1
ATOM 3200 O O . THR B 1 207 ? 13.464 5.029 -15.052 1.000 12.744 207 THR B O 1
ATOM 3204 N N . VAL B 1 208 ? 13.254 3.456 -16.674 1.000 13.900 208 VAL B N 1
ATOM 3205 C CA . VAL B 1 208 ? 14.686 3.325 -16.856 1.000 14.018 208 VAL B CA 1
ATOM 3206 C C . VAL B 1 208 ? 15.253 4.610 -17.447 1.000 15.218 208 VAL B C 1
ATOM 3207 O O . VAL B 1 208 ? 16.271 5.116 -16.966 1.000 15.627 208 VAL B O 1
ATOM 3211 N N . ASP B 1 209 ? 14.554 5.164 -18.441 1.000 15.713 209 ASP B N 1
ATOM 3212 C CA . ASP B 1 209 ? 15.085 6.289 -19.188 1.000 16.711 209 ASP B CA 1
ATOM 3213 C C . ASP B 1 209 ? 15.204 7.497 -18.262 1.000 14.635 209 ASP B C 1
ATOM 3214 O O . ASP B 1 209 ? 16.160 8.259 -18.341 1.000 15.589 209 ASP B O 1
ATOM 3219 N N . ALA B 1 210 ? 14.233 7.639 -17.359 1.000 12.867 210 ALA B N 1
ATOM 3220 C CA . ALA B 1 210 ? 14.154 8.787 -16.468 1.000 11.407 210 ALA B CA 1
ATOM 3221 C C . ALA B 1 210 ? 15.210 8.690 -15.364 1.000 10.294 210 ALA B C 1
ATOM 3222 O O . ALA B 1 210 ? 15.786 9.697 -14.964 1.000 9.583 210 ALA B O 1
ATOM 3224 N N . THR B 1 211 ? 15.421 7.477 -14.836 1.000 10.205 211 THR B N 1
ATOM 3225 C CA . THR B 1 211 ? 16.452 7.239 -13.836 1.000 10.111 211 THR B CA 1
ATOM 3226 C C . THR B 1 211 ? 17.810 7.521 -14.472 1.000 10.906 211 THR B C 1
ATOM 3227 O O . THR B 1 211 ? 18.658 8.147 -13.848 1.000 11.640 211 THR B O 1
ATOM 3231 N N . VAL B 1 212 ? 18.010 7.067 -15.718 1.000 12.123 212 VAL B N 1
ATOM 3232 C CA . VAL B 1 212 ? 19.316 7.183 -16.368 1.000 13.546 212 VAL B CA 1
ATOM 3233 C C . VAL B 1 212 ? 19.608 8.670 -16.565 1.000 14.120 212 VAL B C 1
ATOM 3234 O O . VAL B 1 212 ? 20.707 9.136 -16.248 1.000 13.873 212 VAL B O 1
ATOM 3238 N N . GLU B 1 213 ? 18.567 9.408 -16.982 1.000 14.373 213 GLU B N 1
ATOM 3239 C CA . GLU B 1 213 ? 18.681 10.843 -17.153 1.000 15.176 213 GLU B CA 1
ATOM 3240 C C . GLU B 1 213 ? 19.156 11.479 -15.853 1.000 14.890 213 GLU B C 1
ATOM 3241 O O . GLU B 1 213 ? 20.065 12.291 -15.862 1.000 15.786 213 GLU B O 1
ATOM 3247 N N . ALA B 1 214 ? 18.571 11.078 -14.723 1.000 15.062 214 ALA B N 1
ATOM 3248 C CA . ALA B 1 214 ? 18.973 11.616 -13.421 1.000 14.241 214 ALA B CA 1
ATOM 3249 C C . ALA B 1 214 ? 20.438 11.285 -13.138 1.000 13.688 214 ALA B C 1
ATOM 3250 O O . ALA B 1 214 ? 21.188 12.154 -12.722 1.000 13.914 214 ALA B O 1
ATOM 3252 N N . LEU B 1 215 ? 20.836 10.033 -13.370 1.000 12.965 215 LEU B N 1
ATOM 3253 C CA . LEU B 1 215 ? 22.206 9.616 -13.081 1.000 13.946 215 LEU B CA 1
ATOM 3254 C C . LEU B 1 215 ? 23.196 10.375 -13.973 1.000 14.446 215 LEU B C 1
ATOM 3255 O O . LEU B 1 215 ? 24.260 10.770 -13.513 1.000 13.409 215 LEU B O 1
ATOM 3260 N N . ALA B 1 216 ? 22.815 10.584 -15.239 1.000 16.353 216 ALA B N 1
ATOM 3261 C CA . ALA B 1 216 ? 23.623 11.322 -16.206 1.000 18.302 216 ALA B CA 1
ATOM 3262 C C . ALA B 1 216 ? 23.715 12.778 -15.786 1.000 18.838 216 ALA B C 1
ATOM 3263 O O . ALA B 1 216 ? 24.756 13.406 -15.975 1.000 21.588 216 ALA B O 1
ATOM 3265 N N . VAL B 1 217 ? 22.635 13.302 -15.196 1.000 17.940 217 VAL B N 1
ATOM 3266 C CA . VAL B 1 217 ? 22.686 14.698 -14.806 1.000 16.526 217 VAL B CA 1
ATOM 3267 C C . VAL B 1 217 ? 23.701 14.829 -13.674 1.000 16.465 217 VAL B C 1
ATOM 3268 O O . VAL B 1 217 ? 24.509 15.757 -13.651 1.000 16.073 217 VAL B O 1
ATOM 3272 N N . VAL B 1 218 ? 23.725 13.838 -12.785 1.000 16.556 218 VAL B N 1
ATOM 3273 C CA . VAL B 1 218 ? 24.668 13.865 -11.679 1.000 17.801 218 VAL B CA 1
ATOM 3274 C C . VAL B 1 218 ? 26.096 13.642 -12.184 1.000 19.164 218 VAL B C 1
ATOM 3275 O O . VAL B 1 218 ? 27.020 14.314 -11.723 1.000 18.126 218 VAL B O 1
ATOM 3279 N N . ASP B 1 219 ? 26.245 12.728 -13.156 1.000 20.615 219 ASP B N 1
ATOM 3280 C CA . ASP B 1 219 ? 27.532 12.372 -13.738 1.000 23.675 219 ASP B CA 1
ATOM 3281 C C . ASP B 1 219 ? 28.037 13.542 -14.591 1.000 25.790 219 ASP B C 1
ATOM 3282 O O . ASP B 1 219 ? 29.107 14.055 -14.214 1.000 29.125 219 ASP B O 1
#

Nearest PDB structures (foldseek):
  8x6v-assembly1_B  TM=7.143E-01  e=1.342E-08  Pseudomonas
  6bje-assembly2_B  TM=6.390E-01  e=3.905E-07  Homo sapiens
  2o2g-assembly1_A  TM=6.852E-01  e=1.415E-06  Trichormus variabilis
  4fhz-assembly1_A-2  TM=6.467E-01  e=9.793E-07  Cereibacter sphaeroides
  4ftw-assembly1_A-2  TM=6.246E-01  e=1.285E-05  Cereibacter sphaeroides 2.4.1

Solvent-accessible surface area: 17465 Å² total; per-residue (Å²): 105,29,111,19,63,84,102,0,86,74,16,22,143,41,74,126,110,0,16,26,108,98,63,144,20,10,12,0,44,4,95,61,80,84,95,33,0,0,1,0,3,0,8,6,32,63,8,16,30,74,0,2,0,13,0,4,24,27,1,1,53,106,9,0,3,1,0,0,0,35,48,43,179,89,107,84,87,156,52,8,71,40,0,48,78,0,33,83,53,27,118,115,23,123,45,23,1,0,0,0,1,10,44,0,0,11,32,0,0,39,1,0,66,87,55,135,62,34,4,71,0,0,0,0,4,0,0,12,0,20,130,94,14,33,0,36,130,39,105,78,6,34,2,4,0,0,19,0,29,63,2,6,51,0,33,37,114,68,0,64,72,4,124,80,25,6,4,102,100,12,114,20,32,72,0,127,4,0,11,3,3,20,0,0,34,1,31,134,30,4,6,18,50,113,26,109,31,57,45,65,87,0,28,111,83,0,6,83,8,0,27,86,2,0,41,92,22,56,100,38,114,19,56,76,87,0,82,66,2,17,132,55,41,129,143,0,16,31,104,104,59,158,30,12,10,0,48,5,101,84,82,80,95,35,0,0,0,0,3,0,1,2,18,126,4,18,30,74,0,1,0,9,0,4,68,26,0,1,64,102,9,0,4,1,0,0,0,43,76,34,145,33,25,72,46,50,80,6,1,8,0,39,49,0,35,81,53,27,113,114,18,125,48,24,1,0,0,0,1,27,44,3,0,14,21,0,0,8,0,0,62,43,47,141,58,35,3,69,1,0,1,0,4,3,3,76,3,20,133,45,3,40,0,34,136,35,113,84,4,38,3,5,1,0,21,0,27,64,2,22,64,6,53,38,117,107,0,61,74,6,124,78,33,4,4,105,106,10,120,20,37,72,0,126,4,0,12,5,2,20,0,0,28,2,30,166,30,114,54,27,69,115,27,109,26,57,44,64,88,0,27,105,73,0,5,82,7,0,26,93,2,0,39,92,20,62

B-factor: mean 20.66, std 15.34, range [4.34, 139.65]

InterPro domains:
  IPR029058 Alpha/Beta hydrolase fold [G3DSA:3.40.50.1820] (35-212)
  IPR029058 Alpha/Beta hydrolase fold [SSF53474] (50-210)
  IPR029059 Alpha/beta hydrolase fold-5 [PF12695] (63-227)

Radius of gyration: 23.07 Å; Cα contacts (8 Å, |Δi|>4): 1071; chains: 2; bounding box: 42×44×69 Å

Organism: Caldilinea aerophila (strain DSM 14535 / JCM 11387 / NBRC 104270 / STL-6-O1) (NCBI:txid926550)

Foldseek 3Di:
DFEFDPVLVVLQDDDQQWHWDDDQKTKTAGNDAADLEEEEEEEDPPYDQSQQSVLQSLLVSVHYIYIYHYDPPDPVDQPLVRVVVVCVVCVRRDAYEYEYAAVRRQSPLQNCQVPPPPHQEYEYELYAHDPVSACQAVPSYAYEYEYECQEQPSHPVNSVVRNNRHYPNYHYHYDYQDYRPLSGRGDPDVRTDHGPDDSVSVSVSSNVRVSVSRVVRD/DFDADPVLVVLQPDDPQWHWDDDQKTKTAGPDQADLEEEEEEEDDPDDLSQQSVLQNLLCSLRYIYIYHYDDPDPVVLVCVCVVVVCVVCVSRDAYEYEYAAVRRQSRLQNCQVPPPPHQEYEYELYAHDPVSACQPVVSYAYEYEYECQAQQRHPVNSVVSNNRHYPNYHYHYPYQDYRVLSGGGDPDPRIDHGPDDSVSVSVSSSVRVSVSRVVRD

Sequence (436 aa):
MLQPMAQALASLQGDDRVGVIEGRWIVFQPLAAPRSTGFIFYPGGRVDPRAYAPQARAIAEQGFLVVITPMPLNLAVFDADRASEVMAAFPEIEHWVIGGHSLGGAMAANFAHNHIGAVEGVVFWAAYPAQSDSLADRDDLTVYSIYGTLDGLATPDKIEASRALLPATARFIPIEGGNHAQFGWYGEQPGDNPATISRAQQQQMTVDATVEALAVVDMLQPMAQALASLQGDDRVGVIEGRWIVFQPLAAPRSTGFIFYPGGRVDPRAYAPQARAIAEQGFLVVITPMPLNLAVFDADRASEVMAAFPEIEHWVIGGHSLGGAMAANFAHNHIGAVEGVVFWAAYPAQSDSLADRDDLTVYSIYGTLDGLATPDKIEASRALLPATARFIPIEGGNHAQFGWYGEQPGDNPATISRAQQQQMTVDATVEALAVVD

Secondary structure (DSSP, 8-state):
-BPPPTHHHHTTS--SSEEEEESSSEEEEE-SS--SEEEEEEPPTTB-GGGGHHHHHHHHHTT-EEEE-PPPS-TT---STTHHHHHHH-TT--EEEEEEETHHHHHHHHHHHHSTTT-SEEEEES----GGG--TT-TTSEEEEEEETT-SSS-HHHHHHGGGGS-TT-EEEEETT--SGGGSSSSPPTTPPPPSS-HHHHHHHHHHHHHHHHHHH-/-BPPPHHHHHHTS--SSEEEEESSSEEEEESSS--SEEEEEEPPTTB-GGGGHHHHHHHHTTT-EEEE-PPPSSTTTT---THHHHHHH-TT--EEEEEEETHHHHHHHHHHHHSTTS-SEEEEES----GGG--TT-TT-EEEEEEETT-SSS-HHHHHHGGGGS-TT-EEEEETT--SGGGSSS---TT----SS-HHHHHHHHHHHHHHHHHHH-